Protein AF-A0A8T5Y584-F1 (afdb_monomer_lite)

pLDDT: mean 87.02, std 10.12, range [37.25, 98.0]

Secondary structure (DSSP, 8-state):
---------HHHHHHHHHHHHHHHHHHHHHHH-HHHHHHHHHHHHHTT-HHHHHHHHHHHHHH-TT-HHHHHHHHHHHHHTT-HHHHHHHHHHHHT-TTS-HHHHHHHHHHHHHHHHHTT-HHHHHHHHHHHHHH---HHHHHHHHHHHHHHHHHS-HHHHHHHHHHHHHHS-S-HHHHHHHHHHHHHHHHHS-HHHHHHHHHHHHHH-TT-HHHHHHHHHHHHHHT-HHHHHHHHHHHHHHHHHT---HHHHHHHHHHHHHHHHH-TT---GGG-TT--HHHHHHHHHHHHHHHHHTT---HHHHTT-TT-HHHHHHHHHHHHHTT-HHHHHHHHHHHHHH-TTSS-HHHHHHHHHHHHTPEEEEE--SS--EEEEEE-TTSSEEEEEEESS-TTSTT---EEEEEEETTT--EEEEE--SEEEE-TTSSEEEEEEEPTTS-EEEEEEETTT--EEEE-TTEEEEEEEEETTEEEEEEEETTT--EEEEEEETT--SPEEEE----S-B-TTSEEEEE-SSEEEEEETTEEEEEEE-SS-EEEEPPPPTTS-EEEEEETTS-EEEEETTTTEEEEE-SSSEEEEEETTTEEEEEEEETTTEEEEEEE-TTS-EEEEEEEEESS--TT-EE-TTSSEEEEEETTEEEEEE-

Radius of gyration: 52.36 Å; chains: 1; bounding box: 124×61×146 Å

Structure (mmCIF, N/CA/C/O backbone):
data_AF-A0A8T5Y584-F1
#
_entry.id   AF-A0A8T5Y584-F1
#
loop_
_atom_site.group_PDB
_atom_site.id
_atom_site.type_symbol
_atom_site.label_atom_id
_atom_site.label_alt_id
_atom_site.label_comp_id
_atom_site.label_asym_id
_atom_site.label_entity_id
_atom_site.label_seq_id
_atom_site.pdbx_PDB_ins_code
_atom_site.Cartn_x
_atom_site.Cartn_y
_atom_site.Cartn_z
_atom_site.occupancy
_atom_site.B_iso_or_equiv
_atom_site.auth_seq_id
_atom_site.auth_comp_id
_atom_site.auth_asym_id
_atom_site.auth_atom_id
_atom_site.pdbx_PDB_model_num
ATOM 1 N N . MET A 1 1 ? 86.665 -46.251 -66.434 1.00 43.47 1 MET A N 1
ATOM 2 C CA . MET A 1 1 ? 85.538 -45.358 -66.094 1.00 43.47 1 MET A CA 1
ATOM 3 C C . MET A 1 1 ? 85.226 -44.517 -67.316 1.00 43.47 1 MET A C 1
ATOM 5 O O . MET A 1 1 ? 86.040 -43.691 -67.699 1.00 43.47 1 MET A O 1
ATOM 9 N N . GLN A 1 2 ? 84.124 -44.831 -67.996 1.00 37.25 2 GLN A N 1
ATOM 10 C CA . GLN A 1 2 ? 83.657 -44.107 -69.177 1.00 37.25 2 GLN A CA 1
ATOM 11 C C . GLN A 1 2 ? 82.920 -42.841 -68.729 1.00 37.25 2 GLN A C 1
ATOM 13 O O . GLN A 1 2 ? 81.946 -42.930 -67.987 1.00 37.25 2 GLN A O 1
ATOM 18 N N . VAL A 1 3 ? 83.383 -41.682 -69.191 1.00 39.56 3 VAL A N 1
ATOM 19 C CA . VAL A 1 3 ? 82.613 -40.434 -69.193 1.00 39.56 3 VAL A CA 1
ATOM 20 C C . VAL A 1 3 ? 82.052 -40.287 -70.611 1.00 39.56 3 VAL A C 1
ATOM 22 O O . VAL A 1 3 ? 82.840 -40.312 -71.559 1.00 39.56 3 VAL A O 1
ATOM 25 N N . PRO A 1 4 ? 80.728 -40.185 -70.813 1.00 45.53 4 PRO A N 1
ATOM 26 C CA . PRO A 1 4 ? 80.181 -40.001 -72.147 1.00 45.53 4 PRO A CA 1
ATOM 27 C C . PRO A 1 4 ? 80.465 -38.571 -72.622 1.00 45.53 4 PRO A C 1
ATOM 29 O O . PRO A 1 4 ? 79.929 -37.600 -72.092 1.00 45.53 4 PRO A O 1
ATOM 32 N N . HIS A 1 5 ? 81.312 -38.442 -73.645 1.00 45.47 5 HIS A N 1
ATOM 33 C CA . HIS A 1 5 ? 81.456 -37.209 -74.413 1.00 45.47 5 HIS A CA 1
ATOM 34 C C . HIS A 1 5 ? 80.188 -36.990 -75.243 1.00 45.47 5 HIS A C 1
ATOM 36 O O . HIS A 1 5 ? 79.950 -37.674 -76.239 1.00 45.47 5 HIS A O 1
ATOM 42 N N . ILE A 1 6 ? 79.372 -36.017 -74.843 1.00 47.31 6 ILE A N 1
ATOM 43 C CA . ILE A 1 6 ? 78.267 -35.527 -75.666 1.00 47.31 6 ILE A CA 1
ATOM 44 C C . ILE A 1 6 ? 78.882 -34.760 -76.849 1.00 47.31 6 ILE A C 1
ATOM 46 O O . ILE A 1 6 ? 79.280 -33.604 -76.721 1.00 47.31 6 ILE A O 1
ATOM 50 N N . ASN A 1 7 ? 78.987 -35.415 -78.008 1.00 48.69 7 ASN A N 1
ATOM 51 C CA . ASN A 1 7 ? 79.376 -34.785 -79.272 1.00 48.69 7 ASN A CA 1
ATOM 52 C C . ASN A 1 7 ? 78.207 -33.940 -79.808 1.00 48.69 7 ASN A C 1
ATOM 54 O O . ASN A 1 7 ? 77.394 -34.394 -80.615 1.00 48.69 7 ASN A O 1
ATOM 58 N N . LEU A 1 8 ? 78.113 -32.688 -79.354 1.00 49.56 8 LEU A N 1
ATOM 59 C CA . LEU A 1 8 ? 77.232 -31.683 -79.949 1.00 49.56 8 LEU A CA 1
ATOM 60 C C . LEU A 1 8 ? 77.754 -31.328 -81.351 1.00 49.56 8 LEU A C 1
ATOM 62 O O . LEU A 1 8 ? 78.757 -30.636 -81.511 1.00 49.56 8 LEU A O 1
ATOM 66 N N . THR A 1 9 ? 77.080 -31.819 -82.393 1.00 57.50 9 THR A N 1
ATOM 67 C CA . THR A 1 9 ? 77.404 -31.482 -83.788 1.00 57.50 9 THR A CA 1
ATOM 68 C C . THR A 1 9 ? 77.252 -29.977 -84.034 1.00 57.50 9 THR A C 1
ATOM 70 O O . THR A 1 9 ? 76.371 -29.330 -83.471 1.00 57.50 9 THR A O 1
ATOM 73 N N . LYS A 1 10 ? 78.083 -29.406 -84.918 1.00 58.19 10 LYS A N 1
ATOM 74 C CA . LYS A 1 10 ? 78.123 -27.964 -85.256 1.00 58.19 10 LYS A CA 1
ATOM 75 C C . LYS A 1 10 ? 76.735 -27.354 -85.537 1.00 58.19 10 LYS A C 1
ATOM 77 O O . LYS A 1 10 ? 76.490 -26.212 -85.169 1.00 58.19 10 LYS A O 1
ATOM 82 N N . LYS A 1 11 ? 75.814 -28.143 -86.115 1.00 57.34 11 LYS A N 1
ATOM 83 C CA . LYS A 1 11 ? 74.398 -27.790 -86.334 1.00 57.34 11 LYS A CA 1
ATOM 84 C C . LYS A 1 11 ? 73.585 -27.661 -85.042 1.00 57.34 11 LYS A C 1
ATOM 86 O O . LYS A 1 11 ? 72.778 -26.750 -84.959 1.00 57.34 11 LYS A O 1
ATOM 91 N N . HIS A 1 12 ? 73.793 -28.514 -84.039 1.00 56.16 12 HIS A N 1
ATOM 92 C CA . HIS A 1 12 ? 73.125 -28.387 -82.737 1.00 56.16 12 HIS A CA 1
ATOM 93 C C . HIS A 1 12 ? 73.643 -27.175 -81.969 1.00 56.16 12 HIS A C 1
ATOM 95 O O . HIS A 1 12 ? 72.845 -26.442 -81.405 1.00 56.16 12 HIS A O 1
ATOM 101 N N . VAL A 1 13 ? 74.951 -26.898 -82.020 1.00 59.41 13 VAL A N 1
ATOM 102 C CA . VAL A 1 13 ? 75.506 -25.665 -81.438 1.00 59.41 13 VAL A CA 1
ATOM 103 C C . VAL A 1 13 ? 74.952 -24.437 -82.155 1.00 59.41 13 VAL A C 1
ATOM 105 O O . VAL A 1 13 ? 74.560 -23.502 -81.472 1.00 59.41 13 VAL A O 1
ATOM 108 N N . GLN A 1 14 ? 74.842 -24.445 -83.491 1.00 59.75 14 GLN A N 1
ATOM 109 C CA . GLN A 1 14 ? 74.221 -23.362 -84.267 1.00 59.75 14 GLN A CA 1
ATOM 110 C C . GLN A 1 14 ? 72.732 -23.201 -83.977 1.00 59.75 14 GLN A C 1
ATOM 112 O O . GLN A 1 14 ? 72.290 -22.085 -83.787 1.00 59.75 14 GLN A O 1
ATOM 117 N N . ILE A 1 15 ? 71.955 -24.281 -83.893 1.00 63.78 15 ILE A N 1
ATOM 118 C CA . ILE A 1 15 ? 70.528 -24.196 -83.566 1.00 63.78 15 ILE A CA 1
ATOM 119 C C . ILE A 1 15 ? 70.350 -23.700 -82.132 1.00 63.78 15 ILE A C 1
ATOM 121 O O . ILE A 1 15 ? 69.548 -22.806 -81.915 1.00 63.78 15 ILE A O 1
ATOM 125 N N . ILE A 1 16 ? 71.131 -24.193 -81.168 1.00 64.69 16 ILE A N 1
ATOM 126 C CA . ILE A 1 16 ? 71.086 -23.711 -79.783 1.00 64.69 16 ILE A CA 1
ATOM 127 C C . ILE A 1 16 ? 71.528 -22.248 -79.718 1.00 64.69 16 ILE A C 1
ATOM 129 O O . ILE A 1 16 ? 70.835 -21.455 -79.103 1.00 64.69 16 ILE A O 1
ATOM 133 N N . THR A 1 17 ? 72.611 -21.840 -80.385 1.00 62.50 17 THR A N 1
ATOM 134 C CA . THR A 1 17 ? 73.034 -20.426 -80.395 1.00 62.50 17 THR A CA 1
ATOM 135 C C . THR A 1 17 ? 72.076 -19.531 -81.166 1.00 62.50 17 THR A C 1
ATOM 137 O O . THR A 1 17 ? 71.855 -18.419 -80.721 1.00 62.50 17 THR A O 1
ATOM 140 N N . SER A 1 18 ? 71.451 -19.980 -82.255 1.00 60.38 18 SER A N 1
ATOM 141 C CA . SER A 1 18 ? 70.422 -19.221 -82.976 1.00 60.38 18 SER A CA 1
ATOM 142 C C . SER A 1 18 ? 69.128 -19.127 -82.175 1.00 60.38 18 SER A C 1
ATOM 144 O O . SER A 1 18 ? 68.542 -18.057 -82.124 1.00 60.38 18 SER A O 1
ATOM 146 N N . VAL A 1 19 ? 68.708 -20.196 -81.498 1.00 68.50 19 VAL A N 1
ATOM 147 C CA . VAL A 1 19 ? 67.560 -20.183 -80.582 1.00 68.50 19 VAL A CA 1
ATOM 148 C C . VAL A 1 19 ? 67.858 -19.298 -79.378 1.00 68.50 19 VAL A C 1
ATOM 150 O O . VAL A 1 19 ? 67.005 -18.503 -79.019 1.00 68.50 19 VAL A O 1
ATOM 153 N N . VAL A 1 20 ? 69.065 -19.354 -78.809 1.00 69.38 20 VAL A N 1
ATOM 154 C CA . VAL A 1 20 ? 69.516 -18.485 -77.708 1.00 69.38 20 VAL A CA 1
ATOM 155 C C . VAL A 1 20 ? 69.662 -17.034 -78.164 1.00 69.38 20 VAL A C 1
ATOM 157 O O . VAL A 1 20 ? 69.313 -16.148 -77.400 1.00 69.38 20 VAL A O 1
ATOM 160 N N . LEU A 1 21 ? 70.117 -16.765 -79.391 1.00 69.00 21 LEU A N 1
ATOM 161 C CA . LEU A 1 21 ? 70.233 -15.415 -79.952 1.00 69.00 21 LEU A CA 1
ATOM 162 C C . LEU A 1 21 ? 68.855 -14.838 -80.284 1.00 69.00 21 LEU A C 1
ATOM 164 O O . LEU A 1 21 ? 68.599 -13.684 -79.977 1.00 69.00 21 LEU A O 1
ATOM 168 N N . VAL A 1 22 ? 67.952 -15.631 -80.867 1.00 68.31 22 VAL A N 1
ATOM 169 C CA . VAL A 1 22 ? 66.559 -15.231 -81.114 1.00 68.31 22 VAL A CA 1
ATOM 170 C C . VAL A 1 22 ? 65.837 -15.025 -79.789 1.00 68.31 22 VAL A C 1
ATOM 172 O O . VAL A 1 22 ? 65.185 -14.000 -79.632 1.00 68.31 22 VAL A O 1
ATOM 175 N N . LEU A 1 23 ? 66.014 -15.924 -78.814 1.00 69.31 23 LEU A N 1
ATOM 176 C CA . LEU A 1 23 ? 65.542 -15.728 -77.445 1.00 69.31 23 LEU A CA 1
ATOM 177 C C . LEU A 1 23 ? 66.102 -14.429 -76.893 1.00 69.31 23 LEU A C 1
ATOM 179 O O . LEU A 1 23 ? 65.294 -13.601 -76.526 1.00 69.31 23 LEU A O 1
ATOM 183 N N . ALA A 1 24 ? 67.418 -14.206 -76.925 1.00 65.88 24 ALA A N 1
ATOM 184 C CA . ALA A 1 24 ? 68.067 -13.001 -76.416 1.00 65.88 24 ALA A CA 1
ATOM 185 C C . ALA A 1 24 ? 67.563 -11.728 -77.105 1.00 65.88 24 ALA A C 1
ATOM 187 O O . ALA A 1 24 ? 67.281 -10.752 -76.422 1.00 65.88 24 ALA A O 1
ATOM 188 N N . VAL A 1 25 ? 67.400 -11.719 -78.429 1.00 68.19 25 VAL A N 1
ATOM 189 C CA . VAL A 1 25 ? 66.860 -10.580 -79.190 1.00 68.19 25 VAL A CA 1
ATOM 190 C C . VAL A 1 25 ? 65.398 -10.335 -78.824 1.00 68.19 25 VAL A C 1
ATOM 192 O O . VAL A 1 25 ? 65.023 -9.187 -78.604 1.00 68.19 25 VAL A O 1
ATOM 195 N N . VAL A 1 26 ? 64.589 -11.388 -78.686 1.00 65.88 26 VAL A N 1
ATOM 196 C CA . VAL A 1 26 ? 63.190 -11.298 -78.252 1.00 65.88 26 VAL A CA 1
ATOM 197 C C . VAL A 1 26 ? 63.094 -10.837 -76.796 1.00 65.88 26 VAL A C 1
ATOM 199 O O . VAL A 1 26 ? 62.314 -9.929 -76.527 1.00 65.88 26 VAL A O 1
ATOM 202 N N . THR A 1 27 ? 63.912 -11.344 -75.865 1.00 64.50 27 THR A N 1
ATOM 203 C CA . THR A 1 27 ? 63.981 -10.818 -74.492 1.00 64.50 27 THR A CA 1
ATOM 204 C C . THR A 1 27 ? 64.437 -9.370 -74.497 1.00 64.50 27 THR A C 1
ATOM 206 O O . THR A 1 27 ? 63.849 -8.569 -73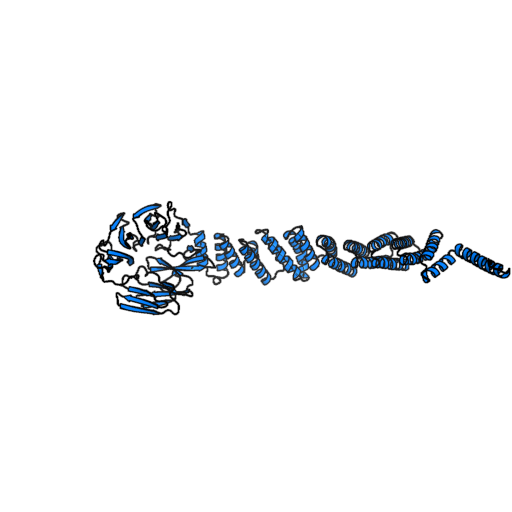.785 1.00 64.50 27 THR A O 1
ATOM 209 N N . THR A 1 28 ? 65.418 -8.993 -75.318 1.00 65.12 28 THR A N 1
ATOM 210 C CA . THR A 1 28 ? 65.893 -7.603 -75.406 1.00 65.12 28 THR A CA 1
ATOM 211 C C . THR A 1 28 ? 64.780 -6.686 -75.922 1.00 65.12 28 THR A C 1
ATOM 213 O O . THR A 1 28 ? 64.483 -5.684 -75.285 1.00 65.12 28 THR A O 1
ATOM 216 N N . LEU A 1 29 ? 64.068 -7.064 -76.989 1.00 64.31 29 LEU A N 1
ATOM 217 C CA . LEU A 1 29 ? 62.899 -6.335 -77.505 1.00 64.31 29 LEU A CA 1
ATOM 218 C C . LEU A 1 29 ? 61.771 -6.237 -76.471 1.00 64.31 29 LEU A C 1
ATOM 220 O O . LEU A 1 29 ? 61.220 -5.156 -76.265 1.00 64.31 29 LEU A O 1
ATOM 224 N N . ILE A 1 30 ? 61.464 -7.334 -75.779 1.00 60.03 30 ILE A N 1
ATOM 225 C CA . ILE A 1 30 ? 60.500 -7.349 -74.677 1.00 60.03 30 ILE A CA 1
ATOM 226 C C . ILE A 1 30 ? 60.966 -6.410 -73.560 1.00 60.03 30 ILE A C 1
ATOM 228 O O . ILE A 1 30 ? 60.151 -5.663 -73.046 1.00 60.03 30 ILE A O 1
ATOM 232 N N . PHE A 1 31 ? 62.250 -6.372 -73.194 1.00 60.34 31 PHE A N 1
ATOM 233 C CA . PHE A 1 31 ? 62.757 -5.517 -72.113 1.00 60.34 31 PHE A CA 1
ATOM 234 C C . PHE A 1 31 ? 62.951 -4.038 -72.502 1.00 60.34 31 PHE A C 1
ATOM 236 O O . PHE A 1 31 ? 62.995 -3.176 -71.614 1.00 60.34 31 PHE A O 1
ATOM 243 N N . SER A 1 32 ? 63.031 -3.737 -73.799 1.00 64.00 32 SER A N 1
ATOM 244 C CA . SER A 1 32 ? 63.223 -2.387 -74.341 1.00 64.00 32 SER A CA 1
ATOM 245 C C . SER A 1 32 ? 61.919 -1.676 -74.722 1.00 64.00 32 SER A C 1
ATOM 247 O O . SER A 1 32 ? 61.893 -0.447 -74.693 1.00 64.00 32 SER A O 1
ATOM 249 N N . TYR A 1 33 ? 60.837 -2.399 -75.042 1.00 76.44 33 TYR A N 1
ATOM 250 C CA . TYR A 1 33 ? 59.567 -1.802 -75.481 1.00 76.44 33 TYR A CA 1
ATOM 251 C C . TYR A 1 33 ? 58.452 -1.932 -74.426 1.00 76.44 33 TYR A C 1
ATOM 253 O O . TYR A 1 33 ? 57.931 -3.031 -74.218 1.00 76.44 33 TYR A O 1
ATOM 261 N N . PRO A 1 34 ? 57.990 -0.816 -73.821 1.00 77.50 34 PRO A N 1
ATOM 262 C CA . PRO A 1 34 ? 56.960 -0.828 -72.775 1.00 77.50 34 PRO A CA 1
ATOM 263 C C . PRO A 1 34 ? 55.650 -1.533 -73.169 1.00 77.50 34 PRO A C 1
ATOM 265 O O . PRO A 1 34 ? 55.023 -2.199 -72.348 1.00 77.50 34 PRO A O 1
ATOM 268 N N . TRP A 1 35 ? 55.243 -1.442 -74.439 1.00 81.12 35 TRP A N 1
ATOM 269 C CA . TRP A 1 35 ? 54.046 -2.125 -74.942 1.00 81.12 35 TRP A CA 1
ATOM 270 C C . TRP A 1 35 ? 54.163 -3.658 -74.900 1.00 81.12 35 TRP A C 1
ATOM 272 O O . TRP A 1 35 ? 53.215 -4.328 -74.491 1.00 81.12 35 TRP A O 1
ATOM 282 N N . LEU A 1 36 ? 55.331 -4.217 -75.242 1.00 79.31 36 LEU A N 1
ATOM 283 C CA . LEU A 1 36 ? 55.581 -5.663 -75.183 1.00 79.31 36 LEU A CA 1
ATOM 284 C C . LEU A 1 36 ? 55.665 -6.164 -73.738 1.00 79.31 36 LEU A C 1
ATOM 286 O O . LEU A 1 36 ? 55.108 -7.216 -73.430 1.00 79.31 36 LEU A O 1
ATOM 290 N N . GLN A 1 37 ? 56.280 -5.390 -72.837 1.00 82.50 37 GLN A N 1
ATOM 291 C CA . GLN A 1 37 ? 56.284 -5.687 -71.397 1.00 82.50 37 GLN A CA 1
ATOM 292 C C . GLN A 1 37 ? 54.863 -5.779 -70.838 1.00 82.50 37 GLN A C 1
ATOM 294 O O . GLN A 1 37 ? 54.565 -6.665 -70.043 1.00 82.50 37 GLN A O 1
ATOM 299 N N . MET A 1 38 ? 53.965 -4.902 -71.288 1.00 85.69 38 MET A N 1
ATOM 300 C CA . MET A 1 38 ? 52.574 -4.890 -70.844 1.00 85.69 38 MET A CA 1
ATOM 301 C C . MET A 1 38 ? 51.764 -6.084 -71.369 1.00 85.69 38 MET A C 1
ATOM 303 O O . MET A 1 38 ? 50.920 -6.625 -70.649 1.00 85.69 38 MET A O 1
ATOM 307 N N . GLN A 1 39 ? 52.013 -6.521 -72.607 1.00 85.06 39 GLN A N 1
ATOM 308 C CA . GLN A 1 39 ? 51.403 -7.741 -73.150 1.00 85.06 39 GLN A CA 1
ATOM 309 C C . GLN A 1 39 ? 51.927 -8.990 -72.433 1.00 85.06 39 GLN A C 1
ATOM 311 O O . GLN A 1 39 ? 51.135 -9.850 -72.056 1.00 85.06 39 GLN A O 1
ATOM 316 N N . LEU A 1 40 ? 53.234 -9.050 -72.158 1.00 83.88 40 LEU A N 1
ATOM 317 C CA . LEU A 1 40 ? 53.832 -10.133 -71.378 1.00 83.88 40 LEU A CA 1
ATOM 318 C C . LEU A 1 40 ? 53.258 -10.189 -69.957 1.00 83.88 40 LEU A C 1
ATOM 320 O O . LEU A 1 40 ? 52.828 -11.252 -69.523 1.00 83.88 40 LEU A O 1
ATOM 324 N N . ALA A 1 41 ? 53.179 -9.052 -69.261 1.00 86.81 41 ALA A N 1
ATOM 325 C CA . ALA A 1 41 ? 52.560 -8.982 -67.940 1.00 86.81 41 ALA A CA 1
ATOM 326 C C . ALA A 1 41 ? 51.081 -9.403 -67.979 1.00 86.81 41 ALA A C 1
ATOM 328 O O . ALA A 1 41 ? 50.617 -10.113 -67.095 1.00 86.81 41 ALA A O 1
ATOM 329 N N . SER A 1 42 ? 50.341 -9.034 -69.032 1.00 86.25 42 SER A N 1
ATOM 330 C CA . SER A 1 42 ? 48.949 -9.470 -69.217 1.00 86.25 42 SER A CA 1
ATOM 331 C C . SER A 1 42 ? 48.826 -10.983 -69.382 1.00 86.25 42 SER A C 1
ATOM 333 O O . SER A 1 42 ? 47.947 -11.578 -68.768 1.00 86.25 42 SER A O 1
ATOM 335 N N . LEU A 1 43 ? 49.711 -11.589 -70.175 1.00 86.25 43 LEU A N 1
ATOM 336 C CA . LEU A 1 43 ? 49.768 -13.035 -70.377 1.00 86.25 43 LEU A CA 1
ATOM 337 C C . LEU A 1 43 ? 50.148 -13.766 -69.076 1.00 86.25 43 LEU A C 1
ATOM 339 O O . LEU A 1 43 ? 49.578 -14.803 -68.743 1.00 86.25 43 LEU A O 1
ATOM 343 N N . MET A 1 44 ? 51.080 -13.201 -68.305 1.00 87.19 44 MET A N 1
ATOM 344 C CA . MET A 1 44 ? 51.469 -13.733 -66.998 1.00 87.19 44 MET A CA 1
ATOM 345 C C . MET A 1 44 ? 50.308 -13.708 -66.000 1.00 87.19 44 MET A C 1
ATOM 347 O O . MET A 1 44 ? 50.087 -14.713 -65.331 1.00 87.19 44 MET A O 1
ATOM 351 N N . LEU A 1 45 ? 49.520 -12.626 -65.957 1.00 87.88 45 LEU A N 1
ATOM 352 C CA . LEU A 1 45 ? 48.303 -12.563 -65.139 1.00 87.88 45 LEU A CA 1
ATOM 353 C C . LEU A 1 45 ? 47.284 -13.636 -65.546 1.00 87.88 45 LEU A C 1
ATOM 355 O O . LEU A 1 45 ? 46.756 -14.324 -64.681 1.00 87.88 45 LEU A O 1
ATOM 359 N N . THR A 1 46 ? 47.047 -13.840 -66.848 1.00 86.75 46 THR A N 1
ATOM 360 C CA . THR A 1 46 ? 46.099 -14.870 -67.320 1.00 86.75 46 THR A CA 1
ATOM 361 C C . THR A 1 46 ? 46.539 -16.302 -67.012 1.00 86.75 46 THR A C 1
ATOM 363 O O . THR A 1 46 ? 45.701 -17.197 -66.968 1.00 86.75 46 THR A O 1
ATOM 366 N N . HIS A 1 47 ? 47.835 -16.530 -66.787 1.00 86.50 47 HIS A N 1
ATOM 367 C CA . HIS A 1 47 ? 48.391 -17.834 -66.417 1.00 86.50 47 HIS A CA 1
ATOM 368 C C . HIS A 1 47 ? 48.693 -17.971 -64.915 1.00 86.50 47 HIS A C 1
ATOM 370 O O . HIS A 1 47 ? 49.330 -18.942 -64.517 1.00 86.50 47 HIS A O 1
ATOM 376 N N . GLY A 1 48 ? 48.256 -17.021 -64.081 1.00 84.12 48 GLY A N 1
ATOM 377 C CA . GLY A 1 48 ? 48.431 -17.078 -62.625 1.00 84.12 48 GLY A CA 1
ATOM 378 C C . GLY A 1 48 ? 49.843 -16.757 -62.119 1.00 84.12 48 GLY A C 1
ATOM 379 O O . GLY A 1 48 ? 50.129 -16.930 -60.938 1.00 84.12 48 GLY A O 1
ATOM 380 N N . ASN A 1 49 ? 50.737 -16.257 -62.978 1.00 90.44 49 ASN A N 1
ATOM 381 C CA . ASN A 1 49 ? 52.107 -15.880 -62.614 1.00 90.44 49 ASN A CA 1
ATOM 382 C C . ASN A 1 49 ? 52.159 -14.443 -62.061 1.00 90.44 49 ASN A C 1
ATOM 384 O O . ASN A 1 49 ? 52.794 -13.557 -62.639 1.00 90.44 49 ASN A O 1
ATOM 388 N N . TYR A 1 50 ? 51.467 -14.207 -60.943 1.00 89.94 50 TYR A N 1
ATOM 389 C CA . TYR A 1 50 ? 51.242 -12.868 -60.385 1.00 89.94 50 TYR A CA 1
ATOM 390 C C . TYR A 1 50 ? 52.524 -12.179 -59.882 1.00 89.94 50 TYR A C 1
ATOM 392 O O . TYR A 1 50 ? 52.704 -10.986 -60.098 1.00 89.94 50 TYR A O 1
ATOM 400 N N . GLU A 1 51 ? 53.467 -12.895 -59.269 1.00 88.69 51 GLU A N 1
ATOM 401 C CA . GLU A 1 51 ? 54.702 -12.281 -58.744 1.00 88.69 51 GLU A CA 1
ATOM 402 C C . GLU A 1 51 ? 55.603 -11.730 -59.866 1.00 88.69 51 GLU A C 1
ATOM 404 O O . GLU A 1 51 ? 56.130 -10.619 -59.791 1.00 88.69 51 GLU A O 1
ATOM 409 N N . GLN A 1 52 ? 55.736 -12.483 -60.961 1.00 86.62 52 GLN A N 1
ATOM 410 C CA . GLN A 1 52 ? 56.522 -12.056 -62.122 1.00 86.62 52 GLN A CA 1
ATOM 411 C C . GLN A 1 52 ? 55.831 -10.918 -62.880 1.00 86.62 52 GLN A C 1
ATOM 413 O O . GLN A 1 52 ? 56.499 -9.980 -63.325 1.00 86.62 52 GLN A O 1
ATOM 418 N N . ALA A 1 53 ? 54.499 -10.969 -62.993 1.00 87.94 53 ALA A N 1
ATOM 419 C CA . ALA A 1 53 ? 53.717 -9.887 -63.578 1.00 87.94 53 ALA A CA 1
ATOM 420 C C . ALA A 1 53 ? 53.887 -8.583 -62.783 1.00 87.94 53 ALA A C 1
ATOM 422 O O . ALA A 1 53 ? 54.159 -7.540 -63.377 1.00 87.94 53 ALA A O 1
ATOM 423 N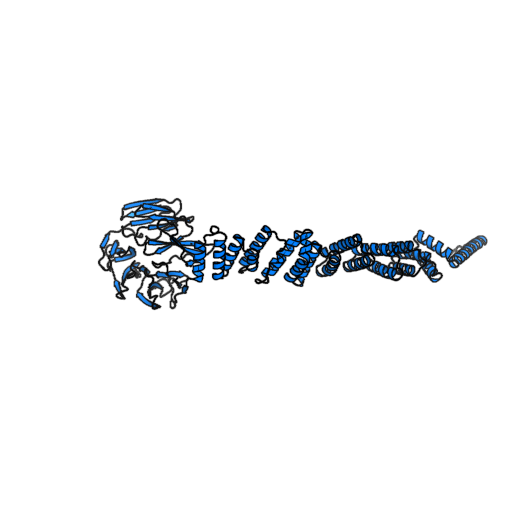 N . GLU A 1 54 ? 53.806 -8.639 -61.452 1.00 90.31 54 GLU A N 1
ATOM 424 C CA . GLU A 1 54 ? 53.974 -7.488 -60.560 1.00 90.31 54 GLU A CA 1
ATOM 425 C C . GLU A 1 54 ? 55.329 -6.793 -60.768 1.00 90.31 54 GLU A C 1
ATOM 427 O O . GLU A 1 54 ? 55.372 -5.579 -60.968 1.00 90.31 54 GLU A O 1
ATOM 432 N N . GLN A 1 55 ? 56.436 -7.546 -60.818 1.00 88.81 55 GLN A N 1
ATOM 433 C CA . GLN A 1 55 ? 57.773 -6.975 -61.033 1.00 88.81 55 GLN A CA 1
ATOM 434 C C . GLN A 1 55 ? 57.890 -6.220 -62.365 1.00 88.81 55 GLN A C 1
ATOM 436 O O . GLN A 1 55 ? 58.543 -5.176 -62.438 1.00 88.81 55 GLN A O 1
ATOM 441 N N . ILE A 1 56 ? 57.271 -6.739 -63.429 1.00 85.69 56 ILE A N 1
ATOM 442 C CA . ILE A 1 56 ? 57.249 -6.074 -64.738 1.00 85.69 56 ILE A CA 1
ATOM 443 C C . ILE A 1 56 ? 56.393 -4.804 -64.668 1.00 85.69 56 ILE A C 1
ATOM 445 O O . ILE A 1 56 ? 56.798 -3.759 -65.180 1.00 85.69 56 ILE A O 1
ATOM 449 N N . LEU A 1 57 ? 55.232 -4.877 -64.015 1.00 89.19 57 LEU A N 1
ATOM 450 C CA . LEU A 1 57 ? 54.271 -3.779 -63.914 1.00 89.19 57 LEU A CA 1
ATOM 451 C C . LEU A 1 57 ? 54.776 -2.625 -63.030 1.00 89.19 57 LEU A C 1
ATOM 453 O O . LEU A 1 57 ? 54.558 -1.469 -63.389 1.00 89.19 57 LEU A O 1
ATOM 457 N N . ILE A 1 58 ? 55.518 -2.906 -61.951 1.00 88.25 58 ILE A N 1
ATOM 458 C CA . ILE A 1 58 ? 56.200 -1.886 -61.132 1.00 88.25 58 ILE A CA 1
ATOM 459 C C . ILE A 1 58 ? 57.229 -1.127 -61.978 1.00 88.25 58 ILE A C 1
ATOM 461 O O . ILE A 1 58 ? 57.176 0.099 -62.057 1.00 88.25 58 ILE A O 1
ATOM 465 N N . ARG A 1 59 ? 58.110 -1.838 -62.697 1.00 86.00 59 ARG A N 1
ATOM 466 C CA . ARG A 1 59 ? 59.119 -1.198 -63.566 1.00 86.00 59 ARG A CA 1
ATOM 467 C C . ARG A 1 59 ? 58.482 -0.381 -64.687 1.00 86.00 59 ARG A C 1
ATOM 469 O O . ARG A 1 59 ? 58.999 0.667 -65.069 1.00 86.00 59 ARG A O 1
ATOM 476 N N . LEU A 1 60 ? 57.373 -0.871 -65.242 1.00 85.38 60 LEU A N 1
ATOM 477 C CA . LEU A 1 60 ? 56.595 -0.137 -66.236 1.00 85.38 60 LEU A CA 1
ATOM 478 C C . LEU A 1 60 ? 56.028 1.158 -65.658 1.00 85.38 60 LEU A C 1
ATOM 480 O O . LEU A 1 60 ? 56.118 2.194 -66.313 1.00 85.38 60 LEU A O 1
ATOM 484 N N . ASN A 1 61 ? 55.499 1.105 -64.436 1.00 84.12 61 ASN A N 1
ATOM 485 C CA . ASN A 1 61 ? 54.984 2.269 -63.728 1.00 84.12 61 ASN A CA 1
ATOM 486 C C . ASN A 1 61 ? 56.082 3.307 -63.427 1.00 84.12 61 ASN A C 1
ATOM 488 O O . ASN A 1 61 ? 55.857 4.497 -63.611 1.00 84.12 61 ASN A O 1
ATOM 492 N N . GLU A 1 62 ? 57.278 2.880 -63.021 1.00 83.81 62 GLU A N 1
ATOM 493 C CA . GLU A 1 62 ? 58.411 3.784 -62.763 1.00 83.81 62 GLU A CA 1
ATOM 494 C C . GLU A 1 62 ? 58.912 4.480 -64.038 1.00 83.81 62 GLU A C 1
ATOM 496 O O . GLU A 1 62 ? 59.239 5.664 -64.025 1.00 83.81 62 GLU A O 1
ATOM 501 N N . ARG A 1 63 ? 58.972 3.748 -65.159 1.00 82.50 63 ARG A N 1
ATOM 502 C CA . ARG A 1 63 ? 59.504 4.258 -66.438 1.00 82.50 63 ARG A CA 1
ATOM 503 C C . ARG A 1 63 ? 58.513 5.108 -67.220 1.00 82.50 63 ARG A C 1
ATOM 505 O O . ARG A 1 63 ? 58.921 5.968 -67.997 1.00 82.50 63 ARG A O 1
ATOM 512 N N . ARG A 1 64 ? 57.229 4.783 -67.106 1.00 79.44 64 ARG A N 1
ATOM 513 C CA . ARG A 1 64 ? 56.127 5.420 -67.829 1.00 79.44 64 ARG A CA 1
ATOM 514 C C . ARG A 1 64 ? 55.038 5.746 -66.830 1.00 79.44 64 ARG A C 1
ATOM 516 O O . ARG A 1 64 ? 53.975 5.119 -66.890 1.00 79.44 64 ARG A O 1
ATOM 523 N N . PRO A 1 65 ? 55.306 6.690 -65.908 1.00 74.88 65 PRO A N 1
ATOM 524 C CA . PRO A 1 65 ? 54.358 7.032 -64.882 1.00 74.88 65 PRO A CA 1
ATOM 525 C C . PRO A 1 65 ? 53.021 7.302 -65.535 1.00 74.88 65 PRO A C 1
ATOM 527 O O . PRO A 1 65 ? 52.099 6.629 -65.116 1.00 74.88 65 PRO A O 1
ATOM 530 N N . GLU A 1 66 ? 52.905 8.156 -66.556 1.00 74.50 66 GLU A N 1
ATOM 531 C CA . GLU A 1 66 ? 51.680 8.612 -67.241 1.00 74.50 66 GLU A CA 1
ATOM 532 C C . GLU A 1 66 ? 50.738 7.504 -67.751 1.00 74.50 66 GLU A C 1
ATOM 534 O O . GLU A 1 66 ? 49.543 7.737 -67.940 1.00 74.50 66 GLU A O 1
ATOM 539 N N . TRP A 1 67 ? 51.236 6.279 -67.927 1.00 82.06 67 TRP A N 1
ATOM 540 C CA . TRP A 1 67 ? 50.454 5.168 -68.447 1.00 82.06 67 TRP A CA 1
ATOM 541 C C . TRP A 1 67 ? 49.670 4.466 -67.327 1.00 82.06 67 TRP A C 1
ATOM 543 O O . TRP A 1 67 ? 50.235 3.790 -66.473 1.00 82.06 67 TRP A O 1
ATOM 553 N N . THR A 1 68 ? 48.342 4.602 -67.329 1.00 80.31 68 THR A N 1
ATOM 554 C CA . THR A 1 68 ? 47.460 4.090 -66.258 1.00 80.31 68 THR A CA 1
ATOM 555 C C . THR A 1 68 ? 47.198 2.581 -66.331 1.00 80.31 68 THR A C 1
ATOM 557 O O . THR A 1 68 ? 47.010 1.932 -65.302 1.00 80.31 68 THR A O 1
ATOM 560 N N . ARG A 1 69 ? 47.235 1.986 -67.532 1.00 83.31 69 ARG A N 1
ATOM 561 C CA . ARG A 1 69 ? 46.912 0.564 -67.760 1.00 83.31 69 ARG A CA 1
ATOM 562 C C . ARG A 1 69 ? 47.818 -0.408 -66.972 1.00 83.31 69 ARG A C 1
ATOM 564 O O . ARG A 1 69 ? 47.279 -1.368 -66.420 1.00 83.31 69 ARG A O 1
ATOM 571 N N . PRO A 1 70 ? 49.151 -0.204 -66.873 1.00 86.19 70 PRO A N 1
ATOM 572 C CA . PRO A 1 70 ? 50.014 -1.011 -66.008 1.00 86.19 70 PRO A CA 1
ATOM 573 C C . PRO A 1 70 ? 49.576 -1.032 -64.540 1.00 86.19 70 PRO A C 1
ATOM 575 O O . PRO A 1 70 ? 49.580 -2.095 -63.933 1.00 86.19 70 PRO A O 1
ATOM 578 N N . ARG A 1 71 ? 49.126 0.098 -63.977 1.00 85.56 71 ARG A N 1
ATOM 579 C CA . ARG A 1 71 ? 48.670 0.173 -62.576 1.00 85.56 71 ARG A CA 1
ATOM 580 C C . ARG A 1 71 ? 47.377 -0.605 -62.333 1.00 85.56 71 ARG A C 1
ATOM 582 O O . ARG A 1 71 ? 47.272 -1.295 -61.330 1.00 85.56 71 ARG A O 1
ATOM 589 N N . GLN A 1 72 ? 46.430 -0.571 -63.271 1.00 84.75 72 GLN A N 1
ATOM 590 C CA . GLN A 1 72 ? 45.204 -1.381 -63.183 1.00 84.75 72 GLN A CA 1
ATOM 591 C C . GLN A 1 72 ? 45.518 -2.881 -63.124 1.00 84.75 72 GLN A C 1
ATOM 593 O O . GLN A 1 72 ? 44.953 -3.621 -62.327 1.00 84.75 72 GLN A O 1
ATOM 598 N N . LYS A 1 73 ? 46.469 -3.337 -63.947 1.00 86.69 73 LYS A N 1
ATOM 599 C CA . LYS A 1 73 ? 46.932 -4.731 -63.926 1.00 86.69 73 LYS A CA 1
ATOM 600 C C . LYS A 1 73 ? 47.781 -5.054 -62.699 1.00 86.69 73 LYS A C 1
ATOM 602 O O . LYS A 1 73 ? 47.751 -6.186 -62.228 1.00 86.69 73 LYS A O 1
ATOM 607 N N . LEU A 1 74 ? 48.514 -4.068 -62.184 1.00 89.38 74 LEU A N 1
ATOM 608 C CA . LEU A 1 74 ? 49.309 -4.201 -60.968 1.00 89.38 74 LEU A CA 1
ATOM 609 C C . LEU A 1 74 ? 48.408 -4.463 -59.760 1.00 89.38 74 LEU A C 1
ATOM 611 O O . LEU A 1 74 ? 48.707 -5.366 -58.991 1.00 89.38 74 LEU A O 1
ATOM 615 N N . ILE A 1 75 ? 47.277 -3.758 -59.665 1.00 89.12 75 ILE A N 1
ATOM 616 C CA . ILE A 1 75 ? 46.256 -3.968 -58.631 1.00 89.12 75 ILE A CA 1
ATOM 617 C C . ILE A 1 75 ? 45.765 -5.418 -58.626 1.00 89.12 75 ILE A C 1
ATOM 619 O O . ILE A 1 75 ? 45.795 -6.060 -57.582 1.00 89.12 75 ILE A O 1
ATOM 623 N N . ILE A 1 76 ? 45.387 -5.961 -59.790 1.00 85.69 76 ILE A N 1
ATOM 624 C CA . ILE A 1 76 ? 44.943 -7.362 -59.918 1.00 85.69 76 ILE A CA 1
ATOM 625 C C . ILE A 1 76 ? 46.032 -8.317 -59.408 1.00 85.69 76 ILE A C 1
ATOM 627 O O . ILE A 1 76 ? 45.761 -9.225 -58.627 1.00 85.69 76 ILE A O 1
ATOM 631 N N . SER A 1 77 ? 47.282 -8.079 -59.814 1.00 88.06 77 SER A N 1
ATOM 632 C CA . SER A 1 77 ? 48.439 -8.859 -59.365 1.00 88.06 77 SER A CA 1
ATOM 633 C C . SER A 1 77 ? 48.628 -8.806 -57.848 1.00 88.06 77 SER A C 1
ATOM 635 O O . SER A 1 77 ? 48.866 -9.829 -57.219 1.00 88.06 77 SER A O 1
ATOM 637 N N . GLN A 1 78 ? 48.522 -7.614 -57.260 1.00 89.75 78 GLN A N 1
ATOM 638 C CA . GLN A 1 78 ? 48.718 -7.381 -55.831 1.00 89.75 78 GLN A CA 1
ATOM 639 C C . GLN A 1 78 ? 47.599 -8.000 -54.993 1.00 89.75 78 GLN A C 1
ATOM 641 O O . GLN A 1 78 ? 47.896 -8.611 -53.971 1.00 89.75 78 GLN A O 1
ATOM 646 N N . LEU A 1 79 ? 46.343 -7.910 -55.437 1.00 85.25 79 LEU A N 1
ATOM 647 C CA . LEU A 1 79 ? 45.213 -8.557 -54.767 1.00 85.25 79 LEU A CA 1
ATOM 648 C C . LEU A 1 79 ? 45.371 -10.083 -54.740 1.00 85.25 79 LEU A C 1
ATOM 650 O O . LEU A 1 79 ? 45.300 -10.675 -53.669 1.00 85.25 79 LEU A O 1
ATOM 654 N N . HIS A 1 80 ? 45.706 -10.716 -55.872 1.00 85.88 80 HIS A N 1
ATOM 655 C CA . HIS A 1 80 ? 45.944 -12.167 -55.919 1.00 85.88 80 HIS A CA 1
ATOM 656 C C . HIS A 1 80 ? 47.140 -12.633 -55.074 1.00 85.88 80 HIS A C 1
ATOM 658 O O . HIS A 1 80 ? 47.187 -13.790 -54.663 1.00 85.88 80 HIS A O 1
ATOM 664 N N . LEU A 1 81 ? 48.106 -11.749 -54.812 1.00 88.31 81 LEU A N 1
ATOM 665 C CA . LEU A 1 81 ? 49.253 -12.018 -53.941 1.00 88.31 81 LEU A CA 1
ATOM 666 C C . LEU A 1 81 ? 48.972 -11.710 -52.456 1.00 88.31 81 LEU A C 1
ATOM 668 O O . LEU A 1 81 ? 49.896 -11.795 -51.648 1.00 88.31 81 LEU A O 1
ATOM 672 N N . GLY A 1 82 ? 47.749 -11.306 -52.088 1.00 83.62 82 GLY A N 1
ATOM 673 C CA . GLY A 1 82 ? 47.399 -10.885 -50.723 1.00 83.62 82 GLY A CA 1
ATOM 674 C C . GLY A 1 82 ? 48.053 -9.563 -50.294 1.00 83.62 82 GLY A C 1
ATOM 675 O O . GLY A 1 82 ? 48.116 -9.231 -49.111 1.00 83.62 82 GLY A O 1
ATOM 676 N N . LYS A 1 83 ? 48.576 -8.776 -51.243 1.00 89.19 83 LYS A N 1
ATOM 677 C CA . LYS A 1 83 ? 49.277 -7.502 -51.003 1.00 89.19 83 LYS A CA 1
ATOM 678 C C . LYS A 1 83 ? 48.289 -6.335 -50.922 1.00 89.19 83 LYS A C 1
ATOM 680 O O . LYS A 1 83 ? 48.410 -5.331 -51.625 1.00 89.19 83 LYS A O 1
ATOM 685 N N . HIS A 1 84 ? 47.318 -6.469 -50.027 1.00 85.75 84 HIS A N 1
ATOM 686 C CA . HIS A 1 84 ? 46.160 -5.589 -49.852 1.00 85.75 84 HIS A CA 1
ATOM 687 C C . HIS A 1 84 ? 46.510 -4.095 -49.687 1.00 85.75 84 HIS A C 1
ATOM 689 O O . HIS A 1 84 ? 45.966 -3.247 -50.395 1.00 85.75 84 HIS A O 1
ATOM 695 N N . GLN A 1 85 ? 47.482 -3.755 -48.833 1.00 85.44 85 GLN A N 1
ATOM 696 C CA . GLN A 1 85 ? 47.927 -2.362 -48.644 1.00 85.44 85 GLN A CA 1
ATOM 697 C C . GLN A 1 85 ? 48.577 -1.765 -49.903 1.00 85.44 85 GLN A C 1
ATOM 699 O O . GLN A 1 85 ? 48.408 -0.584 -50.204 1.00 85.44 85 GLN A O 1
ATOM 704 N N . GLN A 1 86 ? 49.311 -2.580 -50.665 1.00 88.94 86 GLN A N 1
ATOM 705 C CA . GLN A 1 86 ? 49.979 -2.130 -51.888 1.00 88.94 86 GLN A CA 1
ATOM 706 C C . GLN A 1 86 ? 48.972 -1.924 -53.024 1.00 88.94 86 GLN A C 1
ATOM 708 O O . GLN A 1 86 ? 49.100 -0.962 -53.785 1.00 88.94 86 GLN A O 1
ATOM 713 N N . ALA A 1 87 ? 47.937 -2.767 -53.090 1.00 87.62 87 ALA A N 1
ATOM 714 C CA . ALA A 1 87 ? 46.808 -2.575 -53.993 1.00 87.62 87 ALA A CA 1
ATOM 715 C C . ALA A 1 87 ? 46.082 -1.252 -53.697 1.00 87.62 87 ALA A C 1
ATOM 717 O O . ALA A 1 87 ? 45.897 -0.446 -54.609 1.00 87.62 87 ALA A O 1
ATOM 718 N N . ALA A 1 88 ? 45.771 -0.970 -52.424 1.00 88.25 88 ALA A N 1
ATOM 719 C CA . ALA A 1 88 ? 45.157 0.293 -52.004 1.00 88.25 88 ALA A CA 1
ATOM 720 C C . ALA A 1 88 ? 46.016 1.516 -52.385 1.00 88.25 88 ALA A C 1
ATOM 722 O O . ALA A 1 88 ? 45.520 2.462 -52.996 1.00 88.25 88 ALA A O 1
ATOM 723 N N . GLN A 1 89 ? 47.328 1.475 -52.123 1.00 88.62 89 GLN A N 1
ATOM 724 C CA . GLN A 1 89 ? 48.240 2.559 -52.511 1.00 88.62 89 GLN A CA 1
ATOM 725 C C . GLN A 1 89 ? 48.294 2.760 -54.034 1.00 88.62 89 GLN A C 1
ATOM 727 O O . GLN A 1 89 ? 48.380 3.891 -54.522 1.00 88.62 89 GLN A O 1
ATOM 732 N N . THR A 1 90 ? 48.208 1.672 -54.801 1.00 88.56 90 THR A N 1
ATOM 733 C CA . THR A 1 90 ? 48.185 1.740 -56.264 1.00 88.56 90 THR A CA 1
ATOM 734 C C . THR A 1 90 ? 46.894 2.392 -56.772 1.00 88.56 90 THR A C 1
ATOM 736 O O . THR A 1 90 ? 46.971 3.205 -57.697 1.00 88.56 90 THR A O 1
ATOM 739 N N . VAL A 1 91 ? 45.740 2.134 -56.142 1.00 89.56 91 VAL A N 1
ATOM 740 C CA . VAL A 1 91 ? 44.469 2.827 -56.439 1.00 89.56 91 VAL A CA 1
ATOM 741 C C . VAL A 1 91 ? 44.557 4.324 -56.132 1.00 89.56 91 VAL A C 1
ATOM 743 O O . VAL A 1 91 ? 44.182 5.131 -56.978 1.00 89.56 91 VAL A O 1
ATOM 746 N N . ILE A 1 92 ? 45.121 4.724 -54.988 1.00 87.25 92 ILE A N 1
ATOM 747 C CA . ILE A 1 92 ? 45.308 6.149 -54.647 1.00 87.25 92 ILE A CA 1
ATOM 748 C C . ILE A 1 92 ? 46.171 6.843 -55.709 1.00 87.25 92 ILE A C 1
ATOM 750 O O . ILE A 1 92 ? 45.816 7.902 -56.216 1.00 87.25 92 ILE A O 1
ATOM 754 N N . SER A 1 93 ? 47.258 6.196 -56.146 1.00 84.81 93 SER A N 1
ATOM 755 C CA . SER A 1 93 ? 48.113 6.738 -57.211 1.00 84.81 93 SER A CA 1
ATOM 756 C C . SER A 1 93 ? 47.408 6.856 -58.572 1.00 84.81 93 SER A C 1
ATOM 758 O O . SER A 1 93 ? 47.859 7.603 -59.440 1.00 84.81 93 SER A O 1
ATOM 760 N N . LEU A 1 94 ? 46.345 6.079 -58.811 1.00 84.38 94 LEU A N 1
ATOM 761 C CA . LEU A 1 94 ? 45.503 6.214 -60.002 1.00 84.38 94 LEU A CA 1
ATOM 762 C C . LEU A 1 94 ? 44.548 7.409 -59.892 1.00 84.38 94 LEU A C 1
ATOM 764 O O . LEU A 1 94 ? 44.232 7.997 -60.926 1.00 84.38 94 LEU A O 1
ATOM 768 N N . ALA A 1 95 ? 44.118 7.759 -58.677 1.00 79.06 95 ALA A N 1
ATOM 769 C CA . ALA A 1 95 ? 43.195 8.858 -58.409 1.00 79.06 95 ALA A CA 1
ATOM 770 C C . ALA A 1 95 ? 43.831 10.248 -58.609 1.00 79.06 95 ALA A C 1
ATOM 772 O O . ALA A 1 95 ? 43.167 11.108 -59.180 1.00 79.06 95 ALA A O 1
ATOM 773 N N . ASP A 1 96 ? 45.126 10.418 -58.302 1.00 74.00 96 ASP A N 1
ATOM 774 C CA . ASP A 1 96 ? 45.969 11.625 -58.534 1.00 74.00 96 ASP A CA 1
ATOM 775 C C . ASP A 1 96 ? 46.057 12.063 -60.026 1.00 74.00 96 ASP A C 1
ATOM 777 O O . ASP A 1 96 ? 46.830 12.925 -60.437 1.00 74.00 96 ASP A O 1
ATOM 781 N N . ARG A 1 97 ? 45.289 11.444 -60.931 1.00 69.62 97 ARG A N 1
ATOM 782 C CA . ARG A 1 97 ? 45.398 11.667 -62.376 1.00 69.62 97 ARG A CA 1
ATOM 783 C C . ARG A 1 97 ? 44.098 12.069 -63.022 1.00 69.62 97 ARG A C 1
ATOM 785 O O . ARG A 1 97 ? 43.205 11.254 -63.255 1.00 69.62 97 ARG A O 1
ATOM 792 N N . SER A 1 98 ? 44.087 13.324 -63.450 1.00 59.94 98 SER A N 1
ATOM 793 C CA . SER A 1 98 ? 42.971 14.002 -64.107 1.00 59.94 98 SER A CA 1
ATOM 794 C C . SER A 1 98 ? 42.538 13.407 -65.456 1.00 59.94 98 SER A C 1
ATOM 796 O O . SER A 1 98 ? 41.453 13.729 -65.922 1.00 59.94 98 SER A O 1
ATOM 798 N N . SER A 1 99 ? 43.332 12.533 -66.094 1.00 67.38 99 SER A N 1
ATOM 799 C CA . SER A 1 99 ? 43.029 11.964 -67.423 1.00 67.38 99 SER A CA 1
ATOM 800 C C . SER A 1 99 ? 42.379 10.575 -67.417 1.00 67.38 99 SER A C 1
ATOM 802 O O . SER A 1 99 ? 42.023 10.067 -68.482 1.00 67.38 99 SER A O 1
ATOM 804 N N . LEU A 1 100 ? 42.245 9.927 -66.255 1.00 76.62 100 LEU A N 1
ATOM 805 C CA . LEU A 1 100 ? 41.589 8.620 -66.163 1.00 76.62 100 LEU A CA 1
ATOM 806 C C . LEU A 1 100 ? 40.063 8.787 -66.236 1.00 76.62 100 LEU A C 1
ATOM 808 O O . LEU A 1 100 ? 39.518 9.697 -65.621 1.00 76.62 100 LEU A O 1
ATOM 812 N N . ASP A 1 101 ? 39.374 7.896 -66.944 1.00 82.56 101 ASP A N 1
ATOM 813 C CA . ASP A 1 101 ? 37.909 7.867 -66.985 1.00 82.56 101 ASP A CA 1
ATOM 814 C C . ASP A 1 101 ? 37.310 7.686 -65.566 1.00 82.56 101 ASP A C 1
ATOM 816 O O . ASP A 1 101 ? 37.678 6.718 -64.887 1.00 82.56 101 ASP A O 1
ATOM 820 N N . PRO A 1 102 ? 36.416 8.588 -65.103 1.00 81.81 102 PRO A N 1
ATOM 821 C CA . PRO A 1 102 ? 35.758 8.481 -63.799 1.00 81.81 102 PRO A CA 1
ATOM 822 C C . PRO A 1 102 ? 35.103 7.120 -63.533 1.00 81.81 102 PRO A C 1
ATOM 824 O O . PRO A 1 102 ? 35.220 6.589 -62.428 1.00 81.81 102 PRO A O 1
ATOM 827 N N . ALA A 1 103 ? 34.451 6.523 -64.540 1.00 85.75 103 ALA A N 1
ATOM 828 C CA . ALA A 1 103 ? 33.767 5.238 -64.382 1.00 85.75 103 ALA A CA 1
ATOM 829 C C . ALA A 1 103 ? 34.764 4.097 -64.131 1.00 85.75 103 ALA A C 1
ATOM 831 O O . ALA A 1 103 ? 34.575 3.262 -63.246 1.00 85.75 103 ALA A O 1
ATOM 832 N N . MET A 1 104 ? 35.875 4.096 -64.869 1.00 84.25 104 MET A N 1
ATOM 833 C CA . MET A 1 104 ? 36.947 3.120 -64.697 1.00 84.25 104 MET A CA 1
ATOM 834 C C . MET A 1 104 ? 37.623 3.233 -63.322 1.00 84.25 104 MET A C 1
ATOM 836 O O . MET A 1 104 ? 37.975 2.209 -62.730 1.00 84.25 104 MET A O 1
ATOM 840 N N . LEU A 1 105 ? 37.807 4.451 -62.801 1.00 88.00 105 LEU A N 1
ATOM 841 C CA . LEU A 1 105 ? 38.342 4.654 -61.452 1.00 88.00 105 LEU A CA 1
ATOM 842 C C . LEU A 1 105 ? 37.372 4.138 -60.383 1.00 88.00 105 LEU A C 1
ATOM 844 O O . LEU A 1 105 ? 37.805 3.401 -59.501 1.00 88.00 105 LEU A O 1
ATOM 848 N N . ALA A 1 106 ? 36.081 4.463 -60.497 1.00 88.50 106 ALA A N 1
ATOM 849 C CA . ALA A 1 106 ? 35.046 4.018 -59.565 1.00 88.50 106 ALA A CA 1
ATOM 850 C C . ALA A 1 106 ? 34.940 2.485 -59.498 1.00 88.50 106 ALA A C 1
ATOM 852 O O . ALA A 1 106 ? 34.934 1.921 -58.406 1.00 88.50 106 ALA A O 1
ATOM 853 N N . LEU A 1 107 ? 34.945 1.803 -60.652 1.00 88.88 107 LEU A N 1
ATOM 854 C CA . LEU A 1 107 ? 34.952 0.336 -60.723 1.00 88.88 107 LEU A CA 1
ATOM 855 C C . LEU A 1 107 ? 36.215 -0.261 -60.092 1.00 88.88 107 LEU A C 1
ATOM 857 O O . LEU A 1 107 ? 36.121 -1.145 -59.247 1.00 88.88 107 LEU A O 1
ATOM 861 N N . THR A 1 108 ? 37.394 0.261 -60.455 1.00 87.75 108 THR A N 1
ATOM 862 C CA . THR A 1 108 ? 38.673 -0.239 -59.920 1.00 87.75 108 THR A CA 1
ATOM 863 C C . THR A 1 108 ? 38.744 -0.064 -58.402 1.00 87.75 108 THR A C 1
ATOM 865 O O . THR A 1 108 ? 39.208 -0.957 -57.698 1.00 87.75 108 THR A O 1
ATOM 868 N N . TYR A 1 109 ? 38.278 1.077 -57.891 1.00 93.00 109 TYR A N 1
ATOM 869 C CA . TYR A 1 109 ? 38.173 1.323 -56.457 1.00 93.00 109 TYR A CA 1
ATOM 870 C C . TYR A 1 109 ? 37.204 0.336 -55.791 1.00 93.00 109 TYR A C 1
ATOM 872 O O . TYR A 1 109 ? 37.584 -0.292 -54.805 1.00 93.00 109 TYR A O 1
ATOM 880 N N . ALA A 1 110 ? 35.994 0.166 -56.334 1.00 92.38 110 ALA A N 1
ATOM 881 C CA . ALA A 1 110 ? 34.973 -0.691 -55.738 1.00 92.38 110 ALA A CA 1
ATOM 882 C C . ALA A 1 110 ? 35.428 -2.155 -55.664 1.00 92.38 110 ALA A C 1
ATOM 884 O O . ALA A 1 110 ? 35.241 -2.798 -54.634 1.00 92.38 110 ALA A O 1
ATOM 885 N N . ASP A 1 111 ? 36.069 -2.670 -56.717 1.00 89.75 111 ASP A N 1
ATOM 886 C CA . ASP A 1 111 ? 36.588 -4.041 -56.744 1.00 89.75 111 ASP A CA 1
ATOM 887 C C . ASP A 1 111 ? 37.672 -4.256 -55.678 1.00 89.75 111 ASP A C 1
ATOM 889 O O . ASP A 1 111 ? 37.629 -5.233 -54.931 1.00 89.75 111 ASP A O 1
ATOM 893 N N . VAL A 1 112 ? 38.610 -3.310 -55.548 1.00 92.38 112 VAL A N 1
ATOM 894 C CA . VAL A 1 112 ? 39.664 -3.374 -54.523 1.00 92.38 112 VAL A CA 1
ATOM 895 C C . VAL A 1 112 ? 39.078 -3.262 -53.123 1.00 92.38 112 VAL A C 1
ATOM 897 O O . VAL A 1 112 ? 39.462 -4.021 -52.239 1.00 92.38 112 VAL A O 1
ATOM 900 N N . ALA A 1 113 ? 38.150 -2.335 -52.906 1.00 93.38 113 ALA A N 1
ATOM 901 C CA . ALA A 1 113 ? 37.550 -2.130 -51.599 1.00 93.38 113 ALA A CA 1
ATOM 902 C C . ALA A 1 113 ? 36.707 -3.333 -51.151 1.00 93.38 113 ALA A C 1
ATOM 904 O O . ALA A 1 113 ? 36.809 -3.730 -49.993 1.00 93.38 113 ALA A O 1
ATOM 905 N N . ARG A 1 114 ? 35.945 -3.970 -52.052 1.00 93.19 114 ARG A N 1
ATOM 906 C CA . ARG A 1 114 ? 35.214 -5.211 -51.739 1.00 93.19 114 ARG A CA 1
ATOM 907 C C . ARG A 1 114 ? 36.150 -6.346 -51.357 1.00 93.19 114 ARG A C 1
ATOM 909 O O . ARG A 1 114 ? 35.892 -7.006 -50.359 1.00 93.19 114 ARG A O 1
ATOM 916 N N . GLU A 1 115 ? 37.241 -6.527 -52.100 1.00 90.44 115 GLU A N 1
ATOM 917 C CA . GLU A 1 115 ? 38.241 -7.555 -51.792 1.00 90.44 115 GLU A CA 1
ATOM 918 C C . GLU A 1 115 ? 38.920 -7.300 -50.435 1.00 90.44 115 GLU A C 1
ATOM 920 O O . GLU A 1 115 ? 39.201 -8.229 -49.677 1.00 90.44 115 GLU A O 1
ATOM 925 N N . LEU A 1 116 ? 39.158 -6.029 -50.091 1.00 90.44 116 LEU A N 1
ATOM 926 C CA . LEU A 1 116 ? 39.658 -5.645 -48.770 1.00 90.44 116 LEU A CA 1
ATOM 927 C C . LEU A 1 116 ? 38.655 -5.993 -47.664 1.00 90.44 116 LEU A C 1
ATOM 929 O O . LEU A 1 116 ? 39.064 -6.534 -46.640 1.00 90.44 116 LEU A O 1
ATOM 933 N N . ILE A 1 117 ? 37.363 -5.721 -47.864 1.00 92.00 117 ILE A N 1
ATOM 934 C CA . ILE A 1 117 ? 36.305 -6.052 -46.896 1.00 92.00 117 ILE A CA 1
ATOM 935 C C . ILE A 1 117 ? 36.190 -7.571 -46.719 1.00 92.00 117 ILE A C 1
ATOM 937 O O . ILE A 1 117 ? 36.240 -8.055 -45.589 1.00 92.00 117 ILE A O 1
ATOM 941 N N . SER A 1 118 ? 36.100 -8.341 -47.812 1.00 89.94 118 SER A N 1
ATOM 942 C CA . SER A 1 118 ? 35.977 -9.807 -47.757 1.00 89.94 118 SER A CA 1
ATOM 943 C C . SER A 1 118 ? 37.199 -10.490 -47.142 1.00 89.94 118 SER A C 1
ATOM 945 O O . SER A 1 118 ? 37.070 -11.564 -46.560 1.00 89.94 118 SER A O 1
ATOM 947 N N . SER A 1 119 ? 38.370 -9.853 -47.222 1.00 88.31 119 SER A N 1
ATOM 948 C CA . SER A 1 119 ? 39.618 -10.324 -46.609 1.00 88.31 119 SER A CA 1
ATOM 949 C C . SER A 1 119 ? 39.810 -9.858 -45.154 1.00 88.31 119 SER A C 1
ATOM 951 O O . SER A 1 119 ? 40.860 -10.112 -44.568 1.00 88.31 119 SER A O 1
ATOM 953 N N . GLY A 1 120 ? 38.831 -9.170 -44.550 1.00 86.50 120 GLY A N 1
ATOM 954 C CA . GLY A 1 120 ? 38.888 -8.702 -43.156 1.00 86.50 120 GLY A CA 1
ATOM 955 C C . GLY A 1 120 ? 39.671 -7.399 -42.935 1.00 86.50 120 GLY A C 1
ATOM 956 O O . GLY A 1 120 ? 39.988 -7.048 -41.800 1.00 86.50 120 GLY A O 1
ATOM 957 N N . HIS A 1 121 ? 39.980 -6.655 -43.999 1.00 89.44 121 HIS A N 1
ATOM 958 C CA . HIS A 1 121 ? 40.738 -5.398 -43.977 1.00 89.44 121 HIS A CA 1
ATOM 959 C C . HIS A 1 121 ? 39.844 -4.153 -44.139 1.00 89.44 121 HIS A C 1
ATOM 961 O O . HIS A 1 121 ? 40.207 -3.189 -44.820 1.00 89.44 121 HIS A O 1
ATOM 967 N N . SER A 1 122 ? 38.676 -4.139 -43.492 1.00 90.06 122 SER A N 1
ATOM 968 C CA . SER A 1 122 ? 37.677 -3.063 -43.614 1.00 90.06 122 SER A CA 1
ATOM 969 C C . SER A 1 122 ? 38.186 -1.677 -43.183 1.00 90.06 122 SER A C 1
ATOM 971 O O . SER A 1 122 ? 37.795 -0.672 -43.773 1.00 90.06 122 SER A O 1
ATOM 973 N N . SER A 1 123 ? 39.114 -1.594 -42.221 1.00 90.50 123 SER A N 1
ATOM 974 C CA . SER A 1 123 ? 39.757 -0.325 -41.838 1.00 90.50 123 SER A CA 1
ATOM 975 C C . SER A 1 123 ? 40.613 0.263 -42.965 1.00 90.50 123 SER A C 1
ATOM 977 O O . SER A 1 123 ? 40.574 1.466 -43.216 1.00 90.50 123 SER A O 1
ATOM 979 N N . THR A 1 124 ? 41.335 -0.586 -43.701 1.00 90.19 124 THR A N 1
ATOM 980 C CA . THR A 1 124 ? 42.118 -0.187 -44.879 1.00 90.19 124 THR A CA 1
ATOM 981 C C . THR A 1 124 ? 41.212 0.198 -46.047 1.00 90.19 124 THR A C 1
ATOM 983 O O . THR A 1 124 ? 41.519 1.146 -46.766 1.00 90.19 124 THR A O 1
ATOM 986 N N . ALA A 1 125 ? 40.078 -0.488 -46.226 1.00 92.31 125 ALA A N 1
ATOM 987 C CA . ALA A 1 125 ? 39.075 -0.107 -47.223 1.00 92.31 125 ALA A CA 1
ATOM 988 C C . ALA A 1 125 ? 38.485 1.287 -46.933 1.00 92.31 125 ALA A C 1
ATOM 990 O O . ALA A 1 125 ? 38.331 2.105 -47.843 1.00 92.31 125 ALA A O 1
ATOM 991 N N . LEU A 1 126 ? 38.216 1.595 -45.662 1.00 93.25 126 LEU A N 1
ATOM 992 C CA . LEU A 1 126 ? 37.747 2.915 -45.245 1.00 93.25 126 LEU A CA 1
ATOM 993 C C . LEU A 1 126 ? 38.813 4.000 -45.474 1.00 93.25 126 LEU A C 1
ATOM 995 O O . LEU A 1 126 ? 38.517 5.045 -46.047 1.00 93.25 126 LEU A O 1
ATOM 999 N N . GLU A 1 127 ? 40.068 3.746 -45.098 1.00 92.19 127 GLU A N 1
ATOM 1000 C CA . GLU A 1 127 ? 41.174 4.677 -45.355 1.00 92.19 127 GLU A CA 1
ATOM 1001 C C . GLU A 1 127 ? 41.365 4.945 -46.857 1.00 92.19 127 GLU A C 1
ATOM 1003 O O . GLU A 1 127 ? 41.538 6.095 -47.272 1.00 92.19 127 GLU A O 1
ATOM 1008 N N . LEU A 1 128 ? 41.286 3.895 -47.682 1.00 93.25 128 LEU A N 1
ATOM 1009 C CA . LEU A 1 128 ? 41.327 4.009 -49.138 1.00 93.25 128 LEU A CA 1
ATOM 1010 C C . LEU A 1 128 ? 40.223 4.943 -49.650 1.00 93.25 128 LEU A C 1
ATOM 1012 O O . LEU A 1 128 ? 40.487 5.789 -50.502 1.00 93.25 128 LEU A O 1
ATOM 1016 N N . SER A 1 129 ? 39.016 4.814 -49.103 1.00 93.81 129 SER A N 1
ATOM 1017 C CA . SER A 1 129 ? 37.849 5.629 -49.458 1.00 93.81 129 SER A CA 1
ATOM 1018 C C . SER A 1 129 ? 38.092 7.120 -49.216 1.00 93.81 129 SER A C 1
ATOM 1020 O O . SER A 1 129 ? 37.893 7.928 -50.122 1.00 93.81 129 SER A O 1
ATOM 1022 N N . PHE A 1 130 ? 38.612 7.483 -48.037 1.00 91.38 130 PHE A N 1
ATOM 1023 C CA . PHE A 1 130 ? 38.973 8.869 -47.719 1.00 91.38 130 PHE A CA 1
ATOM 1024 C C . PHE A 1 130 ? 40.051 9.419 -48.655 1.00 91.38 130 PHE A C 1
ATOM 1026 O O . PHE A 1 130 ? 39.914 10.517 -49.195 1.00 91.38 130 PHE A O 1
ATOM 1033 N N . ARG A 1 131 ? 41.131 8.657 -48.865 1.00 91.38 131 ARG A N 1
ATOM 1034 C CA . ARG A 1 131 ? 42.269 9.124 -49.666 1.00 91.38 131 ARG A CA 1
ATOM 1035 C C . ARG A 1 131 ? 41.900 9.294 -51.136 1.00 91.38 131 ARG A C 1
ATOM 1037 O O . ARG A 1 131 ? 42.255 10.301 -51.731 1.00 91.38 131 ARG A O 1
ATOM 1044 N N . VAL A 1 132 ? 41.153 8.355 -51.716 1.00 90.25 132 VAL A N 1
ATOM 1045 C CA . VAL A 1 132 ? 40.735 8.427 -53.125 1.00 90.25 132 VAL A CA 1
ATOM 1046 C C . VAL A 1 132 ? 39.807 9.619 -53.380 1.00 90.25 132 VAL A C 1
ATOM 1048 O O . VAL A 1 132 ? 39.961 10.283 -54.403 1.00 90.25 132 VAL A O 1
ATOM 1051 N N . LEU A 1 133 ? 38.910 9.940 -52.441 1.00 89.12 133 LEU A N 1
ATOM 1052 C CA . LEU A 1 133 ? 38.056 11.131 -52.532 1.00 89.12 133 LEU A CA 1
ATOM 1053 C C . LEU A 1 133 ? 38.825 12.448 -52.382 1.00 89.12 133 LEU A C 1
ATOM 1055 O O . LEU A 1 133 ? 38.461 13.437 -53.015 1.00 89.12 133 LEU A O 1
ATOM 1059 N N . ASN A 1 134 ? 39.878 12.470 -51.561 1.00 87.75 134 ASN A N 1
ATOM 1060 C CA . ASN A 1 134 ? 40.728 13.651 -51.408 1.00 87.75 134 ASN A CA 1
ATOM 1061 C C . ASN A 1 134 ? 41.508 13.966 -52.692 1.00 87.75 134 ASN A C 1
ATOM 1063 O O . ASN A 1 134 ? 41.677 15.131 -53.043 1.00 87.75 134 ASN A O 1
ATOM 1067 N N . GLU A 1 135 ? 41.951 12.931 -53.407 1.00 86.56 135 GLU A N 1
ATOM 1068 C CA . GLU A 1 135 ? 42.644 13.099 -54.687 1.00 86.56 135 GLU A CA 1
ATOM 1069 C C . GLU A 1 135 ? 41.683 13.448 -55.831 1.00 86.56 135 GLU A C 1
ATOM 1071 O O . GLU A 1 135 ? 42.063 14.146 -56.775 1.00 86.56 135 GLU A O 1
ATOM 1076 N N . ARG A 1 136 ? 40.435 12.956 -55.787 1.00 82.88 136 ARG A N 1
ATOM 1077 C CA . ARG A 1 136 ? 39.510 13.090 -56.913 1.00 82.88 136 ARG A CA 1
ATOM 1078 C C . ARG A 1 136 ? 38.036 13.111 -56.513 1.00 82.88 136 ARG A C 1
ATOM 1080 O O . ARG A 1 136 ? 37.541 12.232 -55.818 1.00 82.88 136 ARG A O 1
ATOM 1087 N N . ASN A 1 137 ? 37.308 14.088 -57.053 1.00 82.19 137 ASN A N 1
ATOM 1088 C CA . ASN A 1 137 ? 35.915 14.366 -56.708 1.00 82.19 137 ASN A CA 1
ATOM 1089 C C . ASN A 1 137 ? 34.984 14.200 -57.926 1.00 82.19 137 ASN A C 1
ATOM 1091 O O . ASN A 1 137 ? 34.613 15.184 -58.564 1.00 82.19 137 ASN A O 1
ATOM 1095 N N . ASP A 1 138 ? 34.610 12.953 -58.239 1.00 85.38 138 ASP A N 1
ATOM 1096 C CA . ASP A 1 138 ? 33.685 12.611 -59.334 1.00 85.38 138 ASP A CA 1
ATOM 1097 C C . ASP A 1 138 ? 32.361 12.017 -58.810 1.00 85.38 138 ASP A C 1
ATOM 1099 O O . ASP A 1 138 ? 32.395 11.226 -57.865 1.00 85.38 138 ASP A O 1
ATOM 1103 N N . PRO A 1 139 ? 31.201 12.276 -59.453 1.00 87.81 139 PRO A N 1
ATOM 1104 C CA . PRO A 1 139 ? 29.908 11.730 -59.018 1.00 87.81 139 PRO A CA 1
ATOM 1105 C C . PRO A 1 139 ? 29.853 10.194 -58.937 1.00 87.81 139 PRO A C 1
ATOM 1107 O O . PRO A 1 139 ? 29.431 9.649 -57.923 1.00 87.81 139 PRO A O 1
ATOM 1110 N N . LEU A 1 140 ? 30.345 9.487 -59.964 1.00 88.75 140 LEU A N 1
ATOM 1111 C CA . LEU A 1 140 ? 30.360 8.013 -59.988 1.00 88.75 140 LEU A CA 1
ATOM 1112 C C . LEU A 1 140 ? 31.289 7.418 -58.922 1.00 88.75 140 LEU A C 1
ATOM 1114 O O . LEU A 1 140 ? 31.024 6.346 -58.382 1.00 88.75 140 LEU A O 1
ATOM 1118 N N . LEU A 1 141 ? 32.386 8.112 -58.615 1.00 90.00 141 LEU A N 1
ATOM 1119 C CA . LEU A 1 141 ? 33.317 7.695 -57.573 1.00 90.00 141 LEU A CA 1
ATOM 1120 C C . LEU A 1 141 ? 32.703 7.886 -56.184 1.00 90.00 141 LEU A C 1
ATOM 1122 O O . LEU A 1 141 ? 32.819 6.994 -55.353 1.00 90.00 141 LEU A O 1
ATOM 1126 N N . LYS A 1 142 ? 32.002 9.003 -55.952 1.00 91.19 142 LYS A N 1
ATOM 1127 C CA . LYS A 1 142 ? 31.242 9.243 -54.716 1.00 91.19 142 LYS A CA 1
ATOM 1128 C C . LYS A 1 142 ? 30.189 8.165 -54.476 1.00 91.19 142 LYS A C 1
ATOM 1130 O O . LYS A 1 142 ? 30.099 7.657 -53.365 1.00 91.19 142 LYS A O 1
ATOM 1135 N N . GLU A 1 143 ? 29.445 7.783 -55.514 1.00 90.56 143 GLU A N 1
ATOM 1136 C CA . GLU A 1 143 ? 28.441 6.716 -55.431 1.00 90.56 143 GLU A CA 1
ATOM 1137 C C . GLU A 1 143 ? 29.077 5.360 -55.092 1.00 90.56 143 GLU A C 1
ATOM 1139 O O . GLU A 1 143 ? 28.616 4.666 -54.184 1.00 90.56 143 GLU A O 1
ATOM 1144 N N . ALA A 1 144 ? 30.188 5.013 -55.751 1.00 91.88 144 ALA A N 1
ATOM 1145 C CA . ALA A 1 144 ? 30.936 3.799 -55.436 1.00 91.88 144 ALA A CA 1
ATOM 1146 C C . ALA A 1 144 ? 31.471 3.807 -53.995 1.00 91.88 144 ALA A C 1
ATOM 1148 O O . ALA A 1 144 ? 31.353 2.802 -53.295 1.00 91.88 144 ALA A O 1
ATOM 1149 N N . VAL A 1 145 ? 32.031 4.930 -53.533 1.00 93.69 145 VAL A N 1
ATOM 1150 C CA . VAL A 1 145 ? 32.535 5.074 -52.158 1.00 93.69 145 VAL A CA 1
ATOM 1151 C C . VAL A 1 145 ? 31.410 4.946 -51.137 1.00 93.69 145 VAL A C 1
ATOM 1153 O O . VAL A 1 145 ? 31.572 4.242 -50.144 1.00 93.69 145 VAL A O 1
ATOM 1156 N N . MET A 1 146 ? 30.259 5.563 -51.393 1.00 94.31 146 MET A N 1
ATOM 1157 C CA . MET A 1 146 ? 29.085 5.468 -50.529 1.00 94.31 146 MET A CA 1
ATOM 1158 C C . MET A 1 146 ? 28.613 4.014 -50.365 1.00 94.31 146 MET A C 1
ATOM 1160 O O . MET A 1 146 ? 28.399 3.572 -49.237 1.00 94.31 146 MET A O 1
ATOM 1164 N N . GLU A 1 147 ? 28.501 3.244 -51.454 1.00 93.88 147 GLU A N 1
ATOM 1165 C CA . GLU A 1 147 ? 28.083 1.835 -51.374 1.00 93.88 147 GLU A CA 1
ATOM 1166 C C . GLU A 1 147 ? 29.093 0.976 -50.599 1.00 93.88 147 GLU A C 1
ATOM 1168 O O . GLU A 1 147 ? 28.709 0.176 -49.748 1.00 93.88 147 GLU A O 1
ATOM 1173 N N . ILE A 1 148 ? 30.393 1.178 -50.830 1.00 95.56 148 ILE A N 1
ATOM 1174 C CA . ILE A 1 148 ? 31.449 0.503 -50.065 1.00 95.56 148 ILE A CA 1
ATOM 1175 C C . ILE A 1 148 ? 31.373 0.865 -48.581 1.00 95.56 148 ILE A C 1
ATOM 1177 O O . ILE A 1 148 ? 31.511 -0.008 -47.730 1.00 95.56 148 ILE A O 1
ATOM 1181 N N . CYS A 1 149 ? 31.120 2.129 -48.251 1.00 94.94 149 CYS A N 1
ATOM 1182 C CA . CYS A 1 149 ? 30.982 2.571 -46.870 1.00 94.94 149 CYS A CA 1
ATOM 1183 C C . CYS A 1 149 ? 29.794 1.908 -46.157 1.00 94.94 149 CYS A C 1
ATOM 1185 O O . CYS A 1 149 ? 29.923 1.540 -44.988 1.00 94.94 149 CYS A O 1
ATOM 1187 N N . PHE A 1 150 ? 28.675 1.679 -46.852 1.00 95.12 150 PHE A N 1
ATOM 1188 C CA . PHE A 1 150 ? 27.578 0.878 -46.306 1.00 95.12 150 PHE A CA 1
ATOM 1189 C C . PHE A 1 150 ? 27.965 -0.586 -46.097 1.00 95.12 150 PHE A C 1
ATOM 1191 O O . PHE A 1 150 ? 27.674 -1.133 -45.038 1.00 95.12 150 PHE A O 1
ATOM 1198 N N . GLN A 1 151 ? 28.687 -1.201 -47.035 1.00 94.69 151 GLN A N 1
ATOM 1199 C CA . GLN A 1 151 ? 29.184 -2.573 -46.866 1.00 94.69 151 GLN A CA 1
ATOM 1200 C C . GLN A 1 151 ? 30.165 -2.690 -45.687 1.00 94.69 151 GLN A C 1
ATOM 1202 O O . GLN A 1 151 ? 30.099 -3.646 -44.908 1.00 94.69 151 GLN A O 1
ATOM 1207 N N . ILE A 1 152 ? 31.041 -1.693 -45.502 1.00 93.88 152 ILE A N 1
ATOM 1208 C CA . ILE A 1 152 ? 31.916 -1.591 -44.324 1.00 93.88 152 ILE A CA 1
ATOM 1209 C C . ILE A 1 152 ? 31.072 -1.497 -43.057 1.00 93.88 152 ILE A C 1
ATOM 1211 O O . ILE A 1 152 ? 31.405 -2.146 -42.072 1.00 93.88 152 ILE A O 1
ATOM 1215 N N . ALA A 1 153 ? 29.982 -0.733 -43.067 1.00 93.44 153 ALA A N 1
ATOM 1216 C CA . ALA A 1 153 ? 29.153 -0.567 -41.885 1.00 93.44 153 ALA A CA 1
ATOM 1217 C C . ALA A 1 153 ? 28.302 -1.785 -41.534 1.00 93.44 153 ALA A C 1
ATOM 1219 O O . ALA A 1 153 ? 28.116 -2.082 -40.357 1.00 93.44 153 ALA A O 1
ATOM 1220 N N . GLU A 1 154 ? 27.840 -2.529 -42.531 1.00 92.62 154 GLU A N 1
ATOM 1221 C CA . GLU A 1 154 ? 27.137 -3.795 -42.332 1.00 92.62 154 GLU A CA 1
ATOM 1222 C C . GLU A 1 154 ? 28.079 -4.861 -41.737 1.00 92.62 154 GLU A C 1
ATOM 1224 O O . GLU A 1 154 ? 27.718 -5.556 -40.784 1.00 92.62 154 GLU A O 1
ATOM 1229 N N . THR A 1 155 ? 29.319 -4.955 -42.229 1.00 89.75 155 THR A N 1
ATOM 1230 C CA . THR A 1 155 ? 30.248 -6.051 -41.876 1.00 89.75 155 THR A CA 1
ATOM 1231 C C . THR A 1 155 ? 31.262 -5.722 -40.780 1.00 89.75 155 THR A C 1
ATOM 1233 O O . THR A 1 155 ? 31.769 -6.627 -40.120 1.00 89.75 155 THR A O 1
ATOM 1236 N N . GLY A 1 156 ? 31.571 -4.444 -40.579 1.00 86.25 156 GLY A N 1
ATOM 1237 C CA . GLY A 1 156 ? 32.577 -3.969 -39.638 1.00 86.25 156 GLY A CA 1
ATOM 1238 C C . GLY A 1 156 ? 32.113 -3.949 -38.183 1.00 86.25 156 GLY A C 1
ATOM 1239 O O . GLY A 1 156 ? 30.933 -4.146 -37.860 1.00 86.25 156 GLY A O 1
ATOM 1240 N N . ASP A 1 157 ? 33.079 -3.682 -37.303 1.00 88.75 157 ASP A N 1
ATOM 1241 C CA . ASP A 1 157 ? 32.823 -3.339 -35.906 1.00 88.75 157 ASP A CA 1
ATOM 1242 C C . ASP A 1 157 ? 32.103 -1.983 -35.770 1.00 88.75 157 ASP A C 1
ATOM 1244 O O . ASP A 1 157 ? 31.901 -1.249 -36.739 1.00 88.75 157 ASP A O 1
ATOM 1248 N N . LEU A 1 158 ? 31.703 -1.648 -34.545 1.00 89.31 158 LEU A N 1
ATOM 1249 C CA . LEU A 1 158 ? 30.918 -0.452 -34.232 1.00 89.31 158 LEU A CA 1
ATOM 1250 C C . LEU A 1 158 ? 31.602 0.857 -34.659 1.00 89.31 158 LEU A C 1
ATOM 1252 O O . LEU A 1 158 ? 30.944 1.767 -35.165 1.00 89.31 158 LEU A O 1
ATOM 1256 N N . THR A 1 159 ? 32.922 0.955 -34.489 1.00 90.56 159 THR A N 1
ATOM 1257 C CA . THR A 1 159 ? 33.688 2.151 -34.856 1.00 90.56 159 THR A CA 1
ATOM 1258 C C . THR A 1 159 ? 33.779 2.297 -36.370 1.00 90.56 159 THR A C 1
ATOM 1260 O O . THR A 1 159 ? 33.564 3.386 -36.905 1.00 90.56 159 THR A O 1
ATOM 1263 N N . LEU A 1 160 ? 34.061 1.202 -37.077 1.00 91.06 160 LEU A N 1
ATOM 1264 C CA . LEU A 1 160 ? 34.091 1.185 -38.536 1.00 91.06 160 LEU A CA 1
ATOM 1265 C C . LEU A 1 160 ? 32.714 1.462 -39.133 1.00 91.06 160 LEU A C 1
ATOM 1267 O O . LEU A 1 160 ? 32.630 2.191 -40.121 1.00 91.06 160 LEU A O 1
ATOM 1271 N N . ALA A 1 161 ? 31.648 0.956 -38.513 1.00 91.88 161 ALA A N 1
ATOM 1272 C CA . ALA A 1 161 ? 30.289 1.220 -38.954 1.00 91.88 161 ALA A CA 1
ATOM 1273 C C . ALA A 1 161 ? 29.909 2.692 -38.844 1.00 91.88 161 ALA A C 1
ATOM 1275 O O . ALA A 1 161 ? 29.438 3.271 -39.824 1.00 91.88 161 ALA A O 1
ATOM 1276 N N . LEU A 1 162 ? 30.192 3.324 -37.704 1.00 93.12 162 LEU A N 1
ATOM 1277 C CA . LEU A 1 162 ? 29.942 4.749 -37.519 1.00 93.12 162 LEU A CA 1
ATOM 1278 C C . LEU A 1 162 ? 30.731 5.602 -38.524 1.00 93.12 162 LEU A C 1
ATOM 1280 O O . LEU A 1 162 ? 30.163 6.483 -39.170 1.00 93.12 162 LEU A O 1
ATOM 1284 N N . ASN A 1 163 ? 32.025 5.322 -38.697 1.00 93.06 163 ASN A N 1
ATOM 1285 C CA . ASN A 1 163 ? 32.871 6.090 -39.610 1.00 93.06 163 ASN A CA 1
ATOM 1286 C C . ASN A 1 163 ? 32.475 5.895 -41.081 1.00 93.06 163 ASN A C 1
ATOM 1288 O O . ASN A 1 163 ? 32.441 6.868 -41.834 1.00 93.06 163 ASN A O 1
ATOM 1292 N N . GLY A 1 164 ? 32.152 4.661 -41.482 1.00 92.88 164 GLY A N 1
ATOM 1293 C CA . GLY A 1 164 ? 31.650 4.359 -42.820 1.00 92.88 164 GLY A CA 1
ATOM 1294 C C . GLY A 1 164 ? 30.346 5.100 -43.103 1.00 92.88 164 GLY A C 1
ATOM 1295 O O . GLY A 1 164 ? 30.237 5.798 -44.106 1.00 92.88 164 GLY A O 1
ATOM 1296 N N . ILE A 1 165 ? 29.380 5.041 -42.187 1.00 94.62 165 ILE A N 1
ATOM 1297 C CA . ILE A 1 165 ? 28.101 5.739 -42.354 1.00 94.62 165 ILE A CA 1
ATOM 1298 C C . ILE A 1 165 ? 28.265 7.258 -42.391 1.00 94.62 165 ILE A C 1
ATOM 1300 O O . ILE A 1 165 ? 27.618 7.905 -43.210 1.00 94.62 165 ILE A O 1
ATOM 1304 N N . ASN A 1 166 ? 29.134 7.841 -41.562 1.00 93.25 166 ASN A N 1
ATOM 1305 C CA . ASN A 1 166 ? 29.393 9.280 -41.611 1.00 93.25 166 ASN A CA 1
ATOM 1306 C C . ASN A 1 166 ? 29.943 9.703 -42.974 1.00 93.25 166 ASN A C 1
ATOM 1308 O O . ASN A 1 166 ? 29.398 10.620 -43.581 1.00 93.25 166 ASN A O 1
ATOM 1312 N N . LEU A 1 167 ? 30.927 8.968 -43.503 1.00 92.31 167 LEU A N 1
ATOM 1313 C CA . LEU A 1 167 ? 31.451 9.236 -44.839 1.00 92.31 167 LEU A CA 1
ATOM 1314 C C . LEU A 1 167 ? 30.375 9.049 -45.921 1.00 92.31 167 LEU A C 1
ATOM 1316 O O . LEU A 1 167 ? 30.262 9.877 -46.817 1.00 92.31 167 LEU A O 1
ATOM 1320 N N . ALA A 1 168 ? 29.548 8.004 -45.837 1.00 92.12 168 ALA A N 1
ATOM 1321 C CA . ALA A 1 168 ? 28.450 7.788 -46.780 1.00 92.12 168 ALA A CA 1
ATOM 1322 C C . ALA A 1 168 ? 27.430 8.943 -46.768 1.00 92.12 168 ALA A C 1
ATOM 1324 O O . ALA A 1 168 ? 26.981 9.381 -47.826 1.00 92.12 168 ALA A O 1
ATOM 1325 N N . LEU A 1 169 ? 27.081 9.452 -45.582 1.00 92.25 169 LEU A N 1
ATOM 1326 C CA . LEU A 1 169 ? 26.137 10.557 -45.411 1.00 92.25 169 LEU A CA 1
ATOM 1327 C C . LEU A 1 169 ? 26.707 11.897 -45.887 1.00 92.25 169 LEU A C 1
ATOM 1329 O O . LEU A 1 169 ? 25.967 12.664 -46.495 1.00 92.25 169 LEU A O 1
ATOM 1333 N N . ASP A 1 170 ? 27.999 12.158 -45.676 1.00 90.69 170 ASP A N 1
ATOM 1334 C CA . ASP A 1 170 ? 28.669 13.376 -46.161 1.00 90.69 170 ASP A CA 1
ATOM 1335 C C . ASP A 1 170 ? 28.679 13.461 -47.698 1.00 90.69 170 ASP A C 1
ATOM 1337 O O . ASP A 1 170 ? 28.719 14.548 -48.279 1.00 90.69 170 ASP A O 1
ATOM 1341 N N . LEU A 1 171 ? 28.637 12.307 -48.371 1.00 89.12 171 LEU A N 1
ATOM 1342 C CA . LEU A 1 171 ? 28.614 12.206 -49.832 1.00 89.12 171 LEU A CA 1
ATOM 1343 C C . LEU A 1 171 ? 27.198 12.240 -50.414 1.00 89.12 171 LEU A C 1
ATOM 1345 O O . LEU A 1 171 ? 27.045 12.475 -51.614 1.00 89.12 171 LEU A O 1
ATOM 1349 N N . ALA A 1 172 ? 26.178 12.004 -49.590 1.00 83.50 172 ALA A N 1
ATOM 1350 C CA . ALA A 1 172 ? 24.791 11.950 -50.013 1.00 83.50 172 ALA A CA 1
ATOM 1351 C C . ALA A 1 172 ? 24.117 13.322 -49.864 1.00 83.50 172 ALA A C 1
ATOM 1353 O O . ALA A 1 172 ? 23.757 13.743 -48.764 1.00 83.50 172 ALA A O 1
ATOM 1354 N N . GLU A 1 173 ? 23.874 14.006 -50.985 1.00 71.31 173 GLU A N 1
ATOM 1355 C CA . GLU A 1 173 ? 22.930 15.135 -51.034 1.00 71.31 173 GLU A CA 1
ATOM 1356 C C . GLU A 1 173 ? 21.571 14.670 -50.497 1.00 71.31 173 GLU A C 1
ATOM 1358 O O . GLU A 1 173 ? 21.168 13.569 -50.854 1.00 71.31 173 GLU A O 1
ATOM 1363 N N . GLU A 1 174 ? 20.907 15.458 -49.635 1.00 72.69 174 GLU A N 1
ATOM 1364 C CA . GLU A 1 174 ? 19.735 15.100 -48.803 1.00 72.69 174 GLU A CA 1
ATOM 1365 C C . GLU A 1 174 ? 18.808 14.002 -49.371 1.00 72.69 174 GLU A C 1
ATOM 1367 O O . GLU A 1 174 ? 17.711 14.253 -49.868 1.00 72.69 174 GLU A O 1
ATOM 1372 N N . ASN A 1 175 ? 19.242 12.745 -49.255 1.00 86.00 175 ASN A N 1
ATOM 1373 C CA . ASN A 1 175 ? 18.564 11.604 -49.850 1.00 86.00 175 ASN A CA 1
ATOM 1374 C C . ASN A 1 175 ? 17.962 10.757 -48.740 1.00 86.00 175 ASN A C 1
ATOM 1376 O O . ASN A 1 175 ? 18.667 10.132 -47.942 1.00 86.00 175 ASN A O 1
ATOM 1380 N N . TRP A 1 176 ? 16.634 10.735 -48.706 1.00 87.44 176 TRP A N 1
ATOM 1381 C CA . TRP A 1 176 ? 15.882 10.053 -47.663 1.00 87.44 176 TRP A CA 1
ATOM 1382 C C . TRP A 1 176 ? 16.175 8.542 -47.618 1.00 87.44 176 TRP A C 1
ATOM 1384 O O . TRP A 1 176 ? 16.297 7.997 -46.525 1.00 87.44 176 TRP A O 1
ATOM 1394 N N . ASN A 1 177 ? 16.366 7.877 -48.768 1.00 89.06 177 ASN A N 1
ATOM 1395 C CA . ASN A 1 177 ? 16.654 6.437 -48.834 1.00 89.06 177 ASN A CA 1
ATOM 1396 C C . ASN A 1 177 ? 18.000 6.109 -48.179 1.00 89.06 177 ASN A C 1
ATOM 1398 O O . ASN A 1 177 ? 18.131 5.134 -47.440 1.00 89.06 177 ASN A O 1
ATOM 1402 N N . ILE A 1 178 ? 19.004 6.948 -48.440 1.00 90.94 178 ILE A N 1
ATOM 1403 C CA . ILE A 1 178 ? 20.354 6.790 -47.892 1.00 90.94 178 ILE A CA 1
ATOM 1404 C C . ILE A 1 178 ? 20.339 7.007 -46.378 1.00 90.94 178 ILE A C 1
ATOM 1406 O O . ILE A 1 178 ? 20.907 6.208 -45.634 1.00 90.94 178 ILE A O 1
ATOM 1410 N N . ARG A 1 179 ? 19.620 8.035 -45.910 1.00 92.12 179 ARG A N 1
ATOM 1411 C CA . ARG A 1 179 ? 19.422 8.287 -44.476 1.00 92.12 179 ARG A CA 1
ATOM 1412 C C . ARG A 1 179 ? 18.685 7.138 -43.791 1.00 92.12 179 ARG A C 1
ATOM 1414 O O . ARG A 1 179 ? 19.088 6.739 -42.702 1.00 92.12 179 ARG A O 1
ATOM 1421 N N . GLN A 1 180 ? 17.668 6.563 -44.431 1.00 92.75 180 GLN A N 1
ATOM 1422 C CA . GLN A 1 180 ? 16.942 5.414 -43.891 1.00 92.75 180 GLN A CA 1
ATOM 1423 C C . GLN A 1 180 ? 17.834 4.170 -43.784 1.00 92.75 180 GLN A C 1
ATOM 1425 O O . GLN A 1 180 ? 17.836 3.504 -42.749 1.00 92.75 180 GLN A O 1
ATOM 1430 N N . ARG A 1 181 ? 18.629 3.864 -44.820 1.00 94.69 181 ARG A N 1
ATOM 1431 C CA . ARG A 1 181 ? 19.584 2.742 -44.786 1.00 94.69 181 ARG A CA 1
ATOM 1432 C C . ARG A 1 181 ? 20.620 2.933 -43.679 1.00 94.69 181 ARG A C 1
ATOM 1434 O O . ARG A 1 181 ? 20.842 2.010 -42.899 1.00 94.69 181 ARG A O 1
ATOM 1441 N N . ALA A 1 182 ? 21.200 4.131 -43.580 1.00 94.50 182 ALA A N 1
ATOM 1442 C CA . ALA A 1 182 ? 22.134 4.489 -42.515 1.00 94.50 182 ALA A CA 1
ATOM 1443 C C . ALA A 1 182 ? 21.514 4.281 -41.131 1.00 94.50 182 ALA A C 1
ATOM 1445 O O . ALA A 1 182 ? 22.102 3.603 -40.295 1.00 94.50 182 ALA A O 1
ATOM 1446 N N . PHE A 1 183 ? 20.300 4.787 -40.917 1.00 95.56 183 PHE A N 1
ATOM 1447 C CA . PHE A 1 183 ? 19.577 4.608 -39.665 1.00 95.56 183 PHE A CA 1
ATOM 1448 C C . PHE A 1 183 ? 19.370 3.134 -39.304 1.00 95.56 183 PHE A C 1
ATOM 1450 O O . PHE A 1 183 ? 19.695 2.735 -38.189 1.00 95.56 183 PHE A O 1
ATOM 1457 N N . ASN A 1 184 ? 18.881 2.316 -40.239 1.00 95.25 184 ASN A N 1
ATOM 1458 C CA . ASN A 1 184 ? 18.607 0.902 -39.979 1.00 95.25 184 ASN A CA 1
ATOM 1459 C C . ASN A 1 184 ? 19.878 0.129 -39.592 1.00 95.25 184 ASN A C 1
ATOM 1461 O O . ASN A 1 184 ? 19.840 -0.693 -38.673 1.00 95.25 184 ASN A O 1
ATOM 1465 N N . ILE A 1 185 ? 21.006 0.409 -40.254 1.00 95.00 185 ILE A N 1
ATOM 1466 C CA . ILE A 1 185 ? 22.297 -0.212 -39.926 1.00 95.00 185 ILE A CA 1
ATOM 1467 C C . ILE A 1 185 ? 22.769 0.238 -38.537 1.00 95.00 185 ILE A C 1
ATOM 1469 O O . ILE A 1 185 ? 23.116 -0.613 -37.719 1.00 95.00 185 ILE A O 1
ATOM 1473 N N . LEU A 1 186 ? 22.742 1.547 -38.243 1.00 95.25 186 LEU A N 1
ATOM 1474 C CA . LEU A 1 186 ? 23.141 2.078 -36.931 1.00 95.25 186 LEU A CA 1
ATOM 1475 C C . LEU A 1 186 ? 22.289 1.496 -35.808 1.00 95.25 186 LEU A C 1
ATOM 1477 O O . LEU A 1 186 ? 22.837 1.034 -34.812 1.00 95.25 186 LEU A O 1
ATOM 1481 N N . LEU A 1 187 ? 20.963 1.490 -35.972 1.00 95.25 187 LEU A N 1
ATOM 1482 C CA . LEU A 1 187 ? 20.051 0.964 -34.964 1.00 95.25 187 LEU A CA 1
ATOM 1483 C C . LEU A 1 187 ? 20.346 -0.513 -34.703 1.00 95.25 187 LEU A C 1
ATOM 1485 O O . LEU A 1 187 ? 20.564 -0.887 -33.559 1.00 95.25 187 LEU A O 1
ATOM 1489 N N . THR A 1 188 ? 20.441 -1.336 -35.748 1.00 94.94 188 THR A N 1
ATOM 1490 C CA . THR A 1 188 ? 20.734 -2.772 -35.597 1.00 94.94 188 THR A CA 1
ATOM 1491 C C . THR A 1 188 ? 22.048 -2.999 -34.846 1.00 94.94 188 THR A C 1
ATOM 1493 O O . THR A 1 188 ? 22.081 -3.727 -33.857 1.00 94.94 188 THR A O 1
ATOM 1496 N N . LYS A 1 189 ? 23.119 -2.300 -35.248 1.00 93.00 189 LYS A N 1
ATOM 1497 C CA . LYS A 1 189 ? 24.433 -2.392 -34.597 1.00 93.00 189 LYS A CA 1
ATOM 1498 C C . LYS A 1 189 ? 24.400 -1.939 -33.139 1.00 93.00 189 LYS A C 1
ATOM 1500 O O . LYS A 1 189 ? 25.050 -2.549 -32.297 1.00 93.00 189 LYS A O 1
ATOM 1505 N N . ALA A 1 190 ? 23.651 -0.884 -32.834 1.00 93.56 190 ALA A N 1
ATOM 1506 C CA . ALA A 1 190 ? 23.495 -0.400 -31.472 1.00 93.56 190 ALA A CA 1
ATOM 1507 C C . ALA A 1 190 ? 22.740 -1.389 -30.572 1.00 93.56 190 ALA A C 1
ATOM 1509 O O . ALA A 1 190 ? 23.116 -1.548 -29.414 1.00 93.56 190 ALA A O 1
ATOM 1510 N N . LEU A 1 191 ? 21.700 -2.051 -31.086 1.00 91.69 191 LEU A N 1
ATOM 1511 C CA . LEU A 1 191 ? 20.900 -3.014 -30.320 1.00 91.69 191 LEU A CA 1
ATOM 1512 C C . LEU A 1 191 ? 21.683 -4.290 -29.968 1.00 91.69 191 LEU A C 1
ATOM 1514 O O . LEU A 1 191 ? 21.433 -4.893 -28.928 1.00 91.69 191 LEU A O 1
ATOM 1518 N N . GLU A 1 192 ? 22.641 -4.685 -30.808 1.00 90.75 192 GLU A N 1
ATOM 1519 C CA . GLU A 1 192 ? 23.524 -5.838 -30.575 1.00 90.75 192 GLU A CA 1
ATOM 1520 C C . GLU A 1 192 ? 24.723 -5.510 -29.664 1.00 90.75 192 GLU A C 1
ATOM 1522 O O . GLU A 1 192 ? 25.406 -6.411 -29.170 1.00 90.75 192 GLU A O 1
ATOM 1527 N N . ALA A 1 193 ? 25.005 -4.223 -29.447 1.00 89.50 193 ALA A N 1
ATOM 1528 C CA . ALA A 1 193 ? 26.186 -3.759 -28.735 1.00 89.50 193 ALA A CA 1
ATOM 1529 C C . ALA A 1 193 ? 25.976 -3.658 -27.210 1.00 89.50 193 ALA A C 1
ATOM 1531 O O . ALA A 1 193 ? 24.882 -3.344 -26.736 1.00 89.50 193 ALA A O 1
ATOM 1532 N N . PRO A 1 194 ? 27.043 -3.821 -26.401 1.00 88.38 194 PRO A N 1
ATOM 1533 C CA . PRO A 1 194 ? 27.013 -3.454 -24.988 1.00 88.38 194 PRO A CA 1
ATOM 1534 C C . PRO A 1 194 ? 26.706 -1.961 -24.793 1.00 88.38 194 PRO A C 1
ATOM 1536 O O . PRO A 1 194 ? 27.149 -1.122 -25.578 1.00 88.38 194 PRO A O 1
ATOM 1539 N N . ALA A 1 195 ? 26.038 -1.615 -23.687 1.00 84.44 195 ALA A N 1
ATOM 1540 C CA . ALA A 1 195 ? 25.563 -0.254 -23.403 1.00 84.44 195 ALA A CA 1
ATOM 1541 C C . ALA A 1 195 ? 26.632 0.848 -23.566 1.00 84.44 195 ALA A C 1
ATOM 1543 O O . ALA A 1 195 ? 26.346 1.898 -24.134 1.00 84.44 195 ALA A O 1
ATOM 1544 N N . SER A 1 196 ? 27.873 0.602 -23.127 1.00 82.62 196 SER A N 1
ATOM 1545 C CA . SER A 1 196 ? 28.972 1.578 -23.215 1.00 82.62 196 SER A CA 1
ATOM 1546 C C . SER A 1 196 ? 29.430 1.885 -24.644 1.00 82.62 196 SER A C 1
ATOM 1548 O O . SER A 1 196 ? 30.028 2.931 -24.879 1.00 82.62 196 SER A O 1
ATOM 1550 N N . GLN A 1 197 ? 29.170 0.984 -25.594 1.00 87.75 197 GLN A N 1
ATOM 1551 C CA . GLN A 1 197 ? 29.551 1.130 -27.001 1.00 87.75 197 GLN A CA 1
ATOM 1552 C C . GLN A 1 197 ? 28.354 1.469 -27.899 1.00 87.75 197 GLN A C 1
ATOM 1554 O O . GLN A 1 197 ? 28.542 2.039 -28.971 1.00 87.75 197 GLN A O 1
ATOM 1559 N N . ALA A 1 198 ? 27.135 1.138 -27.467 1.00 89.44 198 ALA A N 1
ATOM 1560 C CA . ALA A 1 198 ? 25.904 1.412 -28.201 1.00 89.44 198 ALA A CA 1
ATOM 1561 C C . ALA A 1 198 ? 25.568 2.910 -28.262 1.00 89.44 198 ALA A C 1
ATOM 1563 O O . ALA A 1 198 ? 25.024 3.385 -29.256 1.00 89.44 198 ALA A O 1
ATOM 1564 N N . GLU A 1 199 ? 25.892 3.668 -27.212 1.00 90.56 199 GLU A N 1
ATOM 1565 C CA . GLU A 1 199 ? 25.417 5.043 -27.047 1.00 90.56 199 GLU A CA 1
ATOM 1566 C C . GLU A 1 199 ? 25.823 6.010 -28.180 1.00 90.56 199 GLU A C 1
ATOM 1568 O O . GLU A 1 199 ? 24.923 6.642 -28.734 1.00 90.56 199 GLU A O 1
ATOM 1573 N N . PRO A 1 200 ? 27.098 6.096 -28.619 1.00 90.50 200 PRO A N 1
ATOM 1574 C CA . PRO A 1 200 ? 27.476 6.994 -29.717 1.00 90.50 200 PRO A CA 1
ATOM 1575 C C . PRO A 1 200 ? 26.795 6.641 -31.048 1.00 90.50 200 PRO A C 1
ATOM 1577 O O . PRO A 1 200 ? 26.567 7.503 -31.894 1.00 90.50 200 PRO A O 1
ATOM 1580 N N . ILE A 1 201 ? 26.473 5.360 -31.242 1.00 92.69 201 ILE A N 1
ATOM 1581 C CA . ILE A 1 201 ? 25.801 4.863 -32.445 1.00 92.69 201 ILE A CA 1
ATOM 1582 C C . ILE A 1 201 ? 24.313 5.201 -32.391 1.00 92.69 201 ILE A C 1
ATOM 1584 O O . ILE A 1 201 ? 23.755 5.639 -33.397 1.00 92.69 201 ILE A O 1
ATOM 1588 N N . LEU A 1 202 ? 23.681 5.045 -31.223 1.00 94.12 202 LEU A N 1
ATOM 1589 C CA . LEU A 1 202 ? 22.300 5.471 -30.998 1.00 94.12 202 LEU A CA 1
ATOM 1590 C C . LEU A 1 202 ? 22.147 6.972 -31.196 1.00 94.12 202 LEU A C 1
ATOM 1592 O O . LEU A 1 202 ? 21.206 7.381 -31.867 1.00 94.12 202 LEU A O 1
ATOM 1596 N N . ASP A 1 203 ? 23.075 7.778 -30.682 1.00 93.62 203 ASP A N 1
ATOM 1597 C CA . ASP A 1 203 ? 23.052 9.229 -30.875 1.00 93.62 203 ASP A CA 1
ATOM 1598 C C . ASP A 1 203 ? 23.097 9.574 -32.361 1.00 93.62 203 ASP A C 1
ATOM 1600 O O . ASP A 1 203 ? 22.265 10.337 -32.851 1.00 93.62 203 ASP A O 1
ATOM 1604 N N . ARG A 1 204 ? 23.972 8.904 -33.120 1.00 93.75 204 ARG A N 1
ATOM 1605 C CA . ARG A 1 204 ? 24.021 9.102 -34.567 1.00 93.75 204 ARG A CA 1
ATOM 1606 C C . ARG A 1 204 ? 22.756 8.627 -35.286 1.00 93.75 204 ARG A C 1
ATOM 1608 O O . ARG A 1 204 ? 22.337 9.250 -36.259 1.00 93.75 204 ARG A O 1
ATOM 1615 N N . ALA A 1 205 ? 22.137 7.537 -34.840 1.00 94.81 205 ALA A N 1
ATOM 1616 C CA . ALA A 1 205 ? 20.864 7.076 -35.391 1.00 94.81 205 ALA A CA 1
ATOM 1617 C C . ALA A 1 205 ? 19.740 8.092 -35.105 1.00 94.81 205 ALA A C 1
ATOM 1619 O O . ALA A 1 205 ? 18.930 8.401 -35.980 1.00 94.81 205 ALA A O 1
ATOM 1620 N N . LEU A 1 206 ? 19.722 8.657 -33.901 1.00 95.31 206 LEU A N 1
ATOM 1621 C CA . LEU A 1 206 ? 18.753 9.657 -33.463 1.00 95.31 206 LEU A CA 1
ATOM 1622 C C . LEU A 1 206 ? 18.957 11.019 -34.143 1.00 95.31 206 LEU A C 1
ATOM 1624 O O . LEU A 1 206 ? 17.971 11.718 -34.353 1.00 95.31 206 LEU A O 1
ATOM 1628 N N . ASP A 1 207 ? 20.167 11.376 -34.584 1.00 94.06 207 ASP A N 1
ATOM 1629 C CA . ASP A 1 207 ? 20.371 12.536 -35.470 1.00 94.06 207 ASP A CA 1
ATOM 1630 C C . ASP A 1 207 ? 19.588 12.396 -36.788 1.00 94.06 207 ASP A C 1
ATOM 1632 O O . ASP A 1 207 ? 19.118 13.384 -37.355 1.00 94.06 207 ASP A O 1
ATOM 1636 N N . LEU A 1 208 ? 19.468 11.165 -37.300 1.00 92.69 208 LEU A N 1
ATOM 1637 C CA . LEU A 1 208 ? 18.769 10.875 -38.553 1.00 92.69 208 LEU A CA 1
ATOM 1638 C C . LEU A 1 208 ? 17.255 10.786 -38.349 1.00 92.69 208 LEU A C 1
ATOM 1640 O O . LEU A 1 208 ? 16.500 11.328 -39.155 1.00 92.69 208 LEU A O 1
ATOM 1644 N N . TYR A 1 209 ? 16.819 10.114 -37.279 1.00 92.44 209 TYR A N 1
ATOM 1645 C CA . TYR A 1 209 ? 15.407 9.939 -36.930 1.00 92.44 209 TYR A CA 1
ATOM 1646 C C . TYR A 1 209 ? 15.181 10.226 -35.435 1.00 92.44 209 TYR A C 1
ATOM 1648 O O . TYR A 1 209 ? 15.118 9.294 -34.628 1.00 92.44 209 TYR A O 1
ATOM 1656 N N . PRO A 1 210 ? 14.992 11.508 -35.056 1.00 93.06 210 PRO A N 1
ATOM 1657 C CA . PRO A 1 210 ? 14.985 11.951 -33.654 1.00 93.06 210 PRO A CA 1
ATOM 1658 C C . PRO A 1 210 ? 13.865 11.405 -32.768 1.00 93.06 210 PRO A C 1
ATOM 1660 O O . PRO A 1 210 ? 13.928 11.564 -31.550 1.00 93.06 210 PRO A O 1
ATOM 1663 N N . TYR A 1 211 ? 12.831 10.819 -33.372 1.00 93.12 211 TYR A N 1
ATOM 1664 C CA . TYR A 1 211 ? 11.623 10.343 -32.693 1.00 93.12 211 TYR A CA 1
ATOM 1665 C C . TYR A 1 211 ? 11.361 8.858 -32.949 1.00 93.12 211 TYR A C 1
ATOM 1667 O O . TYR A 1 211 ? 10.232 8.398 -32.811 1.00 93.12 211 TYR A O 1
ATOM 1675 N N . ASN A 1 212 ? 12.378 8.098 -33.365 1.00 93.25 212 ASN A N 1
ATOM 1676 C CA . ASN A 1 212 ? 12.220 6.658 -33.486 1.00 93.25 212 ASN A CA 1
ATOM 1677 C C . ASN A 1 212 ? 12.051 6.024 -32.094 1.00 93.25 212 ASN A C 1
ATOM 1679 O O . ASN A 1 212 ? 12.961 6.079 -31.267 1.00 93.25 212 ASN A O 1
ATOM 1683 N N . THR A 1 213 ? 10.898 5.398 -31.861 1.00 93.75 213 THR A N 1
ATOM 1684 C CA . THR A 1 213 ? 10.493 4.878 -30.550 1.00 93.75 213 THR A CA 1
ATOM 1685 C C . THR A 1 213 ? 11.484 3.869 -29.967 1.00 93.75 213 THR A C 1
ATOM 1687 O O . THR A 1 213 ? 11.837 3.973 -28.794 1.00 93.75 213 THR A O 1
ATOM 1690 N N . LEU A 1 214 ? 11.996 2.933 -30.776 1.00 92.75 214 LEU A N 1
ATOM 1691 C CA . LEU A 1 214 ? 12.959 1.923 -30.320 1.00 92.75 214 LEU A CA 1
ATOM 1692 C C . LEU A 1 214 ? 14.298 2.563 -29.935 1.00 92.75 214 LEU A C 1
ATOM 1694 O O . LEU A 1 214 ? 14.813 2.313 -28.846 1.00 92.75 214 LEU A O 1
ATOM 1698 N N . ALA A 1 215 ? 14.838 3.439 -30.788 1.00 94.31 215 ALA A N 1
ATOM 1699 C CA . ALA A 1 215 ? 16.105 4.118 -30.519 1.00 94.31 215 ALA A CA 1
ATOM 1700 C C . ALA A 1 215 ? 16.036 4.982 -29.245 1.00 94.31 215 ALA A C 1
ATOM 1702 O O . ALA A 1 215 ? 16.937 4.918 -28.407 1.00 94.31 215 ALA A O 1
ATOM 1703 N N . VAL A 1 216 ? 14.941 5.733 -29.063 1.00 95.81 216 VAL A N 1
ATOM 1704 C CA . VAL A 1 216 ? 14.703 6.541 -27.855 1.00 95.81 216 VAL A CA 1
ATOM 1705 C C . VAL A 1 216 ? 14.587 5.651 -26.615 1.00 95.81 216 VAL A C 1
ATOM 1707 O O . VAL A 1 216 ? 15.213 5.950 -25.601 1.00 95.81 216 VAL A O 1
ATOM 1710 N N . THR A 1 217 ? 13.861 4.531 -26.699 1.00 95.31 217 THR A N 1
ATOM 1711 C CA . THR A 1 217 ? 13.706 3.576 -25.585 1.00 95.31 217 THR A CA 1
ATOM 1712 C C . THR A 1 217 ? 15.056 3.009 -25.139 1.00 95.31 217 THR A C 1
ATOM 1714 O O . THR A 1 217 ? 15.381 3.020 -23.952 1.00 95.31 217 THR A O 1
ATOM 1717 N N . HIS A 1 218 ? 15.892 2.560 -26.079 1.00 94.44 218 HIS A N 1
ATOM 1718 C CA . HIS A 1 218 ? 17.214 2.019 -25.758 1.00 94.44 218 HIS A CA 1
ATOM 1719 C C . HIS A 1 218 ? 18.174 3.082 -25.215 1.00 94.44 218 HIS A C 1
ATOM 1721 O O . HIS A 1 218 ? 18.896 2.816 -24.251 1.00 94.44 218 HIS A O 1
ATOM 1727 N N . LYS A 1 219 ? 18.153 4.302 -25.768 1.00 95.75 219 LYS A N 1
ATOM 1728 C CA . LYS A 1 219 ? 18.933 5.424 -25.229 1.00 95.75 219 LYS A CA 1
ATOM 1729 C C . LYS A 1 219 ? 18.506 5.756 -23.796 1.00 95.75 219 LYS A C 1
ATOM 1731 O O . LYS A 1 219 ? 19.373 5.923 -22.942 1.00 95.75 219 LYS A O 1
ATOM 1736 N N . ALA A 1 220 ? 17.204 5.765 -23.506 1.00 96.38 220 ALA A N 1
ATOM 1737 C CA . ALA A 1 220 ? 16.685 5.987 -22.158 1.00 96.38 220 ALA A CA 1
ATOM 1738 C C . ALA A 1 220 ? 17.162 4.912 -21.166 1.00 96.38 220 ALA A C 1
ATOM 1740 O O . ALA A 1 220 ? 17.626 5.251 -20.083 1.00 96.38 220 ALA A O 1
ATOM 1741 N N . LYS A 1 221 ? 17.160 3.626 -21.550 1.00 95.50 221 LYS A N 1
ATOM 1742 C CA . LYS A 1 221 ? 17.706 2.535 -20.713 1.00 95.50 221 LYS A CA 1
ATOM 1743 C C . LYS A 1 221 ? 19.189 2.741 -20.376 1.00 95.50 221 LYS A C 1
ATOM 1745 O O . LYS A 1 221 ? 19.605 2.501 -19.243 1.00 95.50 221 LYS A O 1
ATOM 1750 N N . ILE A 1 222 ? 19.993 3.201 -21.339 1.00 95.06 222 ILE A N 1
ATOM 1751 C CA . ILE A 1 222 ? 21.415 3.509 -21.112 1.00 95.06 222 ILE A CA 1
ATOM 1752 C C . ILE A 1 222 ? 21.566 4.703 -20.161 1.00 95.06 222 ILE A C 1
ATOM 1754 O O . ILE A 1 222 ? 22.325 4.615 -19.193 1.00 95.06 222 ILE A O 1
ATOM 1758 N N . LEU A 1 223 ? 20.815 5.785 -20.392 1.00 95.75 223 LEU A N 1
ATOM 1759 C CA . LEU A 1 223 ? 20.809 6.965 -19.521 1.00 95.75 223 LEU A CA 1
ATOM 1760 C C . LEU A 1 223 ? 20.388 6.608 -18.092 1.00 95.75 223 LEU A C 1
ATOM 1762 O O . LEU A 1 223 ? 21.041 7.032 -17.143 1.00 95.75 223 LEU A O 1
ATOM 1766 N N . ALA A 1 224 ? 19.383 5.747 -17.930 1.00 95.31 224 ALA A N 1
ATOM 1767 C CA . ALA A 1 224 ? 18.895 5.315 -16.625 1.00 95.31 224 ALA A CA 1
ATOM 1768 C C . ALA A 1 224 ? 19.975 4.612 -15.795 1.00 95.31 224 ALA A C 1
ATOM 1770 O O . ALA A 1 224 ? 20.028 4.770 -14.576 1.00 95.31 224 ALA A O 1
ATOM 1771 N N . ASN A 1 225 ? 20.847 3.848 -16.456 1.00 92.31 225 ASN A N 1
ATOM 1772 C CA . ASN A 1 225 ? 21.956 3.152 -15.807 1.00 92.31 225 ASN A CA 1
ATOM 1773 C C . ASN A 1 225 ? 23.143 4.075 -15.501 1.00 92.31 225 ASN A C 1
ATOM 1775 O O . ASN A 1 225 ? 23.890 3.804 -14.563 1.00 92.31 225 ASN A O 1
ATOM 1779 N N . ARG A 1 226 ? 23.341 5.141 -16.289 1.00 93.12 226 ARG A N 1
ATOM 1780 C CA . ARG A 1 226 ? 24.469 6.072 -16.134 1.00 93.12 226 ARG A CA 1
ATOM 1781 C C . ARG A 1 226 ? 24.167 7.227 -15.178 1.00 93.12 226 ARG A C 1
ATOM 1783 O O . ARG A 1 226 ? 24.999 7.551 -14.338 1.00 93.12 226 ARG A O 1
ATOM 1790 N N . GLU A 1 227 ? 23.011 7.858 -15.343 1.00 93.56 227 GLU A N 1
ATOM 1791 C CA . GLU A 1 227 ? 22.635 9.128 -14.704 1.00 93.56 227 GLU A CA 1
ATOM 1792 C C . GLU A 1 227 ? 21.437 8.982 -13.756 1.00 93.56 227 GLU A C 1
ATOM 1794 O O . GLU A 1 227 ? 21.282 9.779 -12.834 1.00 93.56 227 GLU A O 1
ATOM 1799 N N . GLY A 1 228 ? 20.639 7.923 -13.917 1.00 94.25 228 GLY A N 1
ATOM 1800 C CA . GLY A 1 228 ? 19.480 7.625 -13.076 1.00 94.25 228 GLY A CA 1
ATOM 1801 C C . GLY A 1 228 ? 18.147 7.750 -13.815 1.00 94.25 228 GLY A C 1
ATOM 1802 O O . GLY A 1 228 ? 18.081 8.221 -14.949 1.00 94.25 228 GLY A O 1
ATOM 1803 N N . ALA A 1 229 ? 17.076 7.292 -13.160 1.00 96.19 229 ALA A N 1
ATOM 1804 C CA . ALA A 1 229 ? 15.744 7.215 -13.762 1.00 96.19 229 ALA A CA 1
ATOM 1805 C C . ALA A 1 229 ? 15.187 8.586 -14.178 1.00 96.19 229 ALA A C 1
ATOM 1807 O O . ALA A 1 229 ? 14.620 8.693 -15.258 1.00 96.19 229 ALA A O 1
ATOM 1808 N N . GLU A 1 230 ? 15.414 9.630 -13.376 1.00 95.50 230 GLU A N 1
ATOM 1809 C CA . GLU A 1 230 ? 14.958 10.999 -13.663 1.00 95.50 230 GLU A CA 1
ATOM 1810 C C . GLU A 1 230 ? 15.518 11.524 -14.994 1.00 95.50 230 GLU A C 1
ATOM 1812 O O . GLU A 1 230 ? 14.753 11.855 -15.893 1.00 95.50 230 GLU A O 1
ATOM 1817 N N . ALA A 1 231 ? 16.840 11.466 -15.192 1.00 96.06 231 ALA A N 1
ATOM 1818 C CA . ALA A 1 231 ? 17.478 11.910 -16.435 1.00 96.06 231 ALA A CA 1
ATOM 1819 C C . ALA A 1 231 ? 16.990 11.128 -17.672 1.00 96.06 231 ALA A C 1
ATOM 1821 O O . ALA A 1 231 ? 16.844 11.684 -18.763 1.00 96.06 231 ALA A O 1
ATOM 1822 N N . ALA A 1 232 ? 16.723 9.828 -17.514 1.00 97.12 232 ALA A N 1
ATOM 1823 C CA . ALA A 1 232 ? 16.161 9.008 -18.583 1.00 97.12 232 ALA A CA 1
ATOM 1824 C C . ALA A 1 232 ? 14.713 9.396 -18.914 1.00 97.12 232 ALA A C 1
ATOM 1826 O O . ALA A 1 232 ? 14.355 9.469 -20.091 1.00 97.12 232 ALA A O 1
ATOM 1827 N N . LEU A 1 233 ? 13.898 9.663 -17.893 1.00 96.81 233 LEU A N 1
ATOM 1828 C CA . LEU A 1 233 ? 12.516 10.099 -18.049 1.00 96.81 233 LEU A CA 1
ATOM 1829 C C . LEU A 1 233 ? 12.431 11.493 -18.675 1.00 96.81 233 LEU A C 1
ATOM 1831 O O . LEU A 1 233 ? 11.691 11.657 -19.639 1.00 96.81 233 LEU A O 1
ATOM 1835 N N . ASP A 1 234 ? 13.241 12.454 -18.227 1.00 96.56 234 ASP A N 1
ATOM 1836 C CA . ASP A 1 234 ? 13.342 13.791 -18.828 1.00 96.56 234 ASP A CA 1
ATOM 1837 C C . ASP A 1 234 ? 13.679 13.713 -20.319 1.00 96.56 234 ASP A C 1
ATOM 1839 O O . ASP A 1 234 ? 13.063 14.371 -21.168 1.00 96.56 234 ASP A O 1
ATOM 1843 N N . TYR A 1 235 ? 14.633 12.846 -20.665 1.00 96.19 235 TYR A N 1
ATOM 1844 C CA . TYR A 1 235 ? 14.977 12.578 -22.052 1.00 96.19 235 TYR A CA 1
ATOM 1845 C C . TYR A 1 235 ? 13.781 12.013 -22.838 1.00 96.19 235 TYR A C 1
ATOM 1847 O O . TYR A 1 235 ? 13.491 12.507 -23.932 1.00 96.19 235 TYR A O 1
ATOM 1855 N N . MET A 1 236 ? 13.055 11.031 -22.291 1.00 95.56 236 MET A N 1
ATOM 1856 C CA . MET A 1 236 ? 11.865 10.458 -22.934 1.00 95.56 236 MET A CA 1
ATOM 1857 C C . MET A 1 236 ? 10.751 11.496 -23.117 1.00 95.56 236 MET A C 1
ATOM 1859 O O . MET A 1 236 ? 10.217 11.605 -24.223 1.00 95.56 236 MET A O 1
ATOM 1863 N N . VAL A 1 237 ? 10.457 12.297 -22.087 1.00 94.94 237 VAL A N 1
ATOM 1864 C CA . VAL A 1 237 ? 9.448 13.371 -22.106 1.00 94.94 237 VAL A CA 1
ATOM 1865 C C . VAL A 1 237 ? 9.774 14.405 -23.183 1.00 94.94 237 VAL A C 1
ATOM 1867 O O . VAL A 1 237 ? 8.894 14.810 -23.944 1.00 94.94 237 VAL A O 1
ATOM 1870 N N . SER A 1 238 ? 11.052 14.764 -23.357 1.00 94.44 238 SER A N 1
ATOM 1871 C CA . SER A 1 238 ? 11.476 15.715 -24.401 1.00 94.44 238 SER A CA 1
ATOM 1872 C C . SER A 1 238 ? 11.145 15.267 -25.838 1.00 94.44 238 SER A C 1
ATOM 1874 O O . SER A 1 238 ? 11.110 16.086 -26.760 1.00 94.44 238 SER A O 1
ATOM 1876 N N . LYS A 1 239 ? 10.906 13.965 -26.051 1.00 93.19 239 LYS A N 1
ATOM 1877 C CA . LYS A 1 239 ? 10.577 13.355 -27.352 1.00 93.19 239 LYS A CA 1
ATOM 1878 C C . LYS A 1 239 ? 9.127 12.886 -27.449 1.00 93.19 239 LYS A C 1
ATOM 1880 O O . LYS A 1 239 ? 8.660 12.570 -28.546 1.00 93.19 239 LYS A O 1
ATOM 1885 N N . GLU A 1 240 ? 8.425 12.859 -26.326 1.00 90.31 240 GLU A N 1
ATOM 1886 C CA . GLU A 1 240 ? 7.182 12.125 -26.135 1.00 90.31 240 GLU A CA 1
ATOM 1887 C C . GLU A 1 240 ? 6.057 12.582 -27.061 1.00 90.31 240 GLU A C 1
ATOM 1889 O O . GLU A 1 240 ? 5.425 11.747 -27.704 1.00 90.31 240 GLU A O 1
ATOM 1894 N N . HIS A 1 241 ? 5.857 13.894 -27.216 1.00 89.31 241 HIS A N 1
ATOM 1895 C CA . HIS A 1 241 ? 4.783 14.429 -28.060 1.00 89.31 241 HIS A CA 1
ATOM 1896 C C . HIS A 1 241 ? 4.804 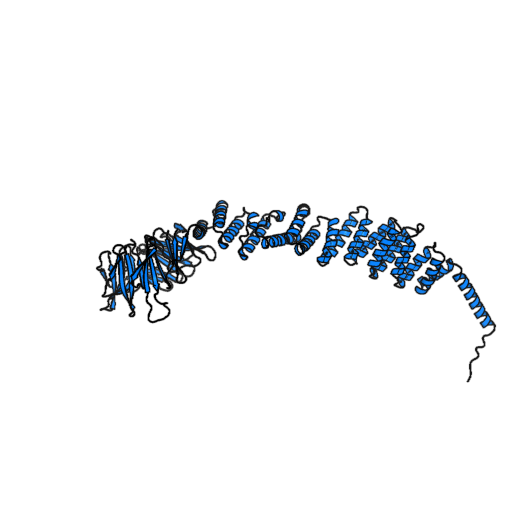13.844 -29.484 1.00 89.31 241 HIS A C 1
ATOM 1898 O O . HIS A 1 241 ? 3.769 13.470 -30.030 1.00 89.31 241 HIS A O 1
ATOM 1904 N N . ASN A 1 242 ? 5.992 13.713 -30.080 1.00 90.50 242 ASN A N 1
ATOM 1905 C CA . ASN A 1 242 ? 6.137 13.164 -31.428 1.00 90.50 242 ASN A CA 1
ATOM 1906 C C . ASN A 1 242 ? 6.076 11.632 -31.454 1.00 90.50 242 ASN A C 1
ATOM 1908 O O . ASN A 1 242 ? 5.648 11.063 -32.454 1.00 90.50 242 ASN A O 1
ATOM 1912 N N . ILE A 1 243 ? 6.496 10.959 -30.381 1.00 91.00 243 ILE A N 1
ATOM 1913 C CA . ILE A 1 243 ? 6.435 9.495 -30.278 1.00 91.00 243 ILE A CA 1
ATOM 1914 C C . ILE A 1 243 ? 4.982 9.030 -30.155 1.00 91.00 243 ILE A C 1
ATOM 1916 O O . ILE A 1 243 ? 4.562 8.148 -30.902 1.00 91.00 243 ILE A O 1
ATOM 1920 N N . LEU A 1 244 ? 4.194 9.660 -29.278 1.00 86.88 244 LEU A N 1
ATOM 1921 C CA . LEU A 1 244 ? 2.788 9.305 -29.067 1.00 86.88 244 LEU A CA 1
ATOM 1922 C C . LEU A 1 244 ? 1.958 9.490 -30.346 1.00 86.88 244 LEU A C 1
ATOM 1924 O O . LEU A 1 244 ? 1.172 8.613 -30.697 1.00 86.88 244 LEU A O 1
ATOM 1928 N N . ASN A 1 245 ? 2.196 10.569 -31.100 1.00 82.81 245 ASN A N 1
ATOM 1929 C CA . ASN A 1 245 ? 1.507 10.828 -32.371 1.00 82.81 245 ASN A CA 1
ATOM 1930 C C . ASN A 1 245 ? 1.826 9.797 -33.469 1.00 82.81 245 ASN A C 1
ATOM 1932 O O . ASN A 1 245 ? 1.010 9.579 -34.362 1.00 82.81 245 ASN A O 1
ATOM 1936 N N . ASN A 1 246 ? 3.005 9.170 -33.417 1.00 75.62 246 ASN A N 1
ATOM 1937 C CA . ASN A 1 246 ? 3.466 8.195 -34.409 1.00 75.62 246 ASN A CA 1
ATOM 1938 C C . ASN A 1 246 ? 3.226 6.733 -33.984 1.00 75.62 246 ASN A C 1
ATOM 1940 O O . ASN A 1 246 ? 3.586 5.821 -34.728 1.00 75.62 246 ASN A O 1
ATOM 1944 N N . GLY A 1 247 ? 2.607 6.512 -32.818 1.00 76.94 247 GLY A N 1
ATOM 1945 C CA . GLY A 1 247 ? 2.358 5.194 -32.237 1.00 76.94 247 GLY A CA 1
ATOM 1946 C C . GLY A 1 247 ? 3.505 4.733 -31.337 1.00 76.94 247 GLY A C 1
ATOM 1947 O O . GLY A 1 247 ? 4.503 4.178 -31.803 1.00 76.94 247 GLY A O 1
ATOM 1948 N N . ALA A 1 248 ? 3.350 4.931 -30.026 1.00 84.56 248 ALA A N 1
ATOM 1949 C CA . ALA A 1 248 ? 4.266 4.367 -29.042 1.00 84.56 248 ALA A CA 1
ATOM 1950 C C . ALA A 1 248 ? 4.177 2.832 -29.024 1.00 84.56 248 ALA A C 1
ATOM 1952 O O . ALA A 1 248 ? 3.103 2.244 -29.140 1.00 84.56 248 ALA A O 1
ATOM 1953 N N . THR A 1 249 ? 5.324 2.175 -28.877 1.00 88.38 249 THR A N 1
ATOM 1954 C CA . THR A 1 249 ? 5.414 0.718 -28.735 1.00 88.38 249 THR A CA 1
ATOM 1955 C C . THR A 1 249 ? 5.162 0.313 -27.287 1.00 88.38 249 THR A C 1
ATOM 1957 O O . THR A 1 249 ? 5.530 1.060 -26.382 1.00 88.38 249 THR A O 1
ATOM 1960 N N . GLN A 1 250 ? 4.671 -0.906 -27.053 1.00 89.25 250 GLN A N 1
ATOM 1961 C CA . GLN A 1 250 ? 4.500 -1.434 -25.692 1.00 89.25 250 GLN A CA 1
ATOM 1962 C C . GLN A 1 250 ? 5.799 -1.363 -24.872 1.00 89.25 250 GLN A C 1
ATOM 1964 O O . GLN A 1 250 ? 5.783 -0.896 -23.743 1.00 89.25 250 GLN A O 1
ATOM 1969 N N . GLU A 1 251 ? 6.945 -1.692 -25.478 1.00 92.19 251 GLU A N 1
ATOM 1970 C CA . GLU A 1 251 ? 8.251 -1.623 -24.806 1.00 92.19 251 GLU A CA 1
ATOM 1971 C C . GLU A 1 251 ? 8.609 -0.210 -24.311 1.00 92.19 251 GLU A C 1
ATOM 1973 O O . GLU A 1 251 ? 9.257 -0.059 -23.274 1.00 92.19 251 GLU A O 1
ATOM 1978 N N . TYR A 1 252 ? 8.180 0.830 -25.033 1.00 93.00 252 TYR A N 1
ATOM 1979 C CA . TYR A 1 252 ? 8.403 2.221 -24.633 1.00 93.00 252 TYR A CA 1
ATOM 1980 C C . TYR A 1 252 ? 7.593 2.536 -23.378 1.00 93.00 252 TYR A C 1
ATOM 1982 O O . TYR A 1 252 ? 8.147 3.072 -22.421 1.00 93.00 252 TYR A O 1
ATOM 1990 N N . MET A 1 253 ? 6.314 2.144 -23.360 1.00 91.50 253 MET A N 1
ATOM 1991 C CA . MET A 1 253 ? 5.436 2.333 -22.204 1.00 91.50 253 MET A CA 1
ATOM 1992 C C . MET A 1 253 ? 5.920 1.523 -20.999 1.00 91.50 253 MET A C 1
ATOM 1994 O O . MET A 1 253 ? 6.031 2.078 -19.912 1.00 91.50 253 MET A O 1
ATOM 1998 N N . ASP A 1 254 ? 6.303 0.259 -21.189 1.00 92.38 254 ASP A N 1
ATOM 1999 C CA . ASP A 1 254 ? 6.820 -0.596 -20.114 1.00 92.38 254 ASP A CA 1
ATOM 2000 C C . ASP A 1 254 ? 8.116 -0.028 -19.517 1.00 92.38 254 ASP A C 1
ATOM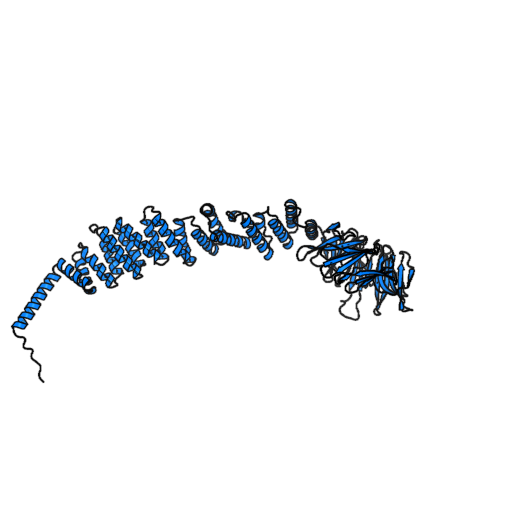 2002 O O . ASP A 1 254 ? 8.258 0.059 -18.299 1.00 92.38 254 ASP A O 1
ATOM 2006 N N . THR A 1 255 ? 9.045 0.422 -20.371 1.00 94.75 255 THR A N 1
ATOM 2007 C CA . THR A 1 255 ? 10.291 1.070 -19.928 1.00 94.75 255 THR A CA 1
ATOM 2008 C C . THR A 1 255 ? 9.990 2.360 -19.175 1.00 94.75 255 THR A C 1
ATOM 2010 O O . THR A 1 255 ? 10.605 2.627 -18.147 1.00 94.75 255 THR A O 1
ATOM 2013 N N . LYS A 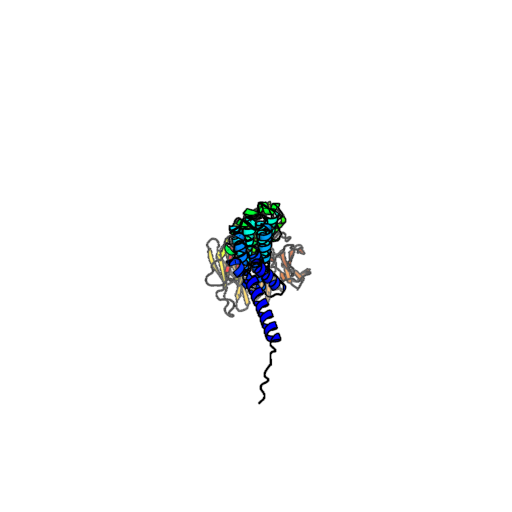1 256 ? 9.031 3.158 -19.657 1.00 93.94 256 LYS A N 1
ATOM 2014 C CA . LYS A 1 256 ? 8.605 4.377 -18.973 1.00 93.94 256 LYS A CA 1
ATOM 2015 C C . LYS A 1 256 ? 8.061 4.047 -17.582 1.00 93.94 256 LYS A C 1
ATOM 2017 O O . LYS A 1 256 ? 8.556 4.606 -16.612 1.00 93.94 256 LYS A O 1
ATOM 2022 N N . ARG A 1 257 ? 7.117 3.104 -17.465 1.00 93.19 257 ARG A N 1
ATOM 2023 C CA . ARG A 1 257 ? 6.524 2.682 -16.181 1.00 93.19 257 ARG A CA 1
ATOM 2024 C C . ARG A 1 257 ? 7.586 2.185 -15.195 1.00 93.19 257 ARG A C 1
ATOM 2026 O O . ARG A 1 257 ? 7.583 2.636 -14.054 1.00 93.19 257 ARG A O 1
ATOM 2033 N N . ASP A 1 258 ? 8.517 1.333 -15.637 1.00 94.50 258 ASP A N 1
ATOM 2034 C CA . ASP A 1 258 ? 9.646 0.865 -14.810 1.00 94.50 258 ASP A CA 1
ATOM 2035 C C . ASP A 1 258 ? 10.468 2.036 -14.260 1.00 94.50 258 ASP A C 1
ATOM 2037 O O . ASP A 1 258 ? 10.744 2.114 -13.063 1.00 94.50 258 ASP A O 1
ATOM 2041 N N . LEU A 1 259 ? 10.814 2.998 -15.118 1.00 95.94 259 LEU A N 1
ATOM 2042 C CA . LEU A 1 259 ? 11.590 4.162 -14.706 1.00 95.94 259 LEU A CA 1
ATOM 2043 C C . LEU A 1 259 ? 10.818 5.069 -13.741 1.00 95.94 259 LEU A C 1
ATOM 2045 O O . LEU A 1 259 ? 11.420 5.568 -12.791 1.00 95.94 259 LEU A O 1
ATOM 2049 N N . VAL A 1 260 ? 9.510 5.265 -13.942 1.00 95.31 260 VAL A N 1
ATOM 2050 C CA . VAL A 1 260 ? 8.670 6.058 -13.027 1.00 95.31 260 VAL A CA 1
ATOM 2051 C C . VAL A 1 260 ? 8.592 5.389 -11.651 1.00 95.31 260 VAL A C 1
ATOM 2053 O O . VAL A 1 260 ? 8.765 6.073 -10.644 1.00 95.31 260 VAL A O 1
ATOM 2056 N N . LEU A 1 261 ? 8.423 4.063 -11.584 1.00 92.94 261 LEU A N 1
ATOM 2057 C CA . LEU A 1 261 ? 8.449 3.327 -10.313 1.00 92.94 261 LEU A CA 1
ATOM 2058 C C . LEU A 1 261 ? 9.810 3.450 -9.618 1.00 92.94 261 LEU A C 1
ATOM 2060 O O . LEU A 1 261 ? 9.863 3.811 -8.446 1.00 92.94 261 LEU A O 1
ATOM 2064 N N . ARG A 1 262 ? 10.917 3.257 -10.347 1.00 93.19 262 ARG A N 1
ATOM 2065 C CA . ARG A 1 262 ? 12.280 3.417 -9.805 1.00 93.19 262 ARG A CA 1
ATOM 2066 C C . ARG A 1 262 ? 12.568 4.835 -9.309 1.00 93.19 262 ARG A C 1
ATOM 2068 O O . ARG A 1 262 ? 13.346 5.013 -8.371 1.00 93.19 262 ARG A O 1
ATOM 2075 N N . LEU A 1 263 ? 11.995 5.850 -9.956 1.00 94.12 263 LEU A N 1
ATOM 2076 C CA . LEU A 1 263 ? 12.088 7.236 -9.503 1.00 94.12 263 LEU A CA 1
ATOM 2077 C C . LEU A 1 263 ? 11.324 7.423 -8.185 1.00 94.12 263 LEU A C 1
ATOM 2079 O O . LEU A 1 263 ? 11.888 7.966 -7.235 1.00 94.12 263 LEU A O 1
ATOM 2083 N N . ALA A 1 264 ? 10.092 6.914 -8.114 1.00 92.25 264 ALA A N 1
ATOM 2084 C CA . ALA A 1 264 ? 9.237 6.992 -6.934 1.00 92.25 264 ALA A CA 1
ATOM 2085 C C . ALA A 1 264 ? 9.796 6.223 -5.722 1.00 92.25 264 ALA A C 1
ATOM 2087 O O . ALA A 1 264 ? 9.662 6.695 -4.599 1.00 92.25 264 ALA A O 1
ATOM 2088 N N . GLU A 1 265 ? 10.454 5.077 -5.932 1.00 88.75 265 GLU A N 1
ATOM 2089 C CA . GLU A 1 265 ? 11.133 4.321 -4.863 1.00 88.75 265 GLU A CA 1
ATOM 2090 C C . GLU A 1 265 ? 12.294 5.104 -4.238 1.00 88.75 265 GLU A C 1
ATOM 2092 O O . GLU A 1 265 ? 12.588 4.961 -3.052 1.00 88.75 265 GLU A O 1
ATOM 2097 N N . ARG A 1 266 ? 12.994 5.913 -5.041 1.00 88.81 266 ARG A N 1
ATOM 2098 C CA . ARG A 1 266 ? 14.172 6.662 -4.591 1.00 88.81 266 ARG A CA 1
ATOM 2099 C C . ARG A 1 266 ? 13.812 8.003 -3.956 1.00 88.81 266 ARG A C 1
ATOM 2101 O O . ARG A 1 266 ? 14.596 8.512 -3.156 1.00 88.81 266 ARG A O 1
ATOM 2108 N N . ASN A 1 267 ? 12.691 8.594 -4.356 1.00 88.56 267 ASN A N 1
ATOM 2109 C CA . ASN A 1 267 ? 12.243 9.896 -3.887 1.00 88.56 267 ASN A CA 1
ATOM 2110 C C . ASN A 1 267 ? 10.719 9.906 -3.721 1.00 88.56 267 ASN A C 1
ATOM 2112 O O . ASN A 1 267 ? 9.988 9.933 -4.707 1.00 88.56 267 ASN A O 1
ATOM 2116 N N . GLU A 1 268 ? 10.257 9.920 -2.473 1.00 84.19 268 GLU A N 1
ATOM 2117 C CA . GLU A 1 268 ? 8.830 9.903 -2.129 1.00 84.19 268 GLU A CA 1
ATOM 2118 C C . GLU A 1 268 ? 8.119 11.226 -2.462 1.00 84.19 268 GLU A C 1
ATOM 2120 O O . GLU A 1 268 ? 6.924 11.223 -2.744 1.00 84.19 268 GLU A O 1
ATOM 2125 N N . ASP A 1 269 ? 8.854 12.342 -2.515 1.00 88.88 269 ASP A N 1
ATOM 2126 C CA . ASP A 1 269 ? 8.304 13.689 -2.730 1.00 88.88 269 ASP A CA 1
ATOM 2127 C C . ASP A 1 269 ? 8.271 14.112 -4.209 1.00 88.88 269 ASP A C 1
ATOM 2129 O O . ASP A 1 269 ? 7.950 15.259 -4.540 1.00 88.88 269 ASP A O 1
ATOM 2133 N N . VAL A 1 270 ? 8.662 13.219 -5.120 1.00 93.06 270 VAL A N 1
ATOM 2134 C CA . VAL A 1 270 ? 8.777 13.542 -6.544 1.00 93.06 270 VAL A CA 1
ATOM 2135 C C . VAL A 1 270 ? 7.403 13.772 -7.185 1.00 93.06 270 VAL A C 1
ATOM 2137 O O . VAL A 1 270 ? 6.452 13.024 -6.960 1.00 93.06 270 VAL A O 1
ATOM 2140 N N . ASP A 1 271 ? 7.297 14.795 -8.037 1.00 93.06 271 ASP A N 1
ATOM 2141 C CA . ASP A 1 271 ? 6.115 14.979 -8.878 1.00 93.06 271 ASP A CA 1
ATOM 2142 C C . ASP A 1 271 ? 6.183 14.029 -10.080 1.00 93.06 271 ASP A C 1
ATOM 2144 O O . ASP A 1 271 ? 7.013 14.192 -10.975 1.00 93.06 271 ASP A O 1
ATOM 2148 N N . LEU A 1 272 ? 5.309 13.020 -10.089 1.00 94.69 272 LEU A N 1
ATOM 2149 C CA . LEU A 1 272 ? 5.230 12.030 -11.163 1.00 94.69 272 LEU A CA 1
ATOM 2150 C C . LEU A 1 272 ? 4.367 12.494 -12.349 1.00 94.69 272 LEU A C 1
ATOM 2152 O O . LEU A 1 272 ? 4.401 11.868 -13.411 1.00 94.69 272 LEU A O 1
ATOM 2156 N N . SER A 1 273 ? 3.623 13.595 -12.202 1.00 92.19 273 SER A N 1
ATOM 2157 C CA . SER A 1 273 ? 2.691 14.110 -13.216 1.00 92.19 273 SER A CA 1
ATOM 2158 C C . SER A 1 273 ? 3.328 14.331 -14.599 1.00 92.19 273 SER A C 1
ATOM 2160 O O . SER A 1 273 ? 2.689 13.997 -15.601 1.00 92.19 273 SER A O 1
ATOM 2162 N N . PRO A 1 274 ? 4.583 14.823 -14.715 1.00 92.25 274 PRO A N 1
ATOM 2163 C CA . PRO A 1 274 ? 5.241 14.981 -16.012 1.00 92.25 274 PRO A CA 1
ATOM 2164 C C . PRO A 1 274 ? 5.465 13.660 -16.763 1.00 92.25 274 PRO A C 1
ATOM 2166 O O . PRO A 1 274 ? 5.621 13.670 -17.982 1.00 92.25 274 PRO A O 1
ATOM 2169 N N . TYR A 1 275 ? 5.472 12.521 -16.063 1.00 93.31 275 TYR A N 1
ATOM 2170 C CA . TYR A 1 275 ? 5.906 11.232 -16.604 1.00 93.31 275 TYR A CA 1
ATOM 2171 C C . TYR A 1 275 ? 4.765 10.251 -16.896 1.00 93.31 275 TYR A C 1
ATOM 2173 O O . TYR A 1 275 ? 5.022 9.135 -17.342 1.00 93.31 275 TYR A O 1
ATOM 2181 N N . ILE A 1 276 ? 3.505 10.637 -16.705 1.00 90.38 276 ILE A N 1
ATOM 2182 C CA . ILE A 1 276 ? 2.348 9.754 -16.955 1.00 90.38 276 ILE A CA 1
ATOM 2183 C C . ILE A 1 276 ? 1.617 10.029 -18.271 1.00 90.38 276 ILE A C 1
ATOM 2185 O O . ILE A 1 276 ? 0.671 9.325 -18.617 1.00 90.38 276 ILE A O 1
ATOM 2189 N N . ALA A 1 277 ? 2.057 11.025 -19.044 1.00 87.06 277 ALA A N 1
ATOM 2190 C CA . ALA A 1 277 ? 1.459 11.307 -20.345 1.00 87.06 277 ALA A CA 1
ATOM 2191 C C . ALA A 1 277 ? 1.475 10.064 -21.259 1.00 87.06 277 ALA A C 1
ATOM 2193 O O . ALA A 1 277 ? 2.423 9.278 -21.252 1.00 87.06 277 ALA A O 1
ATOM 2194 N N . GLY A 1 278 ? 0.401 9.883 -22.031 1.00 81.88 278 GLY A N 1
ATOM 2195 C CA . GLY A 1 278 ? 0.224 8.736 -22.925 1.00 81.88 278 GLY A CA 1
ATOM 2196 C C . GLY A 1 278 ? -0.379 7.484 -22.278 1.00 81.88 278 GLY A C 1
ATOM 2197 O O . GLY A 1 278 ? -0.791 6.599 -23.022 1.00 81.88 278 GLY A O 1
ATOM 2198 N N . MET A 1 279 ? -0.487 7.417 -20.945 1.00 88.31 279 MET A N 1
ATOM 2199 C CA . MET A 1 279 ? -1.218 6.342 -20.263 1.00 88.31 279 MET A CA 1
ATOM 2200 C C . MET A 1 279 ? -2.728 6.583 -20.373 1.00 88.31 279 MET A C 1
ATOM 2202 O O . MET A 1 279 ? -3.207 7.692 -20.120 1.00 88.31 279 MET A O 1
ATOM 2206 N N . GLY A 1 280 ? -3.482 5.553 -20.764 1.00 87.81 280 GLY A N 1
ATOM 2207 C CA . GLY A 1 280 ? -4.947 5.590 -20.707 1.00 87.81 280 GLY A CA 1
ATOM 2208 C C . GLY A 1 280 ? -5.460 5.598 -19.263 1.00 87.81 280 GLY A C 1
ATOM 2209 O O . GLY A 1 280 ? -4.716 5.286 -18.341 1.00 87.81 280 GLY A O 1
ATOM 2210 N N . GLU A 1 281 ? -6.738 5.914 -19.053 1.00 90.56 281 GLU A N 1
ATOM 2211 C CA . GLU A 1 281 ? -7.330 5.980 -17.705 1.00 90.56 281 GLU A CA 1
ATOM 2212 C C . GLU A 1 281 ? -7.224 4.644 -16.944 1.00 90.56 281 GLU A C 1
ATOM 2214 O O . GLU A 1 281 ? -6.759 4.620 -15.808 1.00 90.56 281 GLU A O 1
ATOM 2219 N N . GLU A 1 282 ? -7.562 3.522 -17.591 1.00 91.19 282 GLU A N 1
ATOM 2220 C CA . GLU A 1 282 ? -7.432 2.178 -16.998 1.00 91.19 282 GLU A CA 1
ATOM 2221 C C . GLU A 1 282 ? -5.971 1.813 -16.682 1.00 91.19 282 GLU A C 1
ATOM 2223 O O . GLU A 1 282 ? -5.679 1.224 -15.644 1.00 91.19 282 GLU A O 1
ATOM 2228 N N . GLU A 1 283 ? -5.040 2.187 -17.562 1.00 90.75 283 GLU A N 1
ATOM 2229 C CA . GLU A 1 283 ? -3.606 1.941 -17.380 1.00 90.75 283 GLU A CA 1
ATOM 2230 C C . GLU A 1 283 ? -3.036 2.774 -16.228 1.00 90.75 283 GLU A C 1
ATOM 2232 O O . GLU A 1 283 ? -2.244 2.272 -15.432 1.00 90.75 283 GLU A O 1
ATOM 2237 N N . LEU A 1 284 ? -3.457 4.037 -16.122 1.00 92.81 284 LEU A N 1
ATOM 2238 C CA . LEU A 1 284 ? -3.069 4.922 -15.033 1.00 92.81 284 LEU A CA 1
ATOM 2239 C C . LEU A 1 284 ? -3.614 4.414 -13.695 1.00 92.81 284 LEU A C 1
ATOM 2241 O O . LEU A 1 284 ? -2.887 4.448 -12.705 1.00 92.81 284 LEU A O 1
ATOM 2245 N N . LEU A 1 285 ? -4.854 3.913 -13.661 1.00 95.12 285 LEU A N 1
ATOM 2246 C CA . LEU A 1 285 ? -5.432 3.299 -12.465 1.00 95.12 285 LEU A CA 1
ATOM 2247 C C . LEU A 1 285 ? -4.583 2.121 -11.976 1.00 95.12 285 LEU A C 1
ATOM 2249 O O . LEU A 1 285 ? -4.179 2.099 -10.813 1.00 95.12 285 LEU A O 1
ATOM 2253 N N . ASP A 1 286 ? -4.288 1.167 -12.862 1.00 93.94 286 ASP A N 1
ATOM 2254 C CA . ASP A 1 286 ? -3.489 -0.017 -12.524 1.00 93.94 286 ASP A CA 1
ATOM 2255 C C . ASP A 1 286 ? -2.079 0.375 -12.053 1.00 93.94 286 ASP A C 1
ATOM 2257 O O . ASP A 1 286 ? -1.609 -0.090 -11.013 1.00 93.94 286 ASP A O 1
ATOM 2261 N N . PHE A 1 287 ? -1.444 1.322 -12.750 1.00 94.44 287 PHE A N 1
ATOM 2262 C CA . PHE A 1 287 ? -0.140 1.867 -12.379 1.00 94.44 287 PHE A CA 1
ATOM 2263 C C . PHE A 1 287 ? -0.141 2.509 -10.981 1.00 94.44 287 PHE A C 1
ATOM 2265 O O . PHE A 1 287 ? 0.738 2.230 -10.163 1.00 94.44 287 PHE A O 1
ATOM 2272 N N . VAL A 1 288 ? -1.134 3.352 -10.681 1.00 96.75 288 VAL A N 1
ATOM 2273 C CA . VAL A 1 288 ? -1.252 4.032 -9.382 1.00 96.75 288 VAL A CA 1
ATOM 2274 C C . VAL A 1 288 ? -1.511 3.026 -8.262 1.00 96.75 288 VAL A C 1
ATOM 2276 O O . VAL A 1 288 ? -0.861 3.098 -7.219 1.00 96.75 288 VAL A O 1
ATOM 2279 N N . LEU A 1 289 ? -2.402 2.051 -8.468 1.00 97.12 289 LEU A N 1
ATOM 2280 C CA . LEU A 1 289 ? -2.677 1.003 -7.481 1.00 97.12 289 LEU A CA 1
ATOM 2281 C C . LEU A 1 289 ? -1.456 0.106 -7.238 1.00 97.12 289 LEU A C 1
ATOM 2283 O O . LEU A 1 289 ? -1.184 -0.268 -6.093 1.00 97.12 289 LEU A O 1
ATOM 2287 N N . GLN A 1 290 ? -0.689 -0.211 -8.286 1.00 95.69 290 GLN A N 1
ATOM 2288 C CA . GLN A 1 290 ? 0.588 -0.912 -8.160 1.00 95.69 290 GLN A CA 1
ATOM 2289 C C . GLN A 1 290 ? 1.581 -0.098 -7.318 1.00 95.69 290 GLN A C 1
ATOM 2291 O O . GLN A 1 290 ? 2.189 -0.646 -6.396 1.00 95.69 290 GLN A O 1
ATOM 2296 N N . GLY A 1 291 ? 1.707 1.202 -7.595 1.00 95.88 291 GLY A N 1
ATOM 2297 C CA . GLY A 1 291 ? 2.566 2.119 -6.848 1.00 95.88 291 GLY A CA 1
ATOM 2298 C C . GLY A 1 291 ? 2.181 2.239 -5.372 1.00 95.88 291 GLY A C 1
ATOM 2299 O O . GLY A 1 291 ? 3.039 2.119 -4.500 1.00 95.88 291 GLY A O 1
ATOM 2300 N N . LEU A 1 292 ? 0.887 2.375 -5.066 1.00 97.25 292 LEU A N 1
ATOM 2301 C CA . LEU A 1 292 ? 0.383 2.416 -3.688 1.00 97.25 292 LEU A CA 1
ATOM 2302 C C . LEU A 1 292 ? 0.631 1.103 -2.935 1.00 97.25 292 LEU A C 1
ATOM 2304 O O . LEU A 1 292 ? 1.002 1.134 -1.762 1.00 97.25 292 LEU A O 1
ATOM 2308 N N . ARG A 1 293 ? 0.483 -0.053 -3.596 1.00 96.31 293 ARG A N 1
ATOM 2309 C CA . ARG A 1 293 ? 0.804 -1.359 -2.995 1.00 96.31 293 ARG A CA 1
ATOM 2310 C C . ARG A 1 293 ? 2.301 -1.509 -2.725 1.00 96.31 293 ARG A C 1
ATOM 2312 O O . ARG A 1 293 ? 2.687 -2.066 -1.702 1.00 96.31 293 ARG A O 1
ATOM 2319 N N . MET A 1 294 ? 3.141 -1.034 -3.640 1.00 94.44 294 MET A N 1
ATOM 2320 C CA . MET A 1 294 ? 4.591 -1.013 -3.456 1.00 94.44 294 MET A CA 1
ATOM 2321 C C . MET A 1 294 ? 4.981 -0.126 -2.267 1.00 94.44 294 MET A C 1
ATOM 2323 O O . MET A 1 294 ? 5.750 -0.569 -1.418 1.00 94.44 294 MET A O 1
ATOM 2327 N N . ALA A 1 295 ? 4.399 1.073 -2.169 1.00 94.75 295 ALA A N 1
ATOM 2328 C CA . ALA A 1 295 ? 4.602 1.974 -1.039 1.00 94.75 295 ALA A CA 1
ATOM 2329 C C . ALA A 1 295 ? 4.193 1.314 0.288 1.00 94.75 295 ALA A C 1
ATOM 2331 O O . ALA A 1 295 ? 4.978 1.315 1.233 1.00 94.75 295 ALA A O 1
ATOM 2332 N N . TRP A 1 296 ? 3.032 0.651 0.330 1.00 93.38 296 TRP A N 1
ATOM 2333 C CA . TRP A 1 296 ? 2.576 -0.075 1.518 1.00 93.38 296 TRP A CA 1
ATOM 2334 C C . TRP A 1 296 ? 3.576 -1.146 1.969 1.00 93.38 296 TRP A C 1
ATOM 2336 O O . TRP A 1 296 ? 3.971 -1.172 3.132 1.00 93.38 296 TRP A O 1
ATOM 2346 N N . ASN A 1 297 ? 4.059 -1.978 1.040 1.00 93.25 297 ASN A N 1
ATOM 2347 C CA . ASN A 1 297 ? 5.053 -3.016 1.339 1.00 93.25 297 ASN A CA 1
ATOM 2348 C C . ASN A 1 297 ? 6.382 -2.450 1.876 1.00 93.25 297 ASN A C 1
ATOM 2350 O O . ASN A 1 297 ? 7.128 -3.171 2.540 1.00 93.25 297 ASN A O 1
ATOM 2354 N N . ASN A 1 298 ? 6.673 -1.179 1.591 1.00 91.50 298 ASN A N 1
ATOM 2355 C CA . ASN A 1 298 ? 7.869 -0.468 2.033 1.00 91.50 298 ASN A CA 1
ATOM 2356 C C . ASN A 1 298 ? 7.618 0.455 3.244 1.00 91.50 298 ASN A C 1
ATOM 2358 O O . ASN A 1 298 ? 8.519 1.206 3.611 1.00 91.50 298 ASN A O 1
ATOM 2362 N N . ASN A 1 299 ? 6.437 0.402 3.882 1.00 92.00 299 ASN A N 1
ATOM 2363 C CA . ASN A 1 299 ? 6.010 1.308 4.963 1.00 92.00 299 ASN A CA 1
ATOM 2364 C C . ASN A 1 299 ? 6.047 2.802 4.577 1.00 92.00 299 ASN A C 1
ATOM 2366 O O . ASN A 1 299 ? 6.398 3.658 5.389 1.00 92.00 299 ASN A O 1
ATOM 2370 N N . GLN A 1 300 ? 5.692 3.112 3.332 1.00 92.88 300 GLN A N 1
ATOM 2371 C CA . GLN A 1 300 ? 5.594 4.466 2.784 1.00 92.88 300 GLN A CA 1
ATOM 2372 C C . GLN A 1 300 ? 4.128 4.820 2.498 1.00 92.88 300 GLN A C 1
ATOM 2374 O O . GLN A 1 300 ? 3.299 3.943 2.244 1.00 92.88 300 GLN A O 1
ATOM 2379 N N . THR A 1 301 ? 3.799 6.115 2.481 1.00 94.19 301 THR A N 1
ATOM 2380 C CA . THR A 1 301 ? 2.418 6.573 2.231 1.00 94.19 301 THR A CA 1
ATOM 2381 C C . THR A 1 301 ? 2.003 6.370 0.769 1.00 94.19 301 THR A C 1
ATOM 2383 O O . THR A 1 301 ? 0.877 5.955 0.490 1.00 94.19 301 THR A O 1
ATOM 2386 N N . GLY A 1 302 ? 2.914 6.626 -0.176 1.00 95.19 302 GLY A N 1
ATOM 2387 C CA . GLY A 1 302 ? 2.633 6.593 -1.613 1.00 95.19 302 GLY A CA 1
ATOM 2388 C C . GLY A 1 302 ? 1.894 7.836 -2.130 1.00 95.19 302 GLY A C 1
ATOM 2389 O O . GLY A 1 302 ? 1.176 7.750 -3.129 1.00 95.19 302 GLY A O 1
ATOM 2390 N N . GLU A 1 303 ? 2.039 8.987 -1.463 1.00 95.19 303 GLU A N 1
ATOM 2391 C CA . GLU A 1 303 ? 1.368 10.244 -1.833 1.00 95.19 303 GLU A CA 1
ATOM 2392 C C . GLU A 1 303 ? 1.595 10.644 -3.302 1.00 95.19 303 GLU A C 1
ATOM 2394 O O . GLU A 1 303 ? 0.664 11.085 -3.982 1.00 95.19 303 GLU A O 1
ATOM 2399 N N . GLN A 1 304 ? 2.806 10.443 -3.819 1.00 94.44 304 GLN A N 1
ATOM 2400 C CA . GLN A 1 304 ? 3.164 10.725 -5.206 1.00 94.44 304 GLN A CA 1
ATOM 2401 C C . GLN A 1 304 ? 2.304 9.957 -6.218 1.00 94.44 304 GLN A C 1
ATOM 2403 O O . GLN A 1 304 ? 2.031 10.481 -7.294 1.00 94.44 304 GLN A O 1
ATOM 2408 N N . PHE A 1 305 ? 1.827 8.755 -5.872 1.00 96.38 305 PHE A N 1
ATOM 2409 C CA . PHE A 1 305 ? 0.902 7.982 -6.706 1.00 96.38 305 PHE A CA 1
ATOM 2410 C C . PHE A 1 305 ? -0.540 8.459 -6.535 1.00 96.38 305 PHE A C 1
ATOM 2412 O O . PHE A 1 305 ? -1.241 8.660 -7.525 1.00 96.38 305 PHE A O 1
ATOM 2419 N N . TYR A 1 306 ? -0.966 8.705 -5.292 1.00 95.56 306 TYR A N 1
ATOM 2420 C CA . TYR A 1 306 ? -2.301 9.228 -4.987 1.00 95.56 306 TYR A CA 1
ATOM 2421 C C . TYR A 1 306 ? -2.602 10.525 -5.750 1.00 95.56 306 TYR A C 1
ATOM 2423 O O . TYR A 1 306 ? -3.678 10.673 -6.333 1.00 95.56 306 TYR A O 1
ATOM 2431 N N . ARG A 1 307 ? -1.628 11.444 -5.821 1.00 93.62 307 ARG A N 1
ATOM 2432 C CA . ARG A 1 307 ? -1.782 12.737 -6.503 1.00 93.62 307 ARG A CA 1
ATOM 2433 C C . ARG A 1 307 ? -2.153 12.610 -7.984 1.00 93.62 307 ARG A C 1
ATOM 2435 O O . ARG A 1 307 ? -2.801 13.520 -8.497 1.00 93.62 307 ARG A O 1
ATOM 2442 N N . LEU A 1 308 ? -1.793 11.501 -8.635 1.00 94.06 308 LEU A N 1
ATOM 2443 C CA . LEU A 1 308 ? -2.024 11.264 -10.062 1.00 94.06 308 LEU A CA 1
ATOM 2444 C C . LEU A 1 308 ? -3.474 10.898 -10.380 1.00 94.06 308 LEU A C 1
ATOM 2446 O O . LEU A 1 308 ? -3.917 11.152 -11.498 1.00 94.06 308 LEU A O 1
ATOM 2450 N N . PHE A 1 309 ? -4.212 10.309 -9.429 1.00 93.50 309 PHE A N 1
ATOM 2451 C CA . PHE A 1 309 ? -5.563 9.816 -9.701 1.00 93.50 309 PHE A CA 1
ATOM 2452 C C . PHE A 1 309 ? -6.514 9.877 -8.493 1.00 93.50 309 PHE A C 1
ATOM 2454 O O . PHE A 1 309 ? -7.105 8.886 -8.073 1.00 93.50 309 PHE A O 1
ATOM 2461 N N . GLN A 1 310 ? -6.717 11.082 -7.959 1.00 91.50 310 GLN A N 1
ATOM 2462 C CA . GLN A 1 310 ? -7.510 11.326 -6.740 1.00 91.50 310 GLN A CA 1
ATOM 2463 C C . GLN A 1 310 ? -9.024 11.099 -6.897 1.00 91.50 310 GLN A C 1
ATOM 2465 O O . GLN A 1 310 ? -9.756 11.122 -5.916 1.00 91.50 310 GLN A O 1
ATOM 2470 N N . THR A 1 311 ? -9.524 10.920 -8.120 1.00 90.25 311 THR A N 1
ATOM 2471 C CA . THR A 1 311 ? -10.960 10.736 -8.381 1.00 90.25 311 THR A CA 1
ATOM 2472 C C . THR A 1 311 ? -11.404 9.275 -8.342 1.00 90.25 311 THR A C 1
ATOM 2474 O O . THR A 1 311 ? -12.606 9.025 -8.332 1.00 90.25 311 THR A O 1
ATOM 2477 N N . SER A 1 312 ? -10.471 8.313 -8.342 1.00 95.12 312 SER A N 1
ATOM 2478 C CA . SER A 1 312 ? -10.798 6.888 -8.205 1.00 95.12 312 SER A CA 1
ATOM 2479 C C . SER A 1 312 ? -11.008 6.530 -6.737 1.00 95.12 312 SER A C 1
ATOM 2481 O O . SER A 1 312 ? -10.158 6.784 -5.882 1.00 95.12 312 SER A O 1
ATOM 2483 N N . VAL A 1 313 ? -12.138 5.884 -6.467 1.00 96.44 313 VAL A N 1
ATOM 2484 C CA . VAL A 1 313 ? -12.525 5.410 -5.136 1.00 96.44 313 VAL A CA 1
ATOM 2485 C C . VAL A 1 313 ? -11.499 4.394 -4.609 1.00 96.44 313 VAL A C 1
ATOM 2487 O O . VAL A 1 313 ? -11.074 4.482 -3.459 1.00 96.44 313 VAL A O 1
ATOM 2490 N N . GLU A 1 314 ? -11.020 3.489 -5.466 1.00 96.69 314 GLU A N 1
ATOM 2491 C CA . GLU A 1 314 ? -10.025 2.464 -5.136 1.00 96.69 314 GLU A CA 1
ATOM 2492 C C . GLU A 1 314 ? -8.669 3.069 -4.754 1.00 96.69 314 GLU A C 1
ATOM 2494 O O . GLU A 1 314 ? -8.035 2.624 -3.795 1.00 96.69 314 GLU A O 1
ATOM 2499 N N . VAL A 1 315 ? -8.232 4.100 -5.485 1.00 97.75 315 VAL A N 1
ATOM 2500 C CA . VAL A 1 315 ? -6.971 4.812 -5.225 1.00 97.75 315 VAL A CA 1
ATOM 2501 C C . VAL A 1 315 ? -7.033 5.546 -3.891 1.00 97.75 315 VAL A C 1
ATOM 2503 O O . VAL A 1 315 ? -6.122 5.423 -3.071 1.00 97.75 315 VAL A O 1
ATOM 2506 N N . VAL A 1 316 ? -8.119 6.280 -3.648 1.00 97.81 316 VAL A N 1
ATOM 2507 C CA . VAL A 1 316 ? -8.315 7.041 -2.409 1.00 97.81 316 VAL A CA 1
ATOM 2508 C C . VAL A 1 316 ? -8.410 6.090 -1.208 1.00 97.81 316 VAL A C 1
ATOM 2510 O O . VAL A 1 316 ? -7.798 6.359 -0.174 1.00 97.81 316 VAL A O 1
ATOM 2513 N N . TYR A 1 317 ? -9.111 4.956 -1.338 1.00 97.69 317 TYR A N 1
ATOM 2514 C CA . TYR A 1 317 ? -9.177 3.932 -0.291 1.00 97.69 317 TYR A CA 1
ATOM 2515 C C . TYR A 1 317 ? -7.799 3.337 0.021 1.00 97.69 317 TYR A C 1
ATOM 2517 O O . TYR A 1 317 ? -7.401 3.282 1.187 1.00 97.69 317 TYR A O 1
ATOM 2525 N N . ALA A 1 318 ? -7.054 2.916 -1.007 1.00 97.31 318 ALA A N 1
ATOM 2526 C CA . ALA A 1 318 ? -5.723 2.337 -0.836 1.00 97.31 318 ALA A CA 1
ATOM 2527 C C . ALA A 1 318 ? -4.754 3.330 -0.176 1.00 97.31 318 ALA A C 1
ATOM 2529 O O . ALA A 1 318 ? -4.048 2.969 0.763 1.00 97.31 318 ALA A O 1
ATOM 2530 N N . TYR A 1 319 ? -4.772 4.595 -0.599 1.00 98.00 319 TYR A N 1
ATOM 2531 C CA . TYR A 1 319 ? -3.953 5.637 0.014 1.00 98.00 319 TYR A CA 1
ATOM 2532 C C . TYR A 1 319 ? -4.364 5.934 1.464 1.00 98.00 319 TYR A C 1
ATOM 2534 O O . TYR A 1 319 ? -3.506 6.007 2.342 1.00 98.00 319 TYR A O 1
ATOM 2542 N N . GLY A 1 320 ? -5.667 6.036 1.752 1.00 97.25 320 GLY A N 1
ATOM 2543 C CA . GLY A 1 320 ? -6.172 6.225 3.116 1.00 97.25 320 GLY A CA 1
ATOM 2544 C C . GLY A 1 320 ? -5.748 5.098 4.061 1.00 97.25 320 GLY A C 1
ATOM 2545 O O . GLY A 1 320 ? -5.388 5.354 5.211 1.00 97.25 320 GLY A O 1
ATOM 2546 N N . ARG A 1 321 ? -5.722 3.857 3.563 1.00 95.88 321 ARG A N 1
ATOM 2547 C CA . ARG A 1 321 ? -5.210 2.701 4.302 1.00 95.88 321 ARG A CA 1
ATOM 2548 C C . ARG A 1 321 ? -3.704 2.786 4.542 1.00 95.88 321 ARG A C 1
ATOM 2550 O O . ARG A 1 321 ? -3.282 2.582 5.674 1.00 95.88 321 ARG A O 1
ATOM 2557 N N . ASN A 1 322 ? -2.912 3.142 3.529 1.00 96.62 322 ASN A N 1
ATOM 2558 C CA . ASN A 1 322 ? -1.473 3.350 3.708 1.00 96.62 322 ASN A CA 1
ATOM 2559 C C . ASN A 1 322 ? -1.202 4.386 4.803 1.00 96.62 322 ASN A C 1
ATOM 2561 O O . ASN A 1 322 ? -0.405 4.122 5.693 1.00 96.62 322 ASN A O 1
ATOM 2565 N N . LEU A 1 323 ? -1.914 5.520 4.785 1.00 96.69 323 LEU A N 1
ATOM 2566 C CA . LEU A 1 323 ? -1.787 6.556 5.815 1.00 96.69 323 LEU A CA 1
ATOM 2567 C C . LEU A 1 323 ? -2.138 6.039 7.220 1.00 96.69 323 LEU A C 1
ATOM 2569 O O . LEU A 1 323 ? -1.486 6.396 8.200 1.00 96.69 323 LEU A O 1
ATOM 2573 N N . PHE A 1 324 ? -3.161 5.187 7.338 1.00 95.19 324 PHE A N 1
ATOM 2574 C CA . PHE A 1 324 ? -3.508 4.572 8.618 1.00 95.19 324 PHE A CA 1
ATOM 2575 C C . PHE A 1 324 ? -2.365 3.696 9.157 1.00 95.19 324 PHE A C 1
ATOM 2577 O O . PHE A 1 324 ? -1.983 3.844 10.321 1.00 95.19 324 PHE A O 1
ATOM 2584 N N . GLU A 1 325 ? -1.807 2.830 8.307 1.00 93.00 325 GLU A N 1
ATOM 2585 C CA . GLU A 1 325 ? -0.717 1.903 8.647 1.00 93.00 325 GLU A CA 1
ATOM 2586 C C . GLU A 1 325 ? 0.603 2.631 8.941 1.00 93.00 325 GLU A C 1
ATOM 2588 O O . GLU A 1 325 ? 1.344 2.238 9.838 1.00 93.00 325 GLU A O 1
ATOM 2593 N N . THR A 1 326 ? 0.888 3.737 8.245 1.00 94.50 326 THR A N 1
ATOM 2594 C CA . THR A 1 326 ? 2.069 4.584 8.501 1.00 94.50 326 THR A CA 1
ATOM 2595 C C . THR A 1 326 ? 1.880 5.573 9.655 1.00 94.50 326 THR A C 1
ATOM 2597 O O . THR A 1 326 ? 2.676 6.496 9.815 1.00 94.50 326 THR A O 1
ATOM 2600 N N . GLU A 1 327 ? 0.821 5.416 10.449 1.00 94.56 327 GLU A N 1
ATOM 2601 C CA . GLU A 1 327 ? 0.506 6.237 11.624 1.00 94.56 327 GLU A CA 1
ATOM 2602 C C . GLU A 1 327 ? 0.233 7.731 11.342 1.00 94.56 327 GLU A C 1
ATOM 2604 O O . GLU A 1 327 ? 0.191 8.560 12.254 1.00 94.56 327 GLU A O 1
ATOM 2609 N N . THR A 1 328 ? -0.049 8.104 10.091 1.00 95.56 328 THR A N 1
ATOM 2610 C CA . THR A 1 328 ? -0.428 9.469 9.682 1.00 95.56 328 THR A CA 1
ATOM 2611 C C . THR A 1 328 ? -1.945 9.667 9.781 1.00 95.56 328 THR A C 1
ATOM 2613 O O . THR A 1 328 ? -2.646 10.039 8.837 1.00 95.56 328 THR A O 1
ATOM 2616 N N . TRP A 1 329 ? -2.484 9.415 10.978 1.00 95.00 329 TRP A N 1
ATOM 2617 C CA . TRP A 1 329 ? -3.926 9.272 11.214 1.00 95.00 329 TRP A CA 1
ATOM 2618 C C . TRP A 1 329 ? -4.763 10.525 10.909 1.00 95.00 329 TRP A C 1
ATOM 2620 O O . TRP A 1 329 ? -5.915 10.405 10.494 1.00 95.00 329 TRP A O 1
ATOM 2630 N N . SER A 1 330 ? -4.219 11.732 11.098 1.00 94.19 330 SER A N 1
ATOM 2631 C CA . SER A 1 330 ? -4.930 12.981 10.768 1.00 94.19 330 SER A CA 1
ATOM 2632 C C . SER A 1 330 ? -5.187 13.125 9.269 1.00 94.19 330 SER A C 1
ATOM 2634 O O . SER A 1 330 ? -6.259 13.575 8.851 1.00 94.19 330 SER A O 1
ATOM 2636 N N . ASP A 1 331 ? -4.216 12.707 8.463 1.00 96.00 331 ASP A N 1
ATOM 2637 C CA . ASP A 1 331 ? -4.290 12.791 7.009 1.00 96.00 331 ASP A CA 1
ATOM 2638 C C . ASP A 1 331 ? -5.180 11.666 6.486 1.00 96.00 331 ASP A C 1
ATOM 2640 O O . ASP A 1 331 ? -6.070 11.919 5.673 1.00 96.00 331 ASP A O 1
ATOM 2644 N N . ALA A 1 332 ? -5.052 10.459 7.054 1.00 97.38 332 ALA A N 1
ATOM 2645 C CA . ALA A 1 332 ? -5.952 9.341 6.779 1.00 97.38 332 ALA A CA 1
ATOM 2646 C C . ALA A 1 332 ? -7.422 9.728 7.014 1.00 97.38 332 ALA A C 1
ATOM 2648 O O . ALA A 1 332 ? -8.276 9.468 6.168 1.00 97.38 332 ALA A O 1
ATOM 2649 N N . LEU A 1 333 ? -7.728 10.415 8.123 1.00 96.19 333 LEU A N 1
ATOM 2650 C CA . LEU A 1 333 ? -9.076 10.916 8.407 1.00 96.19 333 LEU A CA 1
ATOM 2651 C C . LEU A 1 333 ? -9.590 11.857 7.316 1.00 96.19 333 LEU A C 1
ATOM 2653 O O . LEU A 1 333 ? -10.731 11.712 6.879 1.00 96.19 333 LEU A O 1
ATOM 2657 N N . SER A 1 334 ? -8.755 12.787 6.860 1.00 95.81 334 SER A N 1
ATOM 2658 C CA . SER A 1 334 ? -9.117 13.728 5.796 1.00 95.81 334 SER A CA 1
ATOM 2659 C C . SER A 1 334 ? -9.366 13.004 4.465 1.00 95.81 334 SER A C 1
ATOM 2661 O O . SER A 1 334 ? -10.341 13.296 3.771 1.00 95.81 334 SER A O 1
ATOM 2663 N N . VAL A 1 335 ? -8.540 12.005 4.140 1.00 97.38 335 VAL A N 1
ATOM 2664 C CA . VAL A 1 335 ? -8.678 11.177 2.932 1.00 97.38 335 VAL A CA 1
ATOM 2665 C C . VAL A 1 335 ? -9.944 10.319 2.976 1.00 97.38 335 VAL A C 1
ATOM 2667 O O . VAL A 1 335 ? -10.696 10.296 2.006 1.00 97.38 335 VAL A O 1
ATOM 2670 N N . PHE A 1 336 ? -10.262 9.674 4.101 1.00 97.75 336 PHE A N 1
ATOM 2671 C CA . PHE A 1 336 ? -11.499 8.895 4.222 1.00 97.75 336 PHE A CA 1
ATOM 2672 C C . PHE A 1 336 ? -12.764 9.771 4.236 1.00 97.75 336 PHE A C 1
ATOM 2674 O O . PHE A 1 336 ? -13.803 9.340 3.741 1.00 97.75 336 PHE A O 1
ATOM 2681 N N . GLN A 1 337 ? -12.698 11.011 4.736 1.00 96.81 337 GLN A N 1
ATOM 2682 C CA . GLN A 1 337 ? -13.790 11.988 4.590 1.00 96.81 337 GLN A CA 1
ATOM 2683 C C . GLN A 1 337 ? -14.001 12.398 3.129 1.00 96.81 337 GLN A C 1
ATOM 2685 O O . GLN A 1 337 ? -15.142 12.527 2.672 1.00 96.81 337 GLN A O 1
ATOM 2690 N N . HIS A 1 338 ? -12.910 12.576 2.380 1.00 95.69 338 HIS A N 1
ATOM 2691 C CA . HIS A 1 338 ? -12.985 12.792 0.940 1.00 95.69 338 HIS A CA 1
ATOM 2692 C C . HIS A 1 338 ? -13.613 11.583 0.235 1.00 95.69 338 HIS A C 1
ATOM 2694 O O . HIS A 1 338 ? -14.564 11.757 -0.524 1.00 95.69 338 HIS A O 1
ATOM 2700 N N . LEU A 1 339 ? -13.163 10.369 0.562 1.00 97.50 339 LEU A N 1
ATOM 2701 C CA . LEU A 1 339 ? -13.696 9.127 0.009 1.00 97.50 339 LEU A CA 1
ATOM 2702 C C . LEU A 1 339 ? -15.198 8.968 0.263 1.00 97.50 339 LEU A C 1
ATOM 2704 O O . LEU A 1 339 ? -15.935 8.668 -0.666 1.00 97.50 339 LEU A O 1
ATOM 2708 N N . GLN A 1 340 ? -15.661 9.241 1.485 1.00 97.69 340 GLN A N 1
ATOM 2709 C CA . GLN A 1 340 ? -17.088 9.216 1.821 1.00 97.69 340 GLN A CA 1
ATOM 2710 C C . GLN A 1 340 ? -17.902 10.220 0.991 1.00 97.69 340 GLN A C 1
ATOM 2712 O O . GLN A 1 340 ? -19.072 9.987 0.702 1.00 97.69 340 GLN A O 1
ATOM 2717 N N . THR A 1 341 ? -17.299 11.351 0.620 1.00 96.50 341 THR A N 1
ATOM 2718 C CA . THR A 1 341 ? -17.948 12.347 -0.244 1.00 96.50 341 THR A CA 1
ATOM 2719 C C . THR A 1 341 ? -18.013 11.872 -1.698 1.00 96.50 341 THR A C 1
ATOM 2721 O O . THR A 1 341 ? -18.983 12.182 -2.387 1.00 96.50 341 THR A O 1
ATOM 2724 N N . LEU A 1 342 ? -16.993 11.141 -2.163 1.00 95.62 342 LEU A N 1
ATOM 2725 C CA . LEU A 1 342 ? -16.947 10.554 -3.505 1.00 95.62 342 LEU A CA 1
ATOM 2726 C C . LEU A 1 342 ? -17.941 9.396 -3.657 1.00 95.62 342 LEU A C 1
ATOM 2728 O O . LEU A 1 342 ? -18.685 9.363 -4.634 1.00 95.62 342 LEU A O 1
ATOM 2732 N N . ASP A 1 343 ? -17.967 8.479 -2.690 1.00 96.94 343 ASP A N 1
ATOM 2733 C CA . ASP A 1 343 ? -18.860 7.322 -2.665 1.00 96.94 343 ASP A CA 1
ATOM 2734 C C . ASP A 1 343 ? -19.258 6.971 -1.216 1.00 96.94 343 ASP A C 1
ATOM 2736 O O . ASP A 1 343 ? -18.494 6.323 -0.501 1.00 96.94 343 ASP A O 1
ATOM 2740 N N . PRO A 1 344 ? -20.458 7.372 -0.754 1.00 96.06 344 PRO A N 1
ATOM 2741 C CA . PRO A 1 344 ? -20.907 7.117 0.615 1.00 96.06 344 PRO A CA 1
ATOM 2742 C C . PRO A 1 344 ? -21.118 5.640 0.977 1.00 96.06 344 PRO A C 1
ATOM 2744 O O . PRO A 1 344 ? -21.208 5.334 2.168 1.00 96.06 344 PRO A O 1
ATOM 2747 N N . GLU A 1 345 ? -21.231 4.738 -0.005 1.00 95.75 345 GLU A N 1
ATOM 2748 C CA . GLU A 1 345 ? -21.549 3.318 0.214 1.00 95.75 345 GLU A CA 1
ATOM 2749 C C . GLU A 1 345 ? -20.331 2.395 0.043 1.00 95.75 345 GLU A C 1
ATOM 2751 O O . GLU A 1 345 ? -20.410 1.210 0.371 1.00 95.75 345 GLU A O 1
ATOM 2756 N N . HIS A 1 346 ? -19.186 2.921 -0.405 1.00 94.44 346 HIS A N 1
ATOM 2757 C CA . HIS A 1 346 ? -17.999 2.115 -0.705 1.00 94.44 346 HIS A CA 1
ATOM 2758 C C . HIS A 1 346 ? -17.412 1.374 0.507 1.00 94.44 346 HIS A C 1
ATOM 2760 O O . HIS A 1 346 ? -16.781 0.326 0.365 1.00 94.44 346 HIS A O 1
ATOM 2766 N N . SER A 1 347 ? -17.533 1.934 1.711 1.00 94.25 347 SER A N 1
ATOM 2767 C CA . SER A 1 347 ? -16.858 1.419 2.906 1.00 94.25 347 SER A CA 1
ATOM 2768 C C . SER A 1 347 ? -17.655 1.670 4.187 1.00 94.25 347 SER A C 1
ATOM 2770 O O . SER A 1 347 ? -18.454 2.604 4.249 1.00 94.25 347 SER A O 1
ATOM 2772 N N . PRO A 1 348 ? -17.419 0.888 5.258 1.00 93.38 348 PRO A N 1
ATOM 2773 C CA . PRO A 1 348 ? -18.034 1.121 6.562 1.00 93.38 348 PRO A CA 1
ATOM 2774 C C . PRO A 1 348 ? -17.372 2.320 7.265 1.00 93.38 348 PRO A C 1
ATOM 2776 O O . PRO A 1 348 ? -16.587 2.164 8.201 1.00 93.38 348 PRO A O 1
ATOM 2779 N N . TYR A 1 349 ? -17.668 3.541 6.810 1.00 96.06 349 TYR A N 1
ATOM 2780 C CA . TYR A 1 349 ? -16.994 4.759 7.278 1.00 96.06 349 TYR A CA 1
ATOM 2781 C C . TYR A 1 349 ? -17.102 4.989 8.782 1.00 96.06 349 TYR A C 1
ATOM 2783 O O . TYR A 1 349 ? -16.132 5.425 9.392 1.00 96.06 349 TYR A O 1
ATOM 2791 N N . ASP A 1 350 ? -18.235 4.663 9.404 1.00 95.44 350 ASP A N 1
ATOM 2792 C CA . ASP A 1 350 ? -18.387 4.827 10.852 1.00 95.44 350 ASP A CA 1
ATOM 2793 C C . ASP A 1 350 ? -17.383 3.971 11.644 1.00 95.44 350 ASP A C 1
ATOM 2795 O O . ASP A 1 350 ? -16.851 4.423 12.661 1.00 95.44 350 ASP A O 1
ATOM 2799 N N . LEU A 1 351 ? -17.073 2.769 11.144 1.00 95.12 351 LEU A N 1
ATOM 2800 C CA . LEU A 1 351 ? -16.069 1.871 11.714 1.00 95.12 351 LEU A CA 1
ATOM 2801 C C . LEU A 1 351 ? -14.655 2.436 11.515 1.00 95.12 351 LEU A C 1
ATOM 2803 O O . LEU A 1 351 ? -13.887 2.536 12.472 1.00 95.12 351 LEU A O 1
ATOM 2807 N N . ILE A 1 352 ? -14.338 2.877 10.293 1.00 97.00 352 ILE A N 1
ATOM 2808 C CA . ILE A 1 352 ? -13.038 3.472 9.942 1.00 97.00 352 ILE A CA 1
ATOM 2809 C C . ILE A 1 352 ? -12.781 4.742 10.768 1.00 97.00 352 ILE A C 1
ATOM 2811 O O . ILE A 1 352 ? -11.717 4.910 11.364 1.00 97.00 352 ILE A O 1
ATOM 2815 N N . PHE A 1 353 ? -13.768 5.633 10.866 1.00 96.88 353 PHE A N 1
ATOM 2816 C CA . PHE A 1 353 ? -13.650 6.864 11.643 1.00 96.88 353 PHE A CA 1
ATOM 2817 C C . PHE A 1 353 ? -13.536 6.600 13.139 1.00 96.88 353 PHE A C 1
ATOM 2819 O O . PHE A 1 353 ? -12.834 7.339 13.825 1.00 96.88 353 PHE A O 1
ATOM 2826 N N . ALA A 1 354 ? -14.189 5.568 13.666 1.00 95.69 354 ALA A N 1
ATOM 2827 C CA . ALA A 1 354 ? -14.008 5.173 15.055 1.00 95.69 354 ALA A CA 1
ATOM 2828 C C . ALA A 1 354 ? -12.580 4.669 15.329 1.00 95.69 354 ALA A C 1
ATOM 2830 O O . ALA A 1 354 ? -11.984 5.080 16.328 1.00 95.69 354 ALA A O 1
ATOM 2831 N N . ALA A 1 355 ? -11.994 3.879 14.422 1.00 96.06 355 ALA A N 1
ATOM 2832 C CA . ALA A 1 355 ? -10.595 3.462 14.523 1.00 96.06 355 ALA A CA 1
ATOM 2833 C C . ALA A 1 355 ? -9.632 4.658 14.479 1.00 96.06 355 ALA A C 1
ATOM 2835 O O . ALA A 1 355 ? -8.794 4.813 15.365 1.00 96.06 355 ALA A O 1
ATOM 2836 N N . LEU A 1 356 ? -9.803 5.569 13.519 1.00 95.75 356 LEU A N 1
ATOM 2837 C CA . LEU A 1 356 ? -8.981 6.779 13.403 1.00 95.75 356 LEU A CA 1
ATOM 2838 C C . LEU A 1 356 ? -9.096 7.683 14.635 1.00 95.75 356 LEU A C 1
ATOM 2840 O O . LEU A 1 356 ? -8.086 8.087 15.210 1.00 95.75 356 LEU A O 1
ATOM 2844 N N . ARG A 1 357 ? -10.321 7.935 15.110 1.00 94.38 357 ARG A N 1
ATOM 2845 C CA . ARG A 1 357 ? -10.561 8.727 16.328 1.00 94.38 357 ARG A CA 1
ATOM 2846 C C . ARG A 1 357 ? -10.015 8.059 17.584 1.00 94.38 357 ARG A C 1
ATOM 2848 O O . ARG A 1 357 ? -9.670 8.751 18.541 1.00 94.38 357 ARG A O 1
ATOM 2855 N N . SER A 1 358 ? -9.885 6.733 17.600 1.00 93.44 358 SER A N 1
ATOM 2856 C CA . SER A 1 358 ? -9.170 6.049 18.678 1.00 93.44 358 SER A CA 1
ATOM 2857 C C . SER A 1 358 ? -7.695 6.436 18.738 1.00 93.44 358 SER A C 1
ATOM 2859 O O . SER A 1 358 ? -7.099 6.310 19.805 1.00 93.44 358 SER A O 1
ATOM 2861 N N . LYS A 1 359 ? -7.089 6.878 17.634 1.00 92.56 359 LYS A N 1
ATOM 2862 C CA . LYS A 1 359 ? -5.683 7.293 17.591 1.00 92.56 359 LYS A CA 1
ATOM 2863 C C . LYS A 1 359 ? -5.516 8.810 17.732 1.00 92.56 359 LYS A C 1
ATOM 2865 O O . LYS A 1 359 ? -4.528 9.252 18.308 1.00 92.56 359 LYS A O 1
ATOM 2870 N N . THR A 1 360 ? -6.483 9.603 17.258 1.00 89.81 360 THR A N 1
ATOM 2871 C CA . THR A 1 360 ? -6.400 11.078 17.268 1.00 89.81 360 THR A CA 1
ATOM 2872 C C . THR A 1 360 ? -7.080 11.740 18.464 1.00 89.81 360 THR A C 1
ATOM 2874 O O . THR A 1 360 ? -6.542 12.693 19.024 1.00 89.81 360 THR A O 1
ATOM 2877 N N . ASP A 1 361 ? -8.258 11.253 18.863 1.00 89.25 361 ASP A N 1
ATOM 2878 C CA . ASP A 1 361 ? -9.131 11.945 19.823 1.00 89.25 361 ASP A CA 1
ATOM 2879 C C . ASP A 1 361 ? -9.045 11.321 21.220 1.00 89.25 361 ASP A C 1
ATOM 2881 O O . ASP A 1 361 ? -9.348 11.964 22.223 1.00 89.25 361 ASP A O 1
ATOM 2885 N N . THR A 1 362 ? -8.635 10.056 21.299 1.00 89.94 362 THR A N 1
ATOM 2886 C CA . THR A 1 362 ? -8.634 9.286 22.544 1.00 89.94 362 THR A CA 1
ATOM 2887 C C . THR A 1 362 ? -7.257 9.289 23.185 1.00 89.94 362 THR A C 1
ATOM 2889 O O . THR A 1 362 ? -6.253 8.936 22.571 1.00 89.94 362 THR A O 1
ATOM 2892 N N . THR A 1 363 ? -7.197 9.652 24.466 1.00 89.75 363 THR A N 1
ATOM 2893 C CA . THR A 1 363 ? -5.948 9.586 25.228 1.00 89.75 363 THR A CA 1
ATOM 2894 C C . THR A 1 363 ? -5.774 8.191 25.813 1.00 89.75 363 THR A C 1
ATOM 2896 O O . THR A 1 363 ? -6.559 7.793 26.674 1.00 89.75 363 THR A O 1
ATOM 2899 N N . HIS A 1 364 ? -4.709 7.496 25.415 1.00 88.19 364 HIS A N 1
ATOM 2900 C CA . HIS A 1 364 ? -4.277 6.229 26.014 1.00 88.19 364 HIS A CA 1
ATOM 2901 C C . HIS A 1 364 ? -3.195 6.491 27.059 1.00 88.19 364 HIS A C 1
ATOM 2903 O O . HIS A 1 364 ? -2.242 7.232 26.820 1.00 88.19 364 HIS A O 1
ATOM 2909 N N . GLN A 1 365 ? -3.336 5.895 28.237 1.00 89.00 365 GLN A N 1
ATOM 2910 C CA . GLN A 1 365 ? -2.382 6.019 29.331 1.00 89.00 365 GLN A CA 1
ATOM 2911 C C . GLN A 1 365 ? -2.053 4.640 29.885 1.00 89.00 365 GLN A C 1
ATOM 2913 O O . GLN A 1 365 ? -2.934 3.834 30.181 1.00 89.00 365 GLN A O 1
ATOM 2918 N N . THR A 1 366 ? -0.760 4.384 30.067 1.00 88.62 366 THR A N 1
ATOM 2919 C CA . THR A 1 366 ? -0.312 3.266 30.895 1.00 88.62 366 THR A CA 1
ATOM 2920 C C . THR A 1 366 ? -0.209 3.772 32.319 1.00 88.62 366 THR A C 1
ATOM 2922 O O . THR A 1 366 ? 0.555 4.693 32.610 1.00 88.62 366 THR A O 1
ATOM 2925 N N . LEU A 1 367 ? -1.012 3.202 33.204 1.00 86.12 367 LEU A N 1
ATOM 2926 C CA . LEU A 1 367 ? -1.025 3.587 34.600 1.00 86.12 367 LEU A CA 1
ATOM 2927 C C . LEU A 1 367 ? 0.169 2.935 35.298 1.00 86.12 367 LEU A C 1
ATOM 2929 O O . LEU A 1 367 ? 0.240 1.716 35.400 1.00 86.12 367 LEU A O 1
ATOM 2933 N N . SER A 1 368 ? 1.112 3.746 35.787 1.00 78.38 368 SER A N 1
ATOM 2934 C CA . SER A 1 368 ? 2.288 3.239 36.501 1.00 78.38 368 SER A CA 1
ATOM 2935 C C . SER A 1 368 ? 1.880 2.505 37.778 1.00 78.38 368 SER A C 1
ATOM 2937 O O . SER A 1 368 ? 1.102 3.018 38.595 1.00 78.38 368 SER A O 1
ATOM 2939 N N . ILE A 1 369 ? 2.427 1.302 37.953 1.00 79.56 369 ILE A N 1
ATOM 2940 C CA . ILE A 1 369 ? 2.215 0.445 39.120 1.00 79.56 369 ILE A CA 1
ATOM 2941 C C . ILE A 1 369 ? 3.589 0.002 39.615 1.00 79.56 369 ILE A C 1
ATOM 2943 O O . ILE A 1 369 ? 4.410 -0.508 38.860 1.00 79.56 369 ILE A O 1
ATOM 2947 N N . ASN A 1 370 ? 3.872 0.255 40.892 1.00 68.44 370 ASN A N 1
ATOM 2948 C CA . ASN A 1 370 ? 5.205 0.052 41.455 1.00 68.44 370 ASN A CA 1
ATOM 2949 C C . ASN A 1 370 ? 5.586 -1.437 41.513 1.00 68.44 370 ASN A C 1
ATOM 2951 O O . ASN A 1 370 ? 5.097 -2.155 42.387 1.00 68.44 370 ASN A O 1
ATOM 2955 N N . GLY A 1 371 ? 6.506 -1.857 40.633 1.00 59.69 371 GLY A N 1
ATOM 2956 C CA . GLY A 1 371 ? 7.316 -3.082 40.743 1.00 59.69 371 GLY A CA 1
ATOM 2957 C C . GLY A 1 371 ? 6.548 -4.406 40.813 1.00 59.69 371 GLY A C 1
ATOM 2958 O O . GLY A 1 371 ? 7.083 -5.374 41.349 1.00 59.69 371 GLY A O 1
ATOM 2959 N N . ARG A 1 372 ? 5.289 -4.436 40.362 1.00 71.31 372 ARG A N 1
ATOM 2960 C CA . ARG A 1 372 ? 4.334 -5.530 40.592 1.00 71.31 372 ARG A CA 1
ATOM 2961 C C . ARG A 1 372 ? 3.381 -5.680 39.407 1.00 71.31 372 ARG A C 1
ATOM 2963 O O . ARG A 1 372 ? 2.996 -4.665 38.833 1.00 71.31 372 ARG A O 1
ATOM 2970 N N . SER A 1 373 ? 3.000 -6.915 39.085 1.00 79.81 373 SER A N 1
ATOM 2971 C CA . SER A 1 373 ? 2.090 -7.236 37.981 1.00 79.81 373 SER A CA 1
ATOM 2972 C C . SER A 1 373 ? 0.622 -6.997 38.341 1.00 79.81 373 SER A C 1
ATOM 2974 O O . SER A 1 373 ? 0.217 -7.127 39.506 1.00 79.81 373 SER A O 1
ATOM 2976 N N . VAL A 1 374 ? -0.166 -6.640 37.326 1.00 87.25 374 VAL A N 1
ATOM 2977 C CA . VAL A 1 374 ? -1.630 -6.592 37.363 1.00 87.25 374 VAL A CA 1
ATOM 2978 C C . VAL A 1 374 ? -2.173 -7.531 36.315 1.00 87.25 374 VAL A C 1
ATOM 2980 O O . VAL A 1 374 ? -1.710 -7.499 35.187 1.00 87.25 374 VAL A O 1
ATOM 2983 N N . ASP A 1 375 ? -3.180 -8.309 36.677 1.00 86.31 375 ASP A N 1
ATOM 2984 C CA . ASP A 1 375 ? -3.837 -9.251 35.773 1.00 86.31 375 ASP A CA 1
ATOM 2985 C C . ASP A 1 375 ? -5.342 -9.009 35.634 1.00 86.31 375 ASP A C 1
ATOM 2987 O O . ASP A 1 375 ? -5.950 -9.534 34.718 1.00 86.31 375 ASP A O 1
ATOM 2991 N N . MET A 1 376 ? -5.947 -8.202 36.510 1.00 88.94 376 MET A N 1
ATOM 2992 C CA . MET A 1 376 ? -7.381 -7.921 36.473 1.00 88.94 376 MET A CA 1
ATOM 2993 C C . MET A 1 376 ? -7.670 -6.483 36.887 1.00 88.94 376 MET A C 1
ATOM 2995 O O . MET A 1 376 ? -7.133 -5.994 37.889 1.00 88.94 376 MET A O 1
ATOM 2999 N N . ALA A 1 377 ? -8.563 -5.819 36.152 1.00 92.56 377 ALA A N 1
ATOM 3000 C CA . ALA A 1 377 ? -9.006 -4.465 36.452 1.00 92.56 377 ALA A CA 1
ATOM 3001 C C . ALA A 1 377 ? -10.459 -4.210 36.033 1.00 92.56 377 ALA A C 1
ATOM 3003 O O . ALA A 1 377 ? -10.937 -4.753 35.045 1.00 92.56 377 ALA A O 1
ATOM 3004 N N . GLN A 1 378 ? -11.156 -3.349 36.774 1.00 92.88 378 GLN A N 1
ATOM 3005 C CA . GLN A 1 378 ? -12.492 -2.868 36.427 1.00 92.88 378 GLN A CA 1
ATOM 3006 C C . GLN A 1 378 ? -12.643 -1.389 36.759 1.00 92.88 378 GLN A C 1
ATOM 3008 O O . GLN A 1 378 ? -12.232 -0.932 37.831 1.00 92.88 378 GLN A O 1
ATOM 3013 N N . ILE A 1 379 ? -13.298 -0.649 35.869 1.00 94.06 379 ILE A N 1
ATOM 3014 C CA . ILE A 1 379 ? -13.674 0.739 36.123 1.00 94.06 379 ILE A CA 1
ATOM 3015 C C . ILE A 1 379 ? -15.039 0.801 36.812 1.00 94.06 379 ILE A C 1
ATOM 3017 O O . ILE A 1 379 ? -15.951 0.045 36.481 1.00 94.06 379 ILE A O 1
ATOM 3021 N N . SER A 1 380 ? -15.193 1.708 37.776 1.00 93.38 380 SER A N 1
ATOM 3022 C CA . SER A 1 380 ? -16.487 1.947 38.409 1.00 93.38 380 SER A CA 1
ATOM 3023 C C . SER A 1 380 ? -17.506 2.456 37.375 1.00 93.38 380 SER A C 1
ATOM 3025 O O . SER A 1 380 ? -17.128 3.189 36.454 1.00 93.38 380 SER A O 1
ATOM 3027 N N . PRO A 1 381 ? -18.809 2.149 37.513 1.00 91.25 381 PRO A N 1
ATOM 3028 C CA . PRO A 1 381 ? -19.822 2.579 36.545 1.00 91.25 381 PRO A CA 1
ATOM 3029 C C . PRO A 1 381 ? -19.872 4.094 36.281 1.00 91.25 381 PRO A C 1
ATOM 3031 O O . PRO A 1 381 ? -20.061 4.524 35.141 1.00 91.25 381 PRO A O 1
ATOM 3034 N N . ASN A 1 382 ? -19.640 4.919 37.307 1.00 92.12 382 ASN A N 1
ATOM 3035 C CA . ASN A 1 382 ? -19.530 6.379 37.197 1.00 92.12 382 ASN A CA 1
ATOM 3036 C C . ASN A 1 382 ? -18.200 6.861 36.575 1.00 92.12 382 ASN A C 1
ATOM 3038 O O . ASN A 1 382 ? -18.054 8.043 36.269 1.00 92.12 382 ASN A O 1
ATOM 3042 N N . GLY A 1 383 ? -17.233 5.962 36.379 1.00 92.75 383 GLY A N 1
ATOM 3043 C CA . GLY A 1 383 ? -15.939 6.233 35.769 1.00 92.75 383 GLY A CA 1
ATOM 3044 C C . GLY A 1 383 ? -14.934 6.950 36.670 1.00 92.75 383 GLY A C 1
ATOM 3045 O O . GLY A 1 383 ? -13.965 7.495 36.146 1.00 92.75 383 GLY A O 1
ATOM 3046 N N . ASN A 1 384 ? -15.152 7.027 37.983 1.00 94.00 384 ASN A N 1
ATOM 3047 C CA . ASN A 1 384 ? -14.287 7.790 38.892 1.00 94.00 384 ASN A CA 1
ATOM 3048 C C . ASN A 1 384 ? -13.159 6.960 39.515 1.00 94.00 384 ASN A C 1
ATOM 3050 O O . ASN A 1 384 ? -12.122 7.524 39.862 1.00 94.00 384 ASN A O 1
ATOM 3054 N N . PHE A 1 385 ? -13.329 5.643 39.619 1.00 94.88 385 PHE A N 1
ATOM 3055 C CA . PHE A 1 385 ? -12.372 4.753 40.266 1.00 94.88 385 PHE A CA 1
ATOM 3056 C C . PHE A 1 385 ? -12.012 3.578 39.364 1.00 94.88 385 PHE A C 1
ATOM 3058 O O . PHE A 1 385 ? -12.847 3.087 38.608 1.00 94.88 385 PHE A O 1
ATOM 3065 N N . ILE A 1 386 ? -10.775 3.101 39.478 1.00 95.06 386 ILE A N 1
ATOM 3066 C CA . ILE A 1 386 ? -10.339 1.833 38.889 1.00 95.06 386 ILE A CA 1
ATOM 3067 C C . ILE A 1 386 ? -9.963 0.890 40.025 1.00 95.06 386 ILE A C 1
ATOM 3069 O O . ILE A 1 386 ? -9.072 1.202 40.812 1.00 95.06 386 ILE A O 1
ATOM 3073 N N . ALA A 1 387 ? -10.630 -0.258 40.097 1.00 94.56 387 ALA A N 1
ATOM 3074 C CA . ALA A 1 387 ? -10.237 -1.373 40.947 1.00 94.56 387 ALA A CA 1
ATOM 3075 C C . ALA A 1 387 ? -9.308 -2.291 40.158 1.00 94.56 387 ALA A C 1
ATOM 3077 O O . ALA A 1 387 ? -9.632 -2.649 39.029 1.00 94.56 387 ALA A O 1
ATOM 3078 N N . PHE A 1 388 ? -8.170 -2.676 40.725 1.00 93.00 388 PHE A N 1
ATOM 3079 C CA . PHE A 1 388 ? -7.276 -3.643 40.095 1.00 93.00 388 PHE A CA 1
ATOM 3080 C C . PHE A 1 388 ? -6.585 -4.539 41.116 1.00 93.00 388 PHE A C 1
ATOM 3082 O O . PHE A 1 388 ? -6.286 -4.127 42.244 1.00 93.00 388 PHE A O 1
ATOM 3089 N N . ARG A 1 389 ? -6.312 -5.777 40.697 1.00 89.81 389 ARG A N 1
ATOM 3090 C CA . ARG A 1 389 ? -5.537 -6.736 41.480 1.00 89.81 389 ARG A CA 1
ATOM 3091 C C . ARG A 1 389 ? -4.058 -6.543 41.194 1.00 89.81 389 ARG A C 1
ATOM 3093 O O . ARG A 1 389 ? -3.615 -6.650 40.059 1.00 89.81 389 ARG A O 1
ATOM 3100 N N . ARG A 1 390 ? -3.288 -6.268 42.242 1.00 87.94 390 ARG A N 1
ATOM 3101 C CA . ARG A 1 390 ? -1.832 -6.133 42.199 1.00 87.94 390 ARG A CA 1
ATOM 3102 C C . ARG A 1 390 ? -1.179 -7.287 42.943 1.00 87.94 390 ARG A C 1
ATOM 3104 O O . ARG A 1 390 ? -1.335 -7.399 44.162 1.00 87.94 390 ARG A O 1
ATOM 3111 N N . TRP A 1 391 ? -0.385 -8.090 42.251 1.00 82.94 391 TRP A N 1
ATOM 3112 C CA . TRP A 1 391 ? 0.356 -9.186 42.869 1.00 82.94 391 TRP A CA 1
ATOM 3113 C C . TRP A 1 391 ? 1.531 -8.676 43.701 1.00 82.94 391 TRP A C 1
ATOM 3115 O O . TRP A 1 391 ? 2.292 -7.817 43.268 1.00 82.94 391 TRP A O 1
ATOM 3125 N N . GLN A 1 392 ? 1.696 -9.184 44.922 1.00 77.06 392 GLN A N 1
ATOM 3126 C CA . GLN A 1 392 ? 2.844 -8.845 45.765 1.00 77.06 392 GLN A CA 1
ATOM 3127 C C . GLN A 1 392 ? 4.102 -9.638 45.388 1.00 77.06 392 GLN A C 1
ATOM 3129 O O . GLN A 1 392 ? 5.195 -9.084 45.497 1.00 77.06 392 GLN A O 1
ATOM 3134 N N . ASN A 1 393 ? 3.916 -10.883 44.933 1.00 71.06 393 ASN A N 1
ATOM 3135 C CA . ASN A 1 393 ? 4.916 -11.811 44.399 1.00 71.06 393 ASN A CA 1
ATOM 3136 C C . ASN A 1 393 ? 4.358 -12.410 43.094 1.00 71.06 393 ASN A C 1
ATOM 3138 O O . ASN A 1 393 ? 3.144 -12.583 43.001 1.00 71.06 393 ASN A O 1
ATOM 3142 N N . TYR A 1 394 ? 5.208 -12.726 42.111 1.00 62.16 394 TYR A N 1
ATOM 3143 C CA . TYR A 1 394 ? 4.757 -13.298 40.832 1.00 62.16 394 TYR A CA 1
ATOM 3144 C C . TYR A 1 394 ? 4.000 -14.630 41.043 1.00 62.16 394 TYR A C 1
ATOM 3146 O O . TYR A 1 394 ? 4.502 -15.478 41.784 1.00 62.16 394 TYR A O 1
ATOM 3154 N N . PRO A 1 395 ? 2.840 -14.841 40.390 1.00 59.28 395 PRO A N 1
ATOM 3155 C CA . PRO A 1 395 ? 1.944 -15.968 40.677 1.00 59.28 395 PRO A CA 1
ATOM 3156 C C . PRO A 1 395 ? 2.478 -17.361 40.294 1.00 59.28 395 PRO A C 1
ATOM 3158 O O . PRO A 1 395 ? 1.911 -18.351 40.733 1.00 59.28 395 PRO A O 1
ATOM 3161 N N . TRP A 1 396 ? 3.576 -17.465 39.534 1.00 59.50 396 TRP A N 1
ATOM 3162 C CA . TRP A 1 396 ? 4.114 -18.745 39.032 1.00 59.50 396 TRP A CA 1
ATOM 3163 C C . TRP A 1 396 ? 4.953 -19.548 40.041 1.00 59.50 396 TRP A C 1
ATOM 3165 O O . TRP A 1 396 ? 5.413 -20.640 39.716 1.00 59.50 396 TRP A O 1
ATOM 3175 N N . LEU A 1 397 ? 5.222 -19.001 41.230 1.00 50.03 397 LEU A N 1
ATOM 3176 C CA . LEU A 1 397 ? 5.972 -19.688 42.283 1.00 50.03 397 LEU A CA 1
ATOM 3177 C C . LEU A 1 397 ? 4.993 -20.106 43.379 1.00 50.03 397 LEU A C 1
ATOM 3179 O O . LEU A 1 397 ? 4.620 -19.301 44.236 1.00 50.03 397 LEU A O 1
ATOM 3183 N N . ASP A 1 398 ? 4.558 -21.361 43.287 1.00 51.25 398 ASP A N 1
ATOM 3184 C CA . ASP A 1 398 ? 3.618 -21.991 44.204 1.00 51.25 398 ASP A CA 1
ATOM 3185 C C . ASP A 1 398 ? 4.025 -21.808 45.676 1.00 51.25 398 ASP A C 1
ATOM 3187 O O . ASP A 1 398 ? 5.203 -21.777 46.033 1.00 51.25 398 ASP A O 1
ATOM 3191 N N . GLU A 1 399 ? 2.992 -21.712 46.516 1.00 49.22 399 GLU A N 1
ATOM 3192 C CA . GLU A 1 399 ? 2.966 -21.695 47.989 1.00 49.22 399 GLU A CA 1
ATOM 3193 C C . GLU A 1 399 ? 2.838 -20.332 48.700 1.00 49.22 399 GLU A C 1
ATOM 3195 O O . GLU A 1 399 ? 2.380 -20.318 49.841 1.00 49.22 399 GLU A O 1
ATOM 3200 N N . ASN A 1 400 ? 3.125 -19.173 48.084 1.00 54.38 400 ASN A N 1
ATOM 3201 C CA . ASN A 1 400 ? 2.932 -17.862 48.754 1.00 54.38 400 ASN A CA 1
ATOM 3202 C C . ASN A 1 400 ? 2.440 -16.738 47.828 1.00 54.38 400 ASN A C 1
ATOM 3204 O O . ASN A 1 400 ? 2.988 -15.625 47.805 1.00 54.38 400 ASN A O 1
ATOM 3208 N N . VAL A 1 401 ? 1.377 -17.018 47.078 1.00 62.25 401 VAL A N 1
ATOM 3209 C CA . VAL A 1 401 ? 0.722 -16.023 46.233 1.00 62.25 401 VAL A CA 1
ATOM 3210 C C . VAL A 1 401 ? -0.067 -15.048 47.118 1.00 62.25 401 VAL A C 1
ATOM 3212 O O . VAL A 1 401 ? -0.950 -15.442 47.874 1.00 62.25 401 VAL A O 1
ATOM 3215 N N . ARG A 1 402 ? 0.283 -13.758 47.078 1.00 73.12 402 ARG A N 1
ATOM 3216 C CA . ARG A 1 402 ? -0.414 -12.700 47.829 1.00 73.12 402 ARG A CA 1
ATOM 3217 C C . ARG A 1 402 ? -0.822 -11.591 46.879 1.00 73.12 402 ARG A C 1
ATOM 3219 O O . ARG A 1 402 ? 0.038 -11.004 46.224 1.00 73.12 402 ARG A O 1
ATOM 3226 N N . SER A 1 403 ? -2.111 -11.282 46.830 1.00 81.31 403 SER A N 1
ATOM 3227 C CA . SER A 1 403 ? -2.674 -10.197 46.028 1.00 81.31 403 SER A CA 1
ATOM 3228 C C . SER A 1 403 ? -3.035 -8.993 46.902 1.00 81.31 403 SER A C 1
ATOM 3230 O O . SER A 1 403 ? -3.244 -9.102 48.111 1.00 81.31 403 SER A O 1
ATOM 3232 N N . GLN A 1 404 ? -3.084 -7.809 46.300 1.00 88.00 404 GLN A N 1
ATOM 3233 C CA . GLN A 1 404 ? -3.713 -6.629 46.879 1.00 88.00 404 GLN A CA 1
ATOM 3234 C C . GLN A 1 404 ? -4.753 -6.091 45.913 1.00 88.00 404 GLN A C 1
ATOM 3236 O O . GLN A 1 404 ? -4.437 -5.834 44.755 1.00 88.00 404 GLN A O 1
ATOM 3241 N N . LEU A 1 405 ? -5.955 -5.854 46.416 1.00 91.44 405 LEU A N 1
ATOM 3242 C CA . LEU A 1 405 ? -6.952 -5.058 45.731 1.00 91.44 405 LEU A CA 1
ATOM 3243 C C . LEU A 1 405 ? -6.666 -3.582 45.991 1.00 91.44 405 LEU A C 1
ATOM 3245 O O . LEU A 1 405 ? -6.625 -3.124 47.140 1.00 91.44 405 LEU A O 1
ATOM 3249 N N . VAL A 1 406 ? -6.437 -2.851 44.909 1.00 92.88 406 VAL A N 1
ATOM 3250 C CA . VAL A 1 406 ? -6.133 -1.426 44.935 1.00 92.88 406 VAL A CA 1
ATOM 3251 C C . VAL A 1 406 ? -7.226 -0.680 44.186 1.00 92.88 406 VAL A C 1
ATOM 3253 O O . VAL A 1 406 ? -7.612 -1.068 43.087 1.00 92.88 406 VAL A O 1
ATOM 3256 N N . LEU A 1 407 ? -7.705 0.401 44.791 1.00 94.62 407 LEU A N 1
ATOM 3257 C CA . LEU A 1 407 ? -8.581 1.381 44.169 1.00 94.62 407 LEU A CA 1
ATOM 3258 C C . LEU A 1 407 ? -7.778 2.623 43.813 1.00 94.62 407 LEU A C 1
ATOM 3260 O O . LEU A 1 407 ? -7.204 3.257 44.692 1.00 94.62 407 LEU A O 1
ATOM 3264 N N . ARG A 1 408 ? -7.763 2.999 42.539 1.00 93.50 408 ARG A N 1
ATOM 3265 C CA . ARG A 1 408 ? -7.186 4.262 42.078 1.00 93.50 408 ARG A CA 1
ATOM 3266 C C . ARG A 1 408 ? -8.289 5.262 41.792 1.00 93.50 408 ARG A C 1
ATOM 3268 O O . ARG A 1 408 ? -9.110 5.042 40.905 1.00 93.50 408 ARG A O 1
ATOM 3275 N N . ASP A 1 409 ? -8.276 6.366 42.527 1.00 93.38 409 ASP A N 1
ATOM 3276 C CA . ASP A 1 409 ? -9.108 7.533 42.245 1.00 93.38 409 ASP A CA 1
ATOM 3277 C C . ASP A 1 409 ? -8.540 8.271 41.028 1.00 93.38 409 ASP A C 1
ATOM 3279 O O . ASP A 1 409 ? -7.410 8.763 41.056 1.00 93.38 409 ASP A O 1
ATOM 3283 N N . LEU A 1 410 ? -9.318 8.362 39.950 1.00 91.31 410 LEU A N 1
ATOM 3284 C CA . LEU A 1 410 ? -8.883 9.000 38.708 1.00 91.31 410 LEU A CA 1
ATOM 3285 C C . LEU A 1 410 ? -8.831 10.531 38.799 1.00 91.31 410 LEU A C 1
ATOM 3287 O O . LEU A 1 410 ? -8.201 11.165 37.954 1.00 91.31 410 LEU A O 1
ATOM 3291 N N . SER A 1 411 ? -9.476 11.137 39.800 1.00 89.44 411 SER A N 1
ATOM 3292 C CA . SER A 1 411 ? -9.455 12.587 40.011 1.00 89.44 411 SER A CA 1
ATOM 3293 C C . SER A 1 411 ? -8.199 13.047 40.753 1.00 89.44 411 SER A C 1
ATOM 3295 O O . SER A 1 411 ? -7.611 14.070 40.405 1.00 89.44 411 SER A O 1
ATOM 3297 N N . THR A 1 412 ? -7.749 12.270 41.741 1.00 89.81 412 THR A N 1
ATOM 3298 C CA . THR A 1 412 ? -6.583 12.605 42.573 1.00 89.81 412 THR A CA 1
ATOM 3299 C C . THR A 1 412 ? -5.338 11.781 42.249 1.00 89.81 412 THR A C 1
ATOM 3301 O O . THR A 1 412 ? -4.258 12.096 42.747 1.00 89.81 412 THR A O 1
ATOM 3304 N N . SER A 1 413 ? -5.468 10.738 41.421 1.00 85.69 413 SER A N 1
ATOM 3305 C CA . SER A 1 413 ? -4.430 9.732 41.143 1.00 85.69 413 SER A CA 1
ATOM 3306 C C . SER A 1 413 ? -3.896 9.036 42.401 1.00 85.69 413 SER A C 1
ATOM 3308 O O . SER A 1 413 ? -2.759 8.565 42.424 1.00 85.69 413 SER A O 1
ATOM 3310 N N . ARG A 1 414 ? -4.698 8.992 43.473 1.00 90.12 414 ARG A N 1
ATOM 3311 C CA . ARG A 1 414 ? -4.332 8.332 44.728 1.00 90.12 414 ARG A CA 1
ATOM 3312 C C . ARG A 1 414 ? -4.762 6.874 44.712 1.00 90.12 414 ARG A C 1
ATOM 3314 O O . ARG A 1 414 ? -5.889 6.558 44.337 1.00 90.12 414 ARG A O 1
ATOM 3321 N N . ASP A 1 415 ? -3.863 6.022 45.191 1.00 91.31 415 ASP A N 1
ATOM 3322 C CA . ASP A 1 415 ? -4.126 4.606 45.419 1.00 91.31 415 ASP A CA 1
ATOM 3323 C C . ASP A 1 415 ? -4.615 4.386 46.853 1.00 91.31 415 ASP A C 1
ATOM 3325 O O . ASP A 1 415 ? -3.976 4.810 47.819 1.00 91.31 415 ASP A O 1
ATOM 3329 N N . ILE A 1 416 ? -5.727 3.673 46.981 1.00 91.94 416 ILE A N 1
ATOM 3330 C CA . ILE A 1 416 ? -6.322 3.215 48.231 1.00 91.94 416 ILE A CA 1
ATOM 3331 C C . ILE A 1 416 ? -6.188 1.695 48.253 1.00 91.94 416 ILE A C 1
ATOM 3333 O O . ILE A 1 416 ? -6.679 0.996 47.368 1.00 91.94 416 ILE A O 1
ATOM 3337 N N . ILE A 1 417 ? -5.492 1.165 49.257 1.00 90.00 417 ILE A N 1
ATOM 3338 C CA . ILE A 1 417 ? -5.379 -0.283 49.440 1.00 90.00 417 ILE A CA 1
ATOM 3339 C C . ILE A 1 417 ? -6.629 -0.746 50.180 1.00 90.00 417 ILE A C 1
ATOM 3341 O O . ILE A 1 417 ? -6.793 -0.445 51.359 1.00 90.00 417 ILE A O 1
ATOM 3345 N N . VAL A 1 418 ? -7.489 -1.480 49.479 1.00 88.94 418 VAL A N 1
ATOM 3346 C CA . VAL A 1 418 ? -8.753 -1.986 50.030 1.00 88.94 418 VAL A CA 1
ATOM 3347 C C . VAL A 1 418 ? -8.520 -3.263 50.826 1.00 88.94 418 VAL A C 1
ATOM 3349 O O . VAL A 1 418 ? -9.174 -3.501 51.831 1.00 88.94 418 VAL A O 1
ATOM 3352 N N . GLY A 1 419 ? -7.551 -4.078 50.421 1.00 83.94 419 GLY A N 1
ATOM 3353 C CA . GLY A 1 419 ? -7.239 -5.328 51.101 1.00 83.94 419 GLY A CA 1
ATOM 3354 C C . GLY A 1 419 ? -6.639 -6.342 50.144 1.00 83.94 419 GLY A C 1
ATOM 3355 O O . GLY A 1 419 ? -5.959 -5.981 49.189 1.00 83.94 419 GLY A O 1
ATOM 3356 N N . THR A 1 420 ? -6.881 -7.615 50.418 1.00 81.44 420 THR A N 1
ATOM 3357 C CA . THR A 1 420 ? -6.655 -8.753 49.518 1.00 81.44 420 THR A CA 1
ATOM 3358 C C . THR A 1 420 ? -7.913 -8.974 48.682 1.00 81.44 420 THR A C 1
ATOM 3360 O O . THR A 1 420 ? -9.010 -8.803 49.205 1.00 81.44 420 THR A O 1
ATOM 3363 N N . GLY A 1 421 ? -7.793 -9.347 47.410 1.00 78.00 421 GLY A N 1
ATOM 3364 C CA . GLY A 1 421 ? -8.970 -9.584 46.574 1.00 78.00 421 GLY A CA 1
ATOM 3365 C C . GLY A 1 421 ? -8.618 -10.368 45.323 1.00 78.00 421 GLY A C 1
ATOM 3366 O O . GLY A 1 421 ? -7.837 -9.891 44.502 1.00 78.00 421 GLY A O 1
ATOM 3367 N N . ASP A 1 422 ? -9.206 -11.553 45.192 1.00 79.56 422 ASP A N 1
ATOM 3368 C CA . ASP A 1 422 ? -8.991 -12.456 44.060 1.00 79.56 422 ASP A CA 1
ATOM 3369 C C . ASP A 1 422 ? -10.118 -12.382 43.036 1.00 79.56 422 ASP A C 1
ATOM 3371 O O . ASP A 1 422 ? -9.897 -12.635 41.857 1.00 79.56 422 ASP A O 1
ATOM 3375 N N . GLN A 1 423 ? -11.301 -11.973 43.483 1.00 84.75 423 GLN A N 1
ATOM 3376 C CA . GLN A 1 423 ? -12.428 -11.575 42.652 1.00 84.75 423 GLN A CA 1
ATOM 3377 C C . GLN A 1 423 ? -12.985 -10.268 43.205 1.00 84.75 423 GLN A C 1
ATOM 3379 O O . GLN A 1 423 ? -13.004 -10.067 44.423 1.00 84.75 423 GLN A O 1
ATOM 3384 N N . PHE A 1 424 ? -13.438 -9.378 42.328 1.00 90.06 424 PHE A N 1
ATOM 3385 C CA . PHE A 1 424 ? -14.122 -8.156 42.732 1.00 90.06 424 PHE A CA 1
ATOM 3386 C C . PHE A 1 424 ? -15.129 -7.705 41.677 1.00 90.06 424 PHE A C 1
ATOM 3388 O O . PHE A 1 424 ? -14.981 -8.008 40.493 1.00 90.06 424 PHE A O 1
ATOM 3395 N N . ALA A 1 425 ? -16.159 -6.989 42.123 1.00 89.19 425 ALA A N 1
ATOM 3396 C CA . ALA A 1 425 ? -17.196 -6.450 41.259 1.00 89.19 425 ALA A CA 1
ATOM 3397 C C . ALA A 1 425 ? -17.802 -5.167 41.843 1.00 89.19 425 ALA A C 1
ATOM 3399 O O . ALA A 1 425 ? -18.062 -5.068 43.049 1.00 89.19 425 ALA A O 1
ATOM 3400 N N . TRP A 1 426 ? -18.050 -4.193 40.971 1.00 90.69 426 TRP A N 1
ATOM 3401 C CA . TRP A 1 426 ? -18.667 -2.913 41.315 1.00 90.69 426 TRP A CA 1
ATOM 3402 C C . TRP A 1 426 ? -20.191 -2.999 41.413 1.00 90.69 426 TRP A C 1
ATOM 3404 O O . TRP A 1 426 ? -20.835 -3.586 40.544 1.00 90.69 426 TRP A O 1
ATOM 3414 N N . SER A 1 427 ? -20.770 -2.322 42.406 1.00 89.44 427 SER A N 1
ATOM 3415 C CA . SER A 1 427 ? -22.210 -2.054 42.439 1.00 89.44 427 SER A CA 1
ATOM 3416 C C . SER A 1 427 ? -22.619 -1.110 41.304 1.00 89.44 427 SER A C 1
ATOM 3418 O O . SER A 1 427 ? -21.854 -0.221 40.919 1.00 89.44 427 SER A O 1
ATOM 3420 N N . ALA A 1 428 ? -23.853 -1.228 40.801 1.00 85.25 428 ALA A N 1
ATOM 3421 C CA . ALA A 1 428 ? -24.340 -0.403 39.686 1.00 85.25 428 ALA A CA 1
ATOM 3422 C C . ALA A 1 428 ? -24.298 1.112 39.984 1.00 85.25 428 ALA A C 1
ATOM 3424 O O . ALA A 1 428 ? -24.007 1.928 39.109 1.00 85.25 428 ALA A O 1
ATOM 3425 N N . ASN A 1 429 ? -24.527 1.500 41.243 1.00 87.44 429 ASN A N 1
ATOM 3426 C CA . ASN A 1 429 ? -24.451 2.891 41.700 1.00 87.44 429 ASN A CA 1
ATOM 3427 C C . ASN A 1 429 ? -23.014 3.391 41.962 1.00 87.44 429 ASN A C 1
ATOM 3429 O O . ASN A 1 429 ? -22.842 4.549 42.327 1.00 87.44 429 ASN A O 1
ATOM 3433 N N . SER A 1 430 ? -21.988 2.553 41.755 1.00 90.38 430 SER A N 1
ATOM 3434 C CA . SER A 1 430 ? -20.565 2.839 42.022 1.00 90.38 430 SER A CA 1
ATOM 3435 C C . SER A 1 430 ? -20.205 3.135 43.474 1.00 90.38 430 SER A C 1
ATOM 3437 O O . SER A 1 430 ? -19.069 3.524 43.736 1.00 90.38 430 SER A O 1
ATOM 3439 N N . ASN A 1 431 ? -21.140 2.992 44.410 1.00 91.50 431 ASN A N 1
ATOM 3440 C CA . ASN A 1 431 ? -20.854 3.305 45.799 1.00 91.50 431 ASN A CA 1
ATOM 3441 C C . ASN A 1 431 ? -20.044 2.190 46.452 1.00 91.50 431 ASN A C 1
ATOM 3443 O O . ASN A 1 431 ? -19.252 2.497 47.336 1.00 91.50 431 ASN A O 1
ATOM 3447 N N . TRP A 1 432 ? -20.216 0.927 46.042 1.00 91.88 432 TRP A N 1
ATOM 3448 C CA . TRP A 1 432 ? -19.663 -0.221 46.763 1.00 91.88 432 TRP A CA 1
ATOM 3449 C C . TRP A 1 432 ? -18.876 -1.153 45.852 1.00 91.88 432 TRP A C 1
ATOM 3451 O O . TRP A 1 432 ? -19.201 -1.344 44.677 1.00 91.88 432 TRP A O 1
ATOM 3461 N N . LEU A 1 433 ? -17.840 -1.756 46.426 1.00 92.94 433 LEU A N 1
ATOM 3462 C CA . LEU A 1 433 ? -17.004 -2.756 45.776 1.00 92.94 433 LEU A CA 1
ATOM 3463 C C . LEU A 1 433 ? -17.035 -4.043 46.599 1.00 92.94 433 LEU A C 1
ATOM 3465 O O . LEU A 1 433 ? -16.443 -4.122 47.680 1.00 92.94 433 LEU A O 1
ATOM 3469 N N . ALA A 1 434 ? -17.715 -5.057 46.070 1.00 91.56 434 ALA A N 1
ATOM 3470 C CA . ALA A 1 434 ? -17.663 -6.401 46.624 1.00 91.56 434 ALA A CA 1
ATOM 3471 C C . ALA A 1 434 ? -16.351 -7.058 46.193 1.00 91.56 434 ALA A C 1
ATOM 3473 O O . ALA A 1 434 ? -15.985 -6.994 45.018 1.00 91.56 434 ALA A O 1
ATOM 3474 N N . HIS A 1 435 ? -15.642 -7.682 47.126 1.00 91.12 435 HIS A N 1
ATOM 3475 C CA . HIS A 1 435 ? -14.430 -8.428 46.828 1.00 91.12 435 HIS A CA 1
ATOM 3476 C C . HIS A 1 435 ? -14.290 -9.660 47.714 1.00 91.12 435 HIS A C 1
ATOM 3478 O O . HIS A 1 435 ? -14.666 -9.659 48.886 1.00 91.12 435 HIS A O 1
ATOM 3484 N N . VAL A 1 436 ? -13.731 -10.718 47.134 1.00 87.56 436 VAL A N 1
ATOM 3485 C CA . VAL A 1 436 ? -13.545 -12.014 47.787 1.00 87.56 436 VAL A CA 1
ATOM 3486 C C . VAL A 1 436 ? -12.057 -12.252 47.991 1.00 87.56 436 VAL A C 1
ATOM 3488 O O . VAL A 1 436 ? -11.267 -12.123 47.057 1.00 87.56 436 VAL A O 1
ATOM 3491 N N . THR A 1 437 ? -11.666 -12.582 49.221 1.00 79.44 437 THR A N 1
ATOM 3492 C CA . THR A 1 437 ? -10.308 -13.048 49.540 1.00 79.44 437 THR A CA 1
ATOM 3493 C C . THR A 1 437 ? -10.314 -14.563 49.641 1.00 79.44 437 THR A C 1
ATOM 3495 O O . THR A 1 437 ? -10.996 -15.085 50.520 1.00 79.44 437 THR A O 1
ATOM 3498 N N . THR A 1 438 ? -9.544 -15.263 48.810 1.00 70.00 438 THR A N 1
ATOM 3499 C CA . THR A 1 438 ? -9.315 -16.701 48.983 1.00 70.00 438 THR A CA 1
ATOM 3500 C C . THR A 1 438 ? -8.209 -16.942 50.009 1.00 70.00 438 THR A C 1
ATOM 3502 O O . THR A 1 438 ? -7.186 -16.259 50.047 1.00 70.00 438 THR A O 1
ATOM 3505 N N . SER A 1 439 ? -8.445 -17.889 50.911 1.00 61.62 439 SER A N 1
ATOM 3506 C CA . SER A 1 439 ? -7.437 -18.393 51.846 1.00 61.62 439 SER A CA 1
ATOM 3507 C C . SER A 1 439 ? -6.745 -19.638 51.280 1.00 61.62 439 SER A C 1
ATOM 3509 O O . SER A 1 439 ? -7.255 -20.279 50.363 1.00 61.62 439 SER A O 1
ATOM 3511 N N . ASN A 1 440 ? -5.611 -20.034 51.870 1.00 53.47 440 ASN A N 1
ATOM 3512 C CA . ASN A 1 440 ? -4.840 -21.219 51.456 1.00 53.47 440 ASN A CA 1
ATOM 3513 C C . ASN A 1 440 ? -5.632 -22.542 51.516 1.00 53.47 440 ASN A C 1
ATOM 3515 O O . ASN A 1 440 ? -5.182 -23.548 50.979 1.00 53.47 440 ASN A O 1
ATOM 3519 N N . THR A 1 441 ? -6.790 -22.564 52.180 1.00 52.69 441 THR A N 1
ATOM 3520 C CA . THR A 1 441 ? -7.697 -23.718 52.247 1.00 52.69 441 THR A CA 1
ATOM 3521 C C . THR A 1 441 ? -8.782 -23.692 51.163 1.00 52.69 441 THR A C 1
ATOM 3523 O O . THR A 1 441 ? -9.695 -24.506 51.218 1.00 52.69 441 THR A O 1
ATOM 3526 N N . GLY A 1 442 ? -8.740 -22.740 50.221 1.00 50.56 442 GLY A N 1
ATOM 3527 C CA . GLY A 1 442 ? -9.768 -22.548 49.189 1.00 50.56 442 GLY A CA 1
ATOM 3528 C C . GLY A 1 442 ? -11.038 -21.845 49.684 1.00 50.56 442 GLY A C 1
ATOM 3529 O O . GLY A 1 442 ? -11.972 -21.647 48.917 1.00 50.56 442 GLY A O 1
ATOM 3530 N N . MET A 1 443 ? -11.074 -21.434 50.956 1.00 61.16 443 MET A N 1
ATOM 3531 C CA . MET A 1 443 ? -12.229 -20.773 51.565 1.00 61.16 443 MET A CA 1
ATOM 3532 C C . MET A 1 443 ? -12.190 -19.265 51.285 1.00 61.16 443 MET A C 1
ATOM 3534 O O . MET A 1 443 ? -11.203 -18.606 51.636 1.00 61.16 443 MET A O 1
ATOM 3538 N N . GLY A 1 444 ? -13.239 -18.734 50.648 1.00 75.06 444 GLY A N 1
ATOM 3539 C CA . GLY A 1 444 ? -13.380 -17.321 50.289 1.00 75.06 444 GLY A CA 1
ATOM 3540 C C . GLY A 1 444 ? -14.122 -16.502 51.348 1.00 75.06 444 GLY A C 1
ATOM 3541 O O . GLY A 1 444 ? -15.194 -16.901 51.792 1.00 75.06 444 GLY A O 1
ATOM 3542 N N . THR A 1 445 ? -13.595 -15.344 51.746 1.00 84.50 445 THR A N 1
ATOM 3543 C CA . THR A 1 445 ? -14.307 -14.383 52.609 1.00 84.50 445 THR A CA 1
ATOM 3544 C C . THR A 1 445 ? -14.784 -13.193 51.788 1.00 84.50 445 THR A C 1
ATOM 3546 O O . THR A 1 445 ? -13.971 -12.549 51.119 1.00 84.50 445 THR A O 1
ATOM 3549 N N . LEU A 1 446 ? -16.080 -12.880 51.868 1.00 88.75 446 LEU A N 1
ATOM 3550 C CA . LEU A 1 446 ? -16.667 -11.704 51.232 1.00 88.75 446 LEU A CA 1
ATOM 3551 C C . LEU A 1 446 ? -16.437 -10.457 52.081 1.00 88.75 446 LEU A C 1
ATOM 3553 O O . LEU A 1 446 ? -16.715 -10.424 53.281 1.00 88.75 446 LEU A O 1
ATOM 3557 N N . ARG A 1 447 ? -15.991 -9.397 51.417 1.00 90.38 447 ARG A N 1
ATOM 3558 C CA . ARG A 1 447 ? -15.927 -8.049 51.963 1.00 90.38 447 ARG A CA 1
ATOM 3559 C C . ARG A 1 447 ? -16.603 -7.067 51.019 1.00 90.38 447 ARG A C 1
ATOM 3561 O O . ARG A 1 447 ? -16.472 -7.174 49.800 1.00 90.38 447 ARG A O 1
ATOM 3568 N N . ILE A 1 448 ? -17.287 -6.086 51.590 1.00 90.94 448 ILE A N 1
ATOM 3569 C CA . ILE A 1 448 ? -17.851 -4.955 50.857 1.00 90.94 448 ILE A CA 1
ATOM 3570 C C . ILE A 1 448 ? -17.140 -3.697 51.326 1.00 90.94 448 ILE A C 1
ATOM 3572 O O . ILE A 1 448 ? -17.186 -3.354 52.506 1.00 90.94 448 ILE A O 1
ATOM 3576 N N . TYR A 1 449 ? -16.473 -3.031 50.390 1.00 92.94 449 TYR A N 1
ATOM 3577 C CA . TYR A 1 449 ? -15.895 -1.716 50.613 1.00 92.94 449 TYR A CA 1
ATOM 3578 C C . TYR A 1 449 ? -16.927 -0.648 50.263 1.00 92.94 449 TYR A C 1
ATOM 3580 O O . TYR A 1 449 ? -17.399 -0.612 49.122 1.00 92.94 449 TYR A O 1
ATOM 3588 N N . ASP A 1 450 ? -17.265 0.217 51.216 1.00 92.62 450 ASP A N 1
ATOM 3589 C CA . ASP A 1 450 ? -18.107 1.387 50.975 1.00 92.62 450 ASP A CA 1
ATOM 3590 C C . ASP A 1 450 ? -17.237 2.611 50.680 1.00 92.62 450 ASP A C 1
ATOM 3592 O O . ASP A 1 450 ? -16.462 3.065 51.523 1.00 92.62 450 ASP A O 1
ATOM 3596 N N . LEU A 1 451 ? -17.378 3.176 49.477 1.00 91.06 451 LEU A N 1
ATOM 3597 C CA . LEU A 1 451 ? -16.591 4.333 49.058 1.00 91.06 451 LEU A CA 1
ATOM 3598 C C . LEU A 1 451 ? -16.931 5.600 49.851 1.00 91.06 451 LEU A C 1
ATOM 3600 O O . LEU A 1 451 ? -16.093 6.498 49.917 1.00 91.06 451 LEU A O 1
ATOM 3604 N N . ASN A 1 452 ? -18.131 5.704 50.431 1.00 88.00 452 ASN A N 1
ATOM 3605 C CA . ASN A 1 452 ? -18.541 6.910 51.155 1.00 88.00 452 ASN A CA 1
ATOM 3606 C C . ASN A 1 452 ? -17.908 6.989 52.546 1.00 88.00 452 ASN A C 1
ATOM 3608 O O . ASN A 1 452 ? -17.426 8.048 52.945 1.00 88.00 452 ASN A O 1
ATOM 3612 N N . SER A 1 453 ? -17.921 5.880 53.287 1.00 88.81 453 SER A N 1
ATOM 3613 C CA . SER A 1 453 ? -17.311 5.788 54.619 1.00 88.81 453 SER A CA 1
ATOM 3614 C C . SER A 1 453 ? -15.818 5.451 54.569 1.00 88.81 453 SER A C 1
ATOM 3616 O O . SER A 1 453 ? -15.074 5.809 55.481 1.00 88.81 453 SER A O 1
ATOM 3618 N N . GLY A 1 454 ? -15.361 4.791 53.501 1.00 88.31 454 GLY A N 1
ATOM 3619 C CA . GLY A 1 454 ? -14.018 4.225 53.405 1.00 88.31 454 GLY A CA 1
ATOM 3620 C C . GLY A 1 454 ? -13.832 2.968 54.259 1.00 88.31 454 GLY A C 1
ATOM 3621 O O . GLY A 1 454 ? -12.692 2.556 54.487 1.00 88.31 454 GLY A O 1
ATOM 3622 N N . GLU A 1 455 ? -14.923 2.373 54.745 1.00 88.69 455 GLU A N 1
ATOM 3623 C CA . GLU A 1 455 ? -14.904 1.193 55.602 1.00 88.69 455 GLU A CA 1
ATOM 3624 C C . GLU A 1 455 ? -15.075 -0.102 54.798 1.00 88.69 455 GLU A C 1
ATOM 3626 O O . GLU A 1 455 ? -15.725 -0.149 53.753 1.00 88.69 455 GLU A O 1
ATOM 3631 N N . ASN A 1 456 ? -14.473 -1.176 55.313 1.00 87.62 456 ASN A N 1
ATOM 3632 C CA . ASN A 1 456 ? -14.677 -2.535 54.827 1.00 87.62 456 ASN A CA 1
ATOM 3633 C C . ASN A 1 456 ? -15.548 -3.303 55.810 1.00 87.62 456 ASN A C 1
ATOM 3635 O O . ASN A 1 456 ? -15.158 -3.492 56.965 1.00 87.62 456 ASN A O 1
ATOM 3639 N N . THR A 1 457 ? -16.662 -3.836 55.327 1.00 88.31 457 THR A N 1
ATOM 3640 C CA . THR A 1 457 ? -17.504 -4.747 56.096 1.00 88.31 457 THR A CA 1
ATOM 3641 C C . THR A 1 457 ? -17.273 -6.178 55.635 1.00 88.31 457 THR A C 1
ATOM 3643 O O . THR A 1 457 ? -17.377 -6.477 54.447 1.00 88.31 457 THR A O 1
ATOM 3646 N N . THR A 1 458 ? -16.951 -7.068 56.573 1.00 86.62 458 THR A N 1
ATOM 3647 C CA . THR A 1 458 ? -16.863 -8.512 56.313 1.00 86.62 458 THR A CA 1
ATOM 3648 C C . THR A 1 458 ? -18.253 -9.120 56.462 1.00 86.62 458 THR A C 1
ATOM 3650 O O . THR A 1 458 ? -18.932 -8.840 57.448 1.00 86.62 458 THR A O 1
ATOM 3653 N N . LEU A 1 459 ? -18.679 -9.925 55.490 1.00 79.06 459 LEU A N 1
ATOM 3654 C CA . LEU A 1 459 ? -19.993 -10.567 55.486 1.00 79.06 459 LEU A CA 1
ATOM 3655 C C . LEU A 1 459 ? -19.866 -12.087 55.579 1.00 79.06 459 LEU A C 1
ATOM 3657 O O . LEU A 1 459 ? -18.941 -12.660 55.006 1.00 79.06 459 LEU A O 1
ATOM 3661 N N . ALA A 1 460 ? -20.848 -12.712 56.243 1.00 71.06 460 ALA A N 1
ATOM 3662 C CA . ALA A 1 460 ? -21.071 -14.160 56.237 1.00 71.06 460 ALA A CA 1
ATOM 3663 C C . ALA A 1 460 ? -19.834 -14.992 56.640 1.00 71.06 460 ALA A C 1
ATOM 3665 O O . ALA A 1 460 ? -19.341 -15.809 55.865 1.00 71.06 460 ALA A O 1
ATOM 3666 N N . GLU A 1 461 ? -19.348 -14.814 57.878 1.00 75.81 461 GLU A N 1
ATOM 3667 C CA . GLU A 1 461 ? -18.209 -15.588 58.408 1.00 75.81 461 GLU A CA 1
ATOM 3668 C C . GLU A 1 461 ? -18.467 -17.101 58.447 1.00 75.81 461 GLU A C 1
ATOM 3670 O O . GLU A 1 461 ? -17.510 -17.872 58.392 1.00 75.81 461 GLU A O 1
ATOM 3675 N N . ASP A 1 462 ? -19.727 -17.530 58.467 1.00 84.81 462 ASP A N 1
ATOM 3676 C CA . ASP A 1 462 ? -20.121 -18.943 58.474 1.00 84.81 462 ASP A CA 1
ATOM 3677 C C . ASP A 1 462 ? -20.043 -19.602 57.088 1.00 84.81 462 ASP A C 1
ATOM 3679 O O . ASP A 1 462 ? -20.274 -20.802 56.958 1.00 84.81 462 ASP A O 1
ATOM 3683 N N . TYR A 1 463 ? -19.691 -18.843 56.046 1.00 85.50 463 TYR A N 1
ATOM 3684 C CA . TYR A 1 463 ? -19.741 -19.300 54.663 1.00 85.50 463 TYR A CA 1
ATOM 3685 C C . TYR A 1 463 ? -18.393 -19.167 53.946 1.00 85.50 463 TYR A C 1
ATOM 3687 O O . TYR A 1 463 ? -17.576 -18.290 54.234 1.00 85.50 463 TYR A O 1
ATOM 3695 N N . ASN A 1 464 ? -18.178 -20.052 52.977 1.00 85.19 464 ASN A N 1
ATOM 3696 C CA . ASN A 1 464 ? -17.070 -20.045 52.034 1.00 85.19 464 ASN A CA 1
ATOM 3697 C C . ASN A 1 464 ? -17.574 -19.550 50.685 1.00 85.19 464 ASN A C 1
ATOM 3699 O O . ASN A 1 464 ? -18.297 -20.247 49.980 1.00 85.19 464 ASN A O 1
ATOM 3703 N N . VAL A 1 465 ? -17.196 -18.334 50.320 1.00 86.06 465 VAL A N 1
ATOM 3704 C CA . VAL A 1 465 ? -17.703 -17.671 49.119 1.00 86.06 465 VAL A CA 1
ATOM 3705 C C . VAL A 1 465 ? -17.038 -18.249 47.877 1.00 86.06 465 VAL A C 1
ATOM 3707 O O . VAL A 1 465 ? -15.812 -18.255 47.771 1.00 86.06 465 VAL A O 1
ATOM 3710 N N . MET A 1 466 ? -17.861 -18.703 46.936 1.00 81.75 466 MET A N 1
ATOM 3711 C CA . MET A 1 466 ? -17.446 -19.308 45.671 1.00 81.75 466 MET A CA 1
ATOM 3712 C C . MET A 1 466 ? -17.488 -18.297 44.520 1.00 81.75 466 MET A C 1
ATOM 3714 O O . MET A 1 466 ? -16.590 -18.276 43.681 1.00 81.75 466 MET A O 1
ATOM 3718 N N . ASN A 1 467 ? -18.532 -17.465 44.473 1.00 81.12 467 ASN A N 1
ATOM 3719 C CA . ASN A 1 467 ? -18.753 -16.493 43.405 1.00 81.12 467 ASN A CA 1
ATOM 3720 C C . ASN A 1 467 ? -19.620 -15.328 43.901 1.00 81.12 467 ASN A C 1
ATOM 3722 O O . ASN A 1 467 ? -20.433 -15.487 44.819 1.00 81.12 467 ASN A O 1
ATOM 3726 N N . VAL A 1 468 ? -19.453 -14.162 43.278 1.00 84.19 468 VAL A N 1
ATOM 3727 C CA . VAL A 1 468 ? -20.218 -12.948 43.571 1.00 84.19 468 VAL A CA 1
ATOM 3728 C C . VAL A 1 468 ? -20.634 -12.247 42.292 1.00 84.19 468 VAL A C 1
ATOM 3730 O O . VAL A 1 468 ? -19.836 -12.069 41.368 1.00 84.19 468 VAL A O 1
ATOM 3733 N N . ASN A 1 469 ? -21.870 -11.770 42.270 1.00 82.00 469 ASN A N 1
ATOM 3734 C CA . ASN A 1 469 ? -22.362 -10.953 41.179 1.00 82.00 469 ASN A CA 1
ATOM 3735 C C . ASN A 1 469 ? -23.360 -9.910 41.674 1.00 82.00 469 ASN A C 1
ATOM 3737 O O . ASN A 1 469 ? -24.138 -10.124 42.604 1.00 82.00 469 ASN A O 1
ATOM 3741 N N . TRP A 1 470 ? -23.320 -8.750 41.032 1.00 82.50 470 TRP A N 1
ATOM 3742 C CA . TRP A 1 470 ? -24.298 -7.702 41.261 1.00 82.50 470 TRP A CA 1
ATOM 3743 C C . TRP A 1 470 ? -25.469 -7.881 40.316 1.00 82.50 470 TRP A C 1
ATOM 3745 O O . TRP A 1 470 ? -25.281 -8.090 39.119 1.00 82.50 470 TRP A O 1
ATOM 3755 N N . ALA A 1 471 ? -26.668 -7.719 40.859 1.00 78.12 471 ALA A N 1
ATOM 3756 C CA . ALA A 1 471 ? -27.864 -7.498 40.079 1.00 78.12 471 ALA A CA 1
ATOM 3757 C C . ALA A 1 471 ? -28.525 -6.209 40.565 1.00 78.12 471 ALA A C 1
ATOM 3759 O O . ALA A 1 471 ? -29.078 -6.140 41.665 1.00 78.12 471 ALA A O 1
ATOM 3760 N N . ASN A 1 472 ? -28.415 -5.151 39.762 1.00 75.44 472 ASN A N 1
ATOM 3761 C CA . ASN A 1 472 ? -28.750 -3.790 40.182 1.00 75.44 472 ASN A CA 1
ATOM 3762 C C . ASN A 1 472 ? -28.027 -3.390 41.492 1.00 75.44 472 ASN A C 1
ATOM 3764 O O . ASN A 1 472 ? -26.807 -3.223 41.501 1.00 75.44 472 ASN A O 1
ATOM 3768 N N . ASN A 1 473 ? -28.771 -3.229 42.591 1.00 77.88 473 ASN A N 1
ATOM 3769 C CA . ASN A 1 473 ? -28.241 -2.886 43.918 1.00 77.88 473 ASN A CA 1
ATOM 3770 C C . ASN A 1 473 ? -28.210 -4.084 44.881 1.00 77.88 473 ASN A C 1
ATOM 3772 O O . ASN A 1 473 ? -27.877 -3.911 46.051 1.00 77.88 473 ASN A O 1
ATOM 3776 N N . THR A 1 474 ? -28.561 -5.279 44.412 1.00 85.31 474 THR A N 1
ATOM 3777 C CA . THR A 1 474 ? -28.537 -6.504 45.210 1.00 85.31 474 THR A CA 1
ATOM 3778 C C . THR A 1 474 ? -27.261 -7.272 44.902 1.00 85.31 474 THR A C 1
ATOM 3780 O O . THR A 1 474 ? -26.938 -7.509 43.736 1.00 85.31 474 THR A O 1
ATOM 3783 N N . LEU A 1 475 ? -26.534 -7.661 45.946 1.00 88.31 475 LEU A N 1
ATOM 3784 C CA . LEU A 1 475 ? -25.376 -8.537 45.813 1.00 88.31 475 LEU A CA 1
ATOM 3785 C C . LEU A 1 475 ? -25.827 -9.983 46.017 1.00 88.31 475 LEU A C 1
ATOM 3787 O O . LEU A 1 475 ? -26.345 -10.332 47.079 1.00 88.31 475 LEU A O 1
ATOM 3791 N N . LEU A 1 476 ? -25.619 -10.809 44.998 1.00 88.19 476 LEU A N 1
ATOM 3792 C CA . LEU A 1 476 ? -25.863 -12.244 45.030 1.00 88.19 476 LEU A CA 1
ATOM 3793 C C . LEU A 1 476 ? -24.533 -12.956 45.271 1.00 88.19 476 LEU A C 1
ATOM 3795 O O . LEU A 1 476 ? -23.516 -12.639 44.649 1.00 88.19 476 LEU A O 1
ATOM 3799 N N . VAL A 1 477 ? -24.535 -13.890 46.216 1.00 88.12 477 VAL A N 1
ATOM 3800 C CA . VAL A 1 477 ? -23.326 -14.562 46.693 1.00 88.12 477 VAL A CA 1
ATOM 3801 C C . VAL A 1 477 ? -23.596 -16.052 46.752 1.00 88.12 477 VAL A C 1
ATOM 3803 O O . VAL A 1 477 ? -24.448 -16.512 47.509 1.00 88.12 477 VAL A O 1
ATOM 3806 N N . GLN A 1 478 ? -22.858 -16.810 45.951 1.00 86.44 478 GLN A N 1
ATOM 3807 C CA . GLN A 1 478 ? -22.865 -18.265 46.019 1.00 86.44 478 GLN A CA 1
ATOM 3808 C C . GLN A 1 478 ? -21.805 -18.682 47.026 1.00 86.44 478 GLN A C 1
ATOM 3810 O O . GLN A 1 478 ? -20.637 -18.309 46.878 1.00 86.44 478 GLN A O 1
ATOM 3815 N N . ALA A 1 479 ? -22.202 -19.412 48.063 1.00 87.38 479 ALA A N 1
ATOM 3816 C CA . ALA A 1 479 ? -21.289 -19.787 49.127 1.00 87.38 479 ALA A CA 1
ATOM 3817 C C . ALA A 1 479 ? -21.619 -21.157 49.719 1.00 87.38 479 ALA A C 1
ATOM 3819 O O . ALA A 1 479 ? -22.778 -21.538 49.804 1.00 87.38 479 ALA A O 1
ATOM 3820 N N . GLU A 1 480 ? -20.602 -21.888 50.148 1.00 87.19 480 GLU A N 1
ATOM 3821 C CA . GLU A 1 480 ? -20.741 -23.145 50.881 1.00 87.19 480 GLU A CA 1
ATOM 3822 C C . GLU A 1 480 ? -20.799 -22.857 52.386 1.00 87.19 480 GLU A C 1
ATOM 3824 O O . GLU A 1 480 ? -19.947 -22.157 52.931 1.00 87.19 480 GLU A O 1
ATOM 3829 N N . GLU A 1 481 ? -21.813 -23.369 53.070 1.00 87.50 481 GLU A N 1
ATOM 3830 C CA . GLU A 1 481 ? -21.968 -23.251 54.518 1.00 87.50 481 GLU A CA 1
ATOM 3831 C C . GLU A 1 481 ? -20.908 -24.103 55.234 1.00 87.50 481 GLU A C 1
ATOM 3833 O O . GLU A 1 481 ? -20.853 -25.316 55.046 1.00 87.50 481 GLU A O 1
ATOM 3838 N N . LYS A 1 482 ? -20.057 -23.496 56.073 1.00 84.38 482 LYS A N 1
ATOM 3839 C CA . LYS A 1 482 ? -18.867 -24.158 56.646 1.00 84.38 482 LYS A CA 1
ATOM 3840 C C . LYS A 1 482 ? -19.184 -25.372 57.514 1.00 84.38 482 LYS A C 1
ATOM 3842 O O . LYS A 1 482 ? -18.386 -26.304 57.560 1.00 84.38 482 LYS A O 1
ATOM 3847 N N . GLU A 1 483 ? -20.299 -25.341 58.241 1.00 83.75 483 GLU A N 1
ATOM 3848 C CA . GLU A 1 483 ? -20.670 -26.422 59.161 1.00 83.75 483 GLU A CA 1
ATOM 3849 C C . GLU A 1 483 ? -21.325 -27.609 58.448 1.00 83.75 483 GLU A C 1
ATOM 3851 O O . GLU A 1 483 ? -21.104 -28.756 58.837 1.00 83.75 483 GLU A O 1
ATOM 3856 N N . LEU A 1 484 ? -22.129 -27.339 57.416 1.00 81.69 484 LEU A N 1
ATOM 3857 C CA . LEU A 1 484 ? -22.950 -28.349 56.743 1.00 81.69 484 LEU A CA 1
ATOM 3858 C C . LEU A 1 484 ? -22.361 -28.819 55.406 1.00 81.69 484 LEU A C 1
ATOM 3860 O O . LEU A 1 484 ? -22.678 -29.921 54.968 1.00 81.69 484 LEU A O 1
ATOM 3864 N N . GLY A 1 485 ? -21.499 -28.019 54.772 1.00 81.62 485 GLY A N 1
ATOM 3865 C CA . GLY A 1 485 ? -20.984 -28.266 53.420 1.00 81.62 485 GLY A CA 1
ATOM 3866 C C . GLY A 1 485 ? -22.024 -28.047 52.313 1.00 81.62 485 GLY A C 1
ATOM 3867 O O . GLY A 1 485 ? -21.776 -28.370 51.154 1.00 81.62 485 GLY A O 1
ATOM 3868 N N . ASP A 1 486 ? -23.203 -27.520 52.652 1.00 86.19 486 ASP A N 1
ATOM 3869 C CA . ASP A 1 486 ? -24.263 -27.240 51.688 1.00 86.19 486 ASP A CA 1
ATOM 3870 C C . ASP A 1 486 ? -23.976 -25.936 50.943 1.00 86.19 486 ASP A C 1
ATOM 3872 O O . ASP A 1 486 ? -23.633 -24.915 51.545 1.00 86.19 486 ASP A O 1
ATOM 3876 N N . VAL A 1 487 ? -24.206 -25.926 49.631 1.00 85.00 487 VAL A N 1
ATOM 3877 C CA . VAL A 1 487 ? -24.185 -24.681 48.861 1.00 85.00 487 VAL A CA 1
ATOM 3878 C C . VAL A 1 487 ? -25.449 -23.871 49.181 1.00 85.00 487 VAL A C 1
ATOM 3880 O O . VAL A 1 487 ? -26.571 -24.374 49.237 1.00 85.00 487 VAL A O 1
ATOM 3883 N N . ARG A 1 488 ? -25.279 -22.575 49.409 1.00 87.81 488 ARG A N 1
ATOM 3884 C CA . ARG A 1 488 ? -26.341 -21.607 49.670 1.00 87.81 488 ARG A CA 1
ATOM 3885 C C . ARG A 1 488 ? -26.181 -20.416 48.741 1.00 87.81 488 ARG A C 1
ATOM 3887 O O . ARG A 1 488 ? -25.076 -20.043 48.343 1.00 87.81 488 ARG A O 1
ATOM 3894 N N . LEU A 1 489 ? -27.308 -19.798 48.417 1.00 88.62 489 LEU A N 1
ATOM 3895 C CA . LEU A 1 489 ? -27.337 -18.489 47.786 1.00 88.62 489 LEU A CA 1
ATOM 3896 C C . LEU A 1 489 ? -27.699 -17.454 48.848 1.00 88.62 489 LEU A C 1
ATOM 3898 O O . LEU A 1 489 ? -28.785 -17.512 49.427 1.00 88.62 489 LEU A O 1
ATOM 3902 N N . LEU A 1 490 ? -26.798 -16.508 49.078 1.00 89.19 490 LEU A N 1
ATOM 3903 C CA . LEU A 1 490 ? -27.008 -15.367 49.959 1.00 89.19 490 LEU A CA 1
ATOM 3904 C C . LEU A 1 490 ? -27.346 -14.144 49.101 1.00 89.19 490 LEU A C 1
ATOM 3906 O O . LEU A 1 490 ? -26.669 -13.867 48.109 1.00 89.19 490 LEU A O 1
ATOM 3910 N N . SER A 1 491 ? -28.390 -13.411 49.475 1.00 89.75 491 SER A N 1
ATOM 3911 C CA . SER A 1 491 ? -28.827 -12.198 48.779 1.00 89.75 491 SER A CA 1
ATOM 3912 C C . SER A 1 491 ? -28.814 -11.008 49.731 1.00 89.75 491 SER A C 1
ATOM 3914 O O . SER A 1 491 ? -29.543 -11.006 50.722 1.00 89.75 491 SER A O 1
ATOM 3916 N N . TYR A 1 492 ? -28.014 -9.989 49.417 1.00 88.38 492 TYR A N 1
ATOM 3917 C CA . TYR A 1 492 ? -27.854 -8.784 50.235 1.00 88.38 492 TYR A CA 1
ATOM 3918 C C . TYR A 1 492 ? -28.520 -7.574 49.577 1.00 88.38 492 TYR A C 1
ATOM 3920 O O . TYR A 1 492 ? -28.139 -7.164 48.476 1.00 88.38 492 TYR A O 1
ATOM 3928 N N . SER A 1 493 ? -29.486 -6.977 50.280 1.00 85.75 493 SER A N 1
ATOM 3929 C CA . SER A 1 493 ? -30.183 -5.746 49.878 1.00 85.75 493 SER A CA 1
ATOM 3930 C C . SER A 1 493 ? -29.546 -4.540 50.545 1.00 85.75 493 SER A C 1
ATOM 3932 O O . SER A 1 493 ? -29.956 -4.014 51.568 1.00 85.75 493 SER A O 1
ATOM 3934 N N . LEU A 1 494 ? -28.481 -4.109 49.920 1.00 81.81 494 LEU A N 1
ATOM 3935 C CA . LEU A 1 494 ? -27.530 -3.142 50.411 1.00 81.81 494 LEU A CA 1
ATOM 3936 C C . LEU A 1 494 ? -28.190 -1.741 50.593 1.00 81.81 494 LEU A C 1
ATOM 3938 O O . LEU A 1 494 ? -28.773 -1.231 49.630 1.00 81.81 494 LEU A O 1
ATOM 3942 N N . PRO A 1 495 ? -28.158 -1.104 51.804 1.00 76.94 495 PRO A N 1
ATOM 3943 C CA . PRO A 1 495 ? -27.158 -1.234 52.891 1.00 76.94 495 PRO A CA 1
ATOM 3944 C C . PRO A 1 495 ? -27.470 -2.251 53.978 1.00 76.94 495 PRO A C 1
ATOM 3946 O O . PRO A 1 495 ? -26.715 -2.343 54.942 1.00 76.94 495 PRO A O 1
ATOM 3949 N N . GLU A 1 496 ? -28.557 -3.002 53.859 1.00 82.00 496 GLU A N 1
ATOM 3950 C CA . GLU A 1 496 ? -28.859 -4.067 54.805 1.00 82.00 496 GLU A CA 1
ATOM 3951 C C . GLU A 1 496 ? -27.836 -5.197 54.613 1.00 82.00 496 GLU A C 1
ATOM 3953 O O . GLU A 1 496 ? -27.618 -5.695 53.506 1.00 82.00 496 GLU A O 1
ATOM 3958 N N . LEU A 1 497 ? -27.146 -5.542 55.701 1.00 77.06 497 LEU A N 1
ATOM 3959 C CA . LEU A 1 497 ? -26.026 -6.490 55.705 1.00 77.06 497 LEU A CA 1
ATOM 3960 C C . LEU A 1 497 ? -26.450 -7.902 56.130 1.00 77.06 497 LEU A C 1
ATOM 3962 O O . LEU A 1 497 ? -25.620 -8.809 56.145 1.00 77.06 497 LEU A O 1
ATOM 3966 N N . GLU A 1 498 ? -27.723 -8.098 56.474 1.00 83.50 498 GLU A N 1
ATOM 3967 C CA . GLU A 1 498 ? -28.278 -9.419 56.756 1.00 83.50 498 GLU A CA 1
ATOM 3968 C C . GLU A 1 498 ? -28.688 -10.095 55.437 1.00 83.50 498 GLU A C 1
ATOM 3970 O O . GLU A 1 498 ? -29.481 -9.522 54.684 1.00 83.50 498 GLU A O 1
ATOM 3975 N N . PRO A 1 499 ? -28.149 -11.287 55.116 1.00 85.75 499 PRO A N 1
ATOM 3976 C CA . PRO A 1 499 ? -28.507 -11.977 53.888 1.00 85.75 499 PRO A CA 1
ATOM 3977 C C . PRO A 1 499 ? -29.862 -12.670 53.996 1.00 85.75 499 PRO A C 1
ATOM 3979 O O . PRO A 1 499 ? -30.152 -13.364 54.971 1.00 85.75 499 PRO A O 1
ATOM 3982 N N . GLU A 1 500 ? -30.637 -12.614 52.917 1.00 87.62 500 GLU A N 1
ATOM 3983 C CA . GLU A 1 500 ? -31.656 -13.630 52.662 1.00 87.62 500 GLU A CA 1
ATOM 3984 C C . GLU A 1 500 ? -30.951 -14.916 52.187 1.00 87.62 500 GLU A C 1
ATOM 3986 O O . GLU A 1 500 ? -30.255 -14.897 51.169 1.00 87.62 500 GLU A O 1
ATOM 3991 N N . VAL A 1 501 ? -31.118 -16.023 52.920 1.00 87.81 501 VAL A N 1
ATOM 3992 C CA . VAL A 1 501 ? -30.473 -17.318 52.630 1.00 87.81 501 VAL A CA 1
ATOM 3993 C C . VAL A 1 501 ? -31.432 -18.241 51.882 1.00 87.81 501 VAL A C 1
ATOM 3995 O O . VAL A 1 501 ? -32.564 -18.457 52.317 1.00 87.81 501 VAL A O 1
ATOM 3998 N N . LYS A 1 502 ? -30.975 -18.817 50.766 1.00 86.62 502 LYS A N 1
ATOM 3999 C CA . LYS A 1 502 ? -31.732 -19.782 49.954 1.00 86.62 502 LYS A CA 1
ATOM 4000 C C . LYS A 1 502 ? -30.933 -21.066 49.769 1.00 86.62 502 LYS A C 1
ATOM 4002 O O . LYS A 1 502 ? -29.721 -21.022 49.556 1.00 86.62 502 LYS A O 1
ATOM 4007 N N . GLU A 1 503 ? -31.618 -22.209 49.819 1.00 83.69 503 GLU A N 1
ATOM 4008 C CA . GLU A 1 503 ? -31.016 -23.489 49.436 1.00 83.69 503 GLU A CA 1
ATOM 4009 C C . GLU A 1 503 ? -30.574 -23.446 47.971 1.00 83.69 503 GLU A C 1
ATOM 4011 O O . GLU A 1 503 ? -31.314 -22.978 47.099 1.00 83.69 503 GLU A O 1
ATOM 4016 N N . TRP A 1 504 ? -29.373 -23.950 47.699 1.00 83.38 504 TRP A N 1
ATOM 4017 C CA . TRP A 1 504 ? -28.779 -23.929 46.372 1.00 83.38 504 TRP A CA 1
ATOM 4018 C C . TRP A 1 504 ? -27.926 -25.185 46.162 1.00 83.38 504 TRP A C 1
ATOM 4020 O O . TRP A 1 504 ? -27.472 -25.792 47.119 1.00 83.38 504 TRP A O 1
ATOM 4030 N N . GLU A 1 505 ? -27.731 -25.634 44.925 1.00 69.81 505 GLU A N 1
ATOM 4031 C CA . GLU A 1 505 ? -26.980 -26.883 44.673 1.00 69.81 505 GLU A CA 1
ATOM 4032 C C . GLU A 1 505 ? -25.940 -26.762 43.552 1.00 69.81 505 GLU A C 1
ATOM 4034 O O . GLU A 1 505 ? -25.222 -27.721 43.287 1.00 69.81 505 GLU A O 1
ATOM 4039 N N . LEU A 1 506 ? -25.862 -25.626 42.848 1.00 71.44 506 LEU A N 1
ATOM 4040 C CA . LEU A 1 506 ? -25.210 -25.560 41.533 1.00 71.44 506 LEU A CA 1
ATOM 4041 C C . LEU A 1 506 ? -24.237 -24.380 41.437 1.00 71.44 506 LEU A C 1
ATOM 4043 O O . LEU A 1 506 ? -24.517 -23.288 41.918 1.00 71.44 506 LEU A O 1
ATOM 4047 N N . SER A 1 507 ? -23.087 -24.580 40.799 1.00 64.88 507 SER A N 1
ATOM 4048 C CA . SER A 1 507 ? -21.964 -23.627 40.805 1.00 64.88 507 SER A CA 1
ATOM 4049 C C . SER A 1 507 ? -21.892 -22.699 39.580 1.00 64.88 507 SER A C 1
ATOM 4051 O O . SER A 1 507 ? -20.839 -22.123 39.321 1.00 64.88 507 SER A O 1
ATOM 4053 N N . GLY A 1 508 ? -22.965 -22.593 38.787 1.00 69.81 508 GLY A N 1
ATOM 4054 C CA . GLY A 1 508 ? -23.020 -21.739 37.588 1.00 69.81 508 GLY A CA 1
ATOM 4055 C C . GLY A 1 508 ? -23.396 -20.283 37.889 1.00 69.81 508 GLY A C 1
ATOM 4056 O O . GLY A 1 508 ? -23.947 -19.998 38.950 1.00 69.81 508 GLY A O 1
ATOM 4057 N N . ASP A 1 509 ? -23.142 -19.364 36.952 1.00 79.44 509 ASP A N 1
ATOM 4058 C CA . ASP A 1 509 ? -23.496 -17.943 37.102 1.00 79.44 509 ASP A CA 1
ATOM 4059 C C . ASP A 1 509 ? -25.020 -17.762 37.234 1.00 79.44 509 ASP A C 1
ATOM 4061 O O . ASP A 1 509 ? -25.798 -18.273 36.419 1.00 79.44 509 ASP A O 1
ATOM 4065 N N . ILE A 1 510 ? -25.453 -17.047 38.275 1.00 84.19 510 ILE A N 1
ATOM 4066 C CA . ILE A 1 510 ? -26.865 -16.904 38.648 1.00 84.19 510 ILE A CA 1
ATOM 4067 C C . ILE A 1 510 ? -27.338 -15.459 38.496 1.00 84.19 510 ILE A C 1
ATOM 4069 O O . ILE A 1 510 ? -26.664 -14.521 38.909 1.00 84.19 510 ILE A O 1
ATOM 4073 N N . ASN A 1 511 ? -28.537 -15.258 37.956 1.00 85.56 511 ASN A N 1
ATOM 4074 C CA . ASN A 1 511 ? -29.157 -13.942 37.859 1.00 85.56 511 ASN A CA 1
ATOM 4075 C C . ASN A 1 511 ? -30.143 -13.632 39.010 1.00 85.56 511 ASN A C 1
ATOM 4077 O O . ASN A 1 511 ? -30.546 -14.507 39.776 1.00 85.56 511 ASN A O 1
ATOM 4081 N N . GLN A 1 512 ? -30.620 -12.382 39.091 1.00 79.00 512 GLN A N 1
ATOM 4082 C CA . GLN A 1 512 ? -31.594 -11.918 40.105 1.00 79.00 512 GLN A CA 1
ATOM 4083 C C . GLN A 1 512 ? -32.933 -12.658 40.139 1.00 79.00 512 GLN A C 1
ATOM 4085 O O . GLN A 1 512 ? -33.643 -12.614 41.139 1.00 79.00 512 GLN A O 1
ATOM 4090 N N . THR A 1 513 ? -33.294 -13.335 39.054 1.00 84.19 513 THR A N 1
ATOM 4091 C CA . THR A 1 513 ? -34.536 -14.117 38.969 1.00 84.19 513 THR A CA 1
ATOM 4092 C C . THR A 1 513 ? -34.301 -15.603 39.252 1.00 84.19 513 THR A C 1
ATOM 4094 O O . THR A 1 513 ? -35.186 -16.423 39.001 1.00 84.19 513 THR A O 1
ATOM 4097 N N . LEU A 1 514 ? -33.130 -15.928 39.818 1.00 85.00 514 LEU A N 1
ATOM 4098 C CA . LEU A 1 514 ? -32.660 -17.267 40.172 1.00 85.00 514 LEU A CA 1
ATOM 4099 C C . LEU A 1 514 ? -32.466 -18.191 38.968 1.00 85.00 514 LEU A C 1
ATOM 4101 O O . LEU A 1 514 ? -32.563 -19.415 39.107 1.00 85.00 514 LEU A O 1
ATOM 4105 N N . HIS A 1 515 ? -32.199 -17.607 37.797 1.00 88.31 515 HIS A N 1
ATOM 4106 C CA . HIS A 1 515 ? -31.824 -18.376 36.624 1.00 88.31 515 HIS A CA 1
ATOM 4107 C C . HIS A 1 515 ? -30.323 -18.565 36.547 1.00 88.31 515 HIS A C 1
ATOM 4109 O O . HIS A 1 515 ? -29.557 -17.646 36.824 1.00 88.31 515 HIS A O 1
ATOM 4115 N N . TRP A 1 516 ? -29.925 -19.754 36.131 1.00 87.88 516 TRP A N 1
ATOM 4116 C CA . TRP A 1 516 ? -28.545 -20.120 35.853 1.00 87.88 516 TRP A CA 1
ATOM 4117 C C . TRP A 1 516 ? -28.530 -21.055 34.645 1.00 87.88 516 TRP A C 1
ATOM 4119 O O . TRP A 1 516 ? -29.586 -21.510 34.188 1.00 87.88 516 TRP A O 1
ATOM 4129 N N . TYR A 1 517 ? -27.345 -21.304 34.104 1.00 89.81 517 TYR A N 1
ATOM 4130 C CA . TYR A 1 517 ? -27.196 -22.068 32.876 1.00 89.81 517 TYR A CA 1
ATOM 4131 C C . TYR A 1 517 ? -26.162 -23.186 32.994 1.00 89.81 517 TYR A C 1
ATOM 4133 O O . TYR A 1 517 ? -25.197 -23.082 33.750 1.00 89.81 517 TYR A O 1
ATOM 4141 N N . ASP A 1 518 ? -26.378 -24.240 32.210 1.00 89.12 518 ASP A N 1
ATOM 4142 C CA . ASP A 1 518 ? -25.441 -25.341 31.990 1.00 89.12 518 ASP A CA 1
ATOM 4143 C C . ASP A 1 518 ? -25.138 -25.465 30.492 1.00 89.12 518 ASP A C 1
ATOM 4145 O O . ASP A 1 518 ? -26.029 -25.302 29.651 1.00 89.12 518 ASP A O 1
ATOM 4149 N N . ILE A 1 519 ? -23.879 -25.733 30.157 1.00 88.56 519 ILE A N 1
ATOM 4150 C CA . ILE A 1 519 ? -23.373 -25.705 28.783 1.00 88.56 519 ILE A CA 1
ATOM 4151 C C . ILE A 1 519 ? -22.892 -27.105 28.403 1.00 88.56 519 ILE A C 1
ATOM 4153 O O . ILE A 1 519 ? -21.930 -27.631 28.956 1.00 88.56 519 ILE A O 1
ATOM 4157 N N . GLY A 1 520 ? -23.548 -27.700 27.410 1.00 88.69 520 GLY A N 1
ATOM 4158 C CA . GLY A 1 520 ? -23.039 -28.834 26.642 1.00 88.69 520 GLY A CA 1
ATOM 4159 C C . GLY A 1 520 ? -22.314 -28.374 25.372 1.00 88.69 520 GLY A C 1
ATOM 4160 O O . GLY A 1 520 ? -22.245 -27.187 25.078 1.00 88.69 520 GLY A O 1
ATOM 4161 N N . SER A 1 521 ? -21.821 -29.316 24.560 1.00 88.06 521 SER A N 1
ATOM 4162 C CA . SER A 1 521 ? -21.049 -28.985 23.348 1.00 88.06 521 SER A CA 1
ATOM 4163 C C . SER A 1 521 ? -21.794 -28.058 22.382 1.00 88.06 521 SER A C 1
ATOM 4165 O O . SER A 1 521 ? -21.202 -27.122 21.873 1.00 88.06 521 SER A O 1
ATOM 4167 N N . SER A 1 522 ? -23.084 -28.285 22.139 1.00 90.88 522 SER A N 1
ATOM 4168 C CA . SER A 1 522 ? -23.932 -27.436 21.283 1.00 90.88 522 SER A CA 1
ATOM 4169 C C . SER A 1 522 ? -25.305 -27.177 21.911 1.00 90.88 522 SER A C 1
ATOM 4171 O O . SER A 1 522 ? -26.313 -26.974 21.232 1.00 90.88 522 SER A O 1
ATOM 4173 N N . ARG A 1 523 ? -25.385 -27.262 23.241 1.00 92.00 523 ARG A N 1
ATOM 4174 C CA . ARG A 1 523 ? -26.634 -27.102 23.988 1.00 92.00 523 ARG A CA 1
ATOM 4175 C C . ARG A 1 523 ? -26.415 -26.171 25.166 1.00 92.00 523 ARG A C 1
ATOM 4177 O O . ARG A 1 523 ? -25.476 -26.381 25.921 1.00 92.00 523 ARG A O 1
ATOM 4184 N N . LEU A 1 524 ? -27.309 -25.211 25.348 1.00 91.44 524 LEU A N 1
ATOM 4185 C CA . LEU A 1 524 ? -27.393 -24.376 26.539 1.00 91.44 524 LEU A CA 1
ATOM 4186 C C . LEU A 1 524 ? -28.709 -24.685 27.251 1.00 91.44 524 LEU A C 1
ATOM 4188 O O . LEU A 1 524 ? -29.784 -24.429 26.711 1.00 91.44 524 LEU A O 1
ATOM 4192 N N . ASP A 1 525 ? -28.642 -25.240 28.454 1.00 91.62 525 ASP A N 1
ATOM 4193 C CA . ASP A 1 525 ? -29.817 -25.446 29.296 1.00 91.62 525 ASP A CA 1
ATOM 4194 C C . ASP A 1 525 ? -29.950 -24.297 30.292 1.00 91.62 525 ASP A C 1
ATOM 4196 O O . ASP A 1 525 ? -28.999 -23.970 30.996 1.00 91.62 525 ASP A O 1
ATOM 4200 N N . ILE A 1 526 ? -31.144 -23.714 30.384 1.00 91.12 526 ILE A N 1
ATOM 4201 C CA . ILE A 1 526 ? -31.473 -22.671 31.355 1.00 91.12 526 ILE A CA 1
ATOM 4202 C C . ILE A 1 526 ? -32.367 -23.268 32.433 1.00 91.12 526 ILE A C 1
ATOM 4204 O O . ILE A 1 526 ? -33.379 -23.922 32.153 1.00 91.12 526 ILE A O 1
ATOM 4208 N N . TYR A 1 527 ? -32.014 -22.998 33.679 1.00 88.81 527 TYR A N 1
ATOM 4209 C CA . TYR A 1 527 ? -32.714 -23.465 34.863 1.00 88.81 527 TYR A CA 1
ATOM 4210 C C . TYR A 1 527 ? -33.218 -22.281 35.676 1.00 88.81 527 TYR A C 1
ATOM 4212 O O . TYR A 1 527 ? -32.626 -21.210 35.632 1.00 88.81 527 TYR A O 1
ATOM 4220 N N . GLN A 1 528 ? -34.282 -22.490 36.449 1.00 88.12 528 GLN A N 1
ATOM 4221 C CA . GLN A 1 528 ? -34.711 -21.604 37.526 1.00 88.12 528 GLN A CA 1
ATOM 4222 C C . GLN A 1 528 ? -34.770 -22.414 38.824 1.00 88.12 528 GLN A C 1
ATOM 4224 O O . GLN A 1 528 ? -35.552 -23.366 38.946 1.00 88.12 528 GLN A O 1
ATOM 4229 N N . GLY A 1 529 ? -33.907 -22.085 39.787 1.00 82.31 529 GLY A N 1
ATOM 4230 C CA . GLY A 1 529 ? -33.636 -22.993 40.905 1.00 82.31 529 GLY A CA 1
ATOM 4231 C C . GLY A 1 529 ? -33.167 -24.355 40.381 1.00 82.31 529 GLY A C 1
ATOM 4232 O O . GLY A 1 529 ? -32.203 -24.426 39.628 1.00 82.31 529 GLY A O 1
ATOM 4233 N N . ARG A 1 530 ? -33.867 -25.443 40.721 1.00 81.56 530 ARG A N 1
ATOM 4234 C CA . ARG A 1 530 ? -33.531 -26.802 40.240 1.00 81.56 530 ARG A CA 1
ATOM 4235 C C . ARG A 1 530 ? -34.270 -27.217 38.964 1.00 81.56 530 ARG A C 1
ATOM 4237 O O . ARG A 1 530 ? -33.994 -28.273 38.403 1.00 81.56 530 ARG A O 1
ATOM 4244 N N . ASN A 1 531 ? -35.235 -26.420 38.511 1.00 86.62 531 ASN A N 1
ATOM 4245 C CA . ASN A 1 531 ? -36.091 -26.791 37.391 1.00 86.62 531 ASN A CA 1
ATOM 4246 C C . ASN A 1 531 ? -35.484 -26.295 36.085 1.00 86.62 531 ASN A C 1
ATOM 4248 O O . ASN A 1 531 ? -35.269 -25.096 35.929 1.00 86.62 531 ASN A O 1
ATOM 4252 N N . ARG A 1 532 ? -35.261 -27.195 35.123 1.00 89.69 532 ARG A N 1
ATOM 4253 C CA . ARG A 1 532 ? -34.910 -26.794 33.757 1.00 89.69 532 ARG A CA 1
ATOM 4254 C C . ARG A 1 532 ? -36.117 -26.124 33.112 1.00 89.69 532 ARG A C 1
ATOM 4256 O O . ARG A 1 532 ? -37.153 -26.770 32.955 1.00 89.69 532 ARG A O 1
ATOM 4263 N N . ILE A 1 533 ? -35.977 -24.859 32.733 1.00 91.44 533 ILE A N 1
ATOM 4264 C CA . ILE A 1 533 ? -37.061 -24.070 32.139 1.00 91.44 533 ILE A CA 1
ATOM 4265 C C . ILE A 1 533 ? -36.955 -23.973 30.617 1.00 91.44 533 ILE A C 1
ATOM 4267 O O . ILE A 1 533 ? -37.977 -23.874 29.945 1.00 91.44 533 ILE A O 1
ATOM 4271 N N . HIS A 1 534 ? -35.740 -24.027 30.070 1.00 91.31 534 HIS A N 1
ATOM 4272 C CA . HIS A 1 534 ? -35.501 -23.867 28.642 1.00 91.31 534 HIS A CA 1
ATOM 4273 C C . HIS A 1 534 ? -34.237 -24.622 28.216 1.00 91.31 534 HIS A C 1
ATOM 4275 O O . HIS A 1 534 ? -33.353 -24.881 29.030 1.00 91.31 534 HIS A O 1
ATOM 4281 N N . SER A 1 535 ? -34.167 -25.005 26.946 1.00 91.75 535 SER A N 1
ATOM 4282 C CA . SER A 1 535 ? -33.005 -25.669 26.358 1.00 91.75 535 SER A CA 1
ATOM 4283 C C . SER A 1 535 ? -32.840 -25.152 24.939 1.00 91.75 535 SER A C 1
ATOM 4285 O O . SER A 1 535 ? -33.743 -25.299 24.116 1.00 91.75 535 SER A O 1
ATOM 4287 N N . VAL A 1 536 ? -31.703 -24.521 24.681 1.00 90.25 536 VAL A N 1
ATOM 4288 C CA . VAL A 1 536 ? -31.315 -24.000 23.375 1.00 90.25 536 VAL A CA 1
ATOM 4289 C C . VAL A 1 536 ? -30.355 -24.996 22.751 1.00 90.25 536 VAL A C 1
ATOM 4291 O O . VAL A 1 536 ? -29.368 -25.383 23.377 1.00 90.25 536 VAL A O 1
ATOM 4294 N N . HIS A 1 537 ? -30.628 -25.405 21.518 1.00 91.44 537 HIS A N 1
ATOM 4295 C CA . HIS A 1 537 ? -29.695 -26.191 20.723 1.00 91.44 537 HIS A CA 1
ATOM 4296 C C . HIS A 1 537 ? -29.171 -25.326 19.584 1.00 91.44 537 HIS A C 1
ATOM 4298 O O . HIS A 1 537 ? -29.969 -24.702 18.887 1.00 91.44 537 HIS A O 1
ATOM 4304 N N . LEU A 1 538 ? -27.851 -25.274 19.436 1.00 89.50 538 LEU A N 1
ATOM 4305 C CA . LEU A 1 538 ? -27.187 -24.585 18.338 1.00 89.50 538 LEU A CA 1
ATOM 4306 C C . LEU A 1 538 ? -26.682 -25.611 17.327 1.00 89.50 538 LEU A C 1
ATOM 4308 O O . LEU A 1 538 ? -26.322 -26.731 17.696 1.00 89.50 538 LEU A O 1
ATOM 4312 N N . ASP A 1 539 ? -26.623 -25.206 16.063 1.00 89.06 539 ASP A N 1
ATOM 4313 C CA . ASP A 1 539 ? -26.073 -26.043 14.995 1.00 89.06 539 ASP A CA 1
ATOM 4314 C C . ASP A 1 539 ? -24.556 -26.240 15.163 1.00 89.06 539 ASP A C 1
ATOM 4316 O O . ASP A 1 539 ? -24.018 -27.308 14.864 1.00 89.06 539 ASP A O 1
ATOM 4320 N N . ASN A 1 540 ? -23.882 -25.226 15.714 1.00 90.31 540 ASN A N 1
ATOM 4321 C CA . ASN A 1 540 ? -22.444 -25.198 15.951 1.00 90.31 540 ASN A CA 1
ATOM 4322 C C . ASN A 1 540 ? -22.082 -25.392 17.431 1.00 90.31 540 ASN A C 1
ATOM 4324 O O . ASN A 1 540 ? -22.895 -25.220 18.343 1.00 90.31 540 ASN A O 1
ATOM 4328 N N . GLN A 1 541 ? -20.824 -25.766 17.677 1.00 92.19 541 GLN A N 1
ATOM 4329 C CA . GLN A 1 541 ? -20.303 -25.932 19.031 1.00 92.19 541 GLN A CA 1
ATOM 4330 C C . GLN A 1 541 ? -20.218 -24.574 19.746 1.00 92.19 541 GLN A C 1
ATOM 4332 O O . GLN A 1 541 ? -19.668 -23.622 19.193 1.00 92.19 541 GLN A O 1
ATOM 4337 N N . ILE A 1 542 ? -20.705 -24.510 20.986 1.00 92.06 542 ILE A N 1
ATOM 4338 C CA . ILE A 1 542 ? -20.554 -23.360 21.882 1.00 92.06 542 ILE A CA 1
ATOM 4339 C C . ILE A 1 542 ? -19.082 -23.262 22.301 1.00 92.06 542 ILE A C 1
ATOM 4341 O O . ILE A 1 542 ? -18.515 -24.217 22.838 1.00 92.06 542 ILE A O 1
ATOM 4345 N N . VAL A 1 543 ? -18.469 -22.108 22.042 1.00 90.56 543 VAL A N 1
ATOM 4346 C CA . VAL A 1 543 ? -17.086 -21.779 22.421 1.00 90.56 543 VAL A CA 1
ATOM 4347 C C . VAL A 1 543 ? -17.061 -21.136 23.801 1.00 90.56 543 VAL A C 1
ATOM 4349 O O . VAL A 1 543 ? -16.247 -21.504 24.647 1.00 90.56 543 VAL A O 1
ATOM 4352 N N . SER A 1 544 ? -17.972 -20.199 24.038 1.00 90.00 544 SER A N 1
ATOM 4353 C CA . SER A 1 544 ? -18.052 -19.413 25.267 1.00 90.00 544 SER A CA 1
ATOM 4354 C C . SER A 1 544 ? -19.478 -18.911 25.485 1.00 90.00 544 SER A C 1
ATOM 4356 O O . SER A 1 544 ? -20.283 -18.785 24.558 1.00 90.00 544 SER A O 1
ATOM 4358 N N . VAL A 1 545 ? -19.792 -18.624 26.746 1.00 91.31 545 VAL A N 1
ATOM 4359 C CA . VAL A 1 545 ? -21.015 -17.930 27.154 1.00 91.31 545 VAL A CA 1
ATOM 4360 C C . VAL A 1 545 ? -20.604 -16.839 28.130 1.00 91.31 545 VAL A C 1
ATOM 4362 O O . VAL A 1 545 ? -19.814 -17.087 29.043 1.00 91.31 545 VAL A O 1
ATOM 4365 N N . SER A 1 546 ? -21.099 -15.622 27.926 1.00 90.75 546 SER A N 1
ATOM 4366 C CA . SER A 1 546 ? -20.814 -14.515 28.834 1.00 90.75 546 SER A CA 1
ATOM 4367 C C . SER A 1 546 ? -21.501 -14.714 30.191 1.00 90.75 546 SER A C 1
ATOM 4369 O O . SER A 1 546 ? -22.403 -15.536 30.361 1.00 90.75 546 SER A O 1
ATOM 4371 N N . ARG A 1 547 ? -21.088 -13.941 31.199 1.00 87.69 547 ARG A N 1
ATOM 4372 C CA . ARG A 1 547 ? -21.901 -13.786 32.415 1.00 87.69 547 ARG A CA 1
ATOM 4373 C C . ARG A 1 547 ? -23.242 -13.151 32.067 1.00 87.69 547 ARG A C 1
ATOM 4375 O O . ARG A 1 547 ? -23.361 -12.481 31.036 1.00 87.69 547 ARG A O 1
ATOM 4382 N N . TRP A 1 548 ? -24.223 -13.302 32.950 1.00 88.62 548 TRP A N 1
ATOM 4383 C CA . TRP A 1 548 ? -25.476 -12.569 32.813 1.00 88.62 548 TRP A CA 1
ATOM 4384 C C . TRP A 1 548 ? -25.221 -11.064 32.683 1.00 88.62 548 TRP A C 1
ATOM 4386 O O . TRP A 1 548 ? -24.320 -10.510 33.322 1.00 88.62 548 TRP A O 1
ATOM 4396 N N . SER A 1 549 ? -26.041 -10.389 31.874 1.00 88.81 549 SER A N 1
ATOM 4397 C CA . SER A 1 549 ? -26.081 -8.928 31.878 1.00 88.81 549 SER A CA 1
ATOM 4398 C C . SER A 1 549 ? -26.338 -8.405 33.303 1.00 88.81 549 SER A C 1
ATOM 4400 O O . SER A 1 549 ? -26.887 -9.126 34.135 1.00 88.81 549 SER A O 1
ATOM 4402 N N . PRO A 1 550 ? -25.976 -7.154 33.624 1.00 83.88 550 PRO A N 1
ATOM 4403 C CA . PRO A 1 550 ? -26.126 -6.600 34.975 1.00 83.88 550 PRO A CA 1
ATOM 4404 C C . PRO A 1 550 ? -27.554 -6.614 35.552 1.00 83.88 550 PRO A C 1
ATOM 4406 O O . PRO A 1 550 ? -27.727 -6.636 36.769 1.00 83.88 550 PRO A O 1
ATOM 4409 N N . ASP A 1 551 ? -28.591 -6.623 34.713 1.00 82.44 551 ASP A N 1
ATOM 4410 C CA . ASP A 1 551 ? -29.990 -6.845 35.112 1.00 82.44 551 ASP A CA 1
ATOM 4411 C C . ASP A 1 551 ? -30.421 -8.320 35.097 1.00 82.44 551 ASP A C 1
ATOM 4413 O O . ASP A 1 551 ? -31.586 -8.648 35.323 1.00 82.44 551 ASP A O 1
ATOM 4417 N N . GLY A 1 552 ? -29.514 -9.232 34.786 1.00 85.31 552 GLY A N 1
ATOM 4418 C CA . GLY A 1 552 ? -29.784 -10.652 34.719 1.00 85.31 552 GLY A CA 1
ATOM 4419 C C . GLY A 1 552 ? -30.552 -11.122 33.487 1.00 85.31 552 GLY A C 1
ATOM 4420 O O . GLY A 1 552 ? -30.947 -12.282 33.449 1.00 85.31 552 GLY A O 1
ATOM 4421 N N . ARG A 1 553 ? -30.847 -10.264 32.511 1.00 88.81 553 ARG A N 1
ATOM 4422 C CA . ARG A 1 553 ? -31.767 -10.613 31.425 1.00 88.81 553 ARG A CA 1
ATOM 4423 C C . ARG A 1 553 ? -31.108 -11.352 30.268 1.00 88.81 553 ARG A C 1
ATOM 4425 O O . ARG A 1 553 ? -31.738 -12.248 29.707 1.00 88.81 553 ARG A O 1
ATOM 4432 N N . TYR A 1 554 ? -29.898 -10.962 29.890 1.00 91.88 554 TYR A N 1
ATOM 4433 C CA . TYR A 1 554 ? -29.276 -11.391 28.644 1.00 91.88 554 TYR A CA 1
ATOM 4434 C C . TYR A 1 554 ? -28.013 -12.218 28.867 1.00 91.88 554 TYR A C 1
ATOM 4436 O O . TYR A 1 554 ? -27.282 -12.002 29.834 1.00 91.88 554 TYR A O 1
ATOM 4444 N N . LEU A 1 555 ? -27.743 -13.118 27.922 1.00 92.50 555 LEU A N 1
ATOM 4445 C CA . LEU A 1 555 ? -26.472 -13.828 27.770 1.00 92.50 555 LEU A CA 1
ATOM 4446 C C . LEU A 1 555 ? -26.006 -13.727 26.329 1.00 92.50 555 LEU A C 1
ATOM 4448 O O . LEU A 1 555 ? -26.823 -13.779 25.410 1.00 92.50 555 LEU A O 1
ATOM 4452 N N . VAL A 1 556 ? -24.695 -13.635 26.143 1.00 94.00 556 VAL A N 1
ATOM 4453 C CA . VAL A 1 556 ? -24.068 -13.770 24.830 1.00 94.00 556 VAL A CA 1
ATOM 4454 C C . VAL A 1 556 ? -23.485 -15.167 24.726 1.00 94.00 556 VAL A C 1
ATOM 4456 O O . VAL A 1 556 ? -22.820 -15.623 25.652 1.00 94.00 556 VAL A O 1
ATOM 4459 N N . ILE A 1 557 ? -23.757 -15.840 23.617 1.00 93.44 557 ILE A N 1
ATOM 4460 C CA . ILE A 1 557 ? -23.281 -17.186 23.318 1.00 93.44 557 ILE A CA 1
ATOM 4461 C C . ILE A 1 557 ? -22.466 -17.093 22.036 1.00 93.44 557 ILE A C 1
ATOM 4463 O O . ILE A 1 557 ? -22.995 -16.689 21.000 1.00 93.44 557 ILE A O 1
ATOM 4467 N N . GLU A 1 558 ? -21.196 -17.467 22.103 1.00 92.19 558 GLU A N 1
ATOM 4468 C CA . GLU A 1 558 ? -20.300 -17.459 20.948 1.00 92.19 558 GLU A CA 1
ATOM 4469 C C . GLU A 1 558 ? -20.094 -18.898 20.481 1.00 92.19 558 GLU A C 1
ATOM 4471 O O . GLU A 1 558 ? -19.883 -19.805 21.295 1.00 92.19 558 GLU A O 1
ATOM 4476 N N . SER A 1 559 ? -20.187 -19.128 19.173 1.00 89.38 559 SER A N 1
ATOM 4477 C CA . SER A 1 559 ? -20.058 -20.464 18.589 1.00 89.38 559 SER A CA 1
ATOM 4478 C C . SER A 1 559 ? -18.957 -20.537 17.532 1.00 89.38 559 SER A C 1
ATOM 4480 O O . SER A 1 559 ? -18.490 -19.525 17.003 1.00 89.38 559 SER A O 1
ATOM 4482 N N . ILE A 1 560 ? -18.497 -21.757 17.241 1.00 85.31 560 ILE A N 1
ATOM 4483 C CA . ILE A 1 560 ? -17.511 -21.998 16.182 1.00 85.31 560 ILE A CA 1
ATOM 4484 C C . ILE A 1 560 ? -18.096 -21.547 14.838 1.00 85.31 560 ILE A C 1
ATOM 4486 O O . ILE A 1 560 ? -19.211 -21.920 14.494 1.00 85.31 560 ILE A O 1
ATOM 4490 N N . GLY A 1 561 ? -17.314 -20.794 14.059 1.00 77.38 561 GLY A N 1
ATOM 4491 C CA . GLY A 1 561 ? -17.741 -20.273 12.754 1.00 77.38 561 GLY A CA 1
ATOM 4492 C C . GLY A 1 561 ? -18.252 -18.830 12.777 1.00 77.38 561 GLY A C 1
ATOM 4493 O O . GLY A 1 561 ? -18.765 -18.370 11.763 1.00 77.38 561 GLY A O 1
ATOM 4494 N N . SER A 1 562 ? -18.070 -18.113 13.894 1.00 67.81 562 SER A N 1
ATOM 4495 C CA . SER A 1 562 ? -18.429 -16.693 14.066 1.00 67.81 562 SER A CA 1
ATOM 4496 C C . SER A 1 562 ? -19.934 -16.403 14.088 1.00 67.81 562 SER A C 1
ATOM 4498 O O . SER A 1 562 ? -20.340 -15.250 13.958 1.00 67.81 562 SER A O 1
ATOM 4500 N N . GLU A 1 563 ? -20.768 -17.425 14.279 1.00 84.88 563 GLU A N 1
ATOM 4501 C CA . GLU A 1 563 ? -22.183 -17.233 14.588 1.00 84.88 563 GLU A CA 1
ATOM 4502 C C . GLU A 1 563 ? -22.331 -16.965 16.086 1.00 84.88 563 GLU A C 1
ATOM 4504 O O . GLU A 1 563 ? -22.012 -17.809 16.929 1.00 84.88 563 GLU A O 1
ATOM 4509 N N . ASN A 1 564 ? -22.813 -15.776 16.425 1.00 91.44 564 ASN A N 1
ATOM 4510 C CA . ASN A 1 564 ? -22.965 -15.339 17.804 1.00 91.44 564 ASN A CA 1
ATOM 4511 C C . ASN A 1 564 ? -24.434 -15.071 18.103 1.00 91.44 564 ASN A C 1
ATOM 4513 O O . ASN A 1 564 ? -25.195 -14.656 17.229 1.00 91.44 564 ASN A O 1
ATOM 4517 N N . TRP A 1 565 ? -24.842 -15.305 19.345 1.00 93.00 565 TRP A N 1
ATOM 4518 C CA . TRP A 1 565 ? -26.246 -15.269 19.728 1.00 93.00 565 TRP A CA 1
ATOM 4519 C C . TRP A 1 565 ? -26.455 -14.494 21.022 1.00 93.00 565 TRP A C 1
ATOM 4521 O O . TRP A 1 565 ? -25.669 -14.588 21.962 1.00 93.00 565 TRP A O 1
ATOM 4531 N N . LEU A 1 566 ? -27.561 -13.761 21.085 1.00 94.06 566 LEU A N 1
ATOM 4532 C CA . LEU A 1 566 ? -28.060 -13.097 22.278 1.00 94.06 566 LEU A CA 1
ATOM 4533 C C . LEU A 1 566 ? -29.296 -13.846 22.782 1.00 94.06 566 LEU A C 1
ATOM 4535 O O . LEU A 1 566 ? -30.344 -13.852 22.131 1.00 94.06 566 LEU A O 1
ATOM 4539 N N . TYR A 1 567 ? -29.181 -14.467 23.948 1.00 93.19 567 TYR A N 1
ATOM 4540 C CA . TYR A 1 567 ? -30.306 -15.095 24.631 1.00 93.19 567 TYR A CA 1
ATOM 4541 C C . TYR A 1 567 ? -31.012 -14.080 25.537 1.00 93.19 567 TYR A C 1
ATOM 4543 O O . TYR A 1 567 ? -30.363 -13.417 26.344 1.00 93.19 567 TYR A O 1
ATOM 4551 N N . ASP A 1 568 ? -32.338 -13.971 25.424 1.00 92.38 568 ASP A N 1
ATOM 4552 C CA . ASP A 1 568 ? -33.201 -13.170 26.302 1.00 92.38 568 ASP A CA 1
ATOM 4553 C C . ASP A 1 568 ? -33.972 -14.093 27.247 1.00 92.38 568 ASP A C 1
ATOM 4555 O O . ASP A 1 568 ? -34.879 -14.812 26.827 1.00 92.38 568 ASP A O 1
ATOM 4559 N N . ASN A 1 569 ? -33.649 -14.040 28.537 1.00 89.50 569 ASN A N 1
ATOM 4560 C CA . ASN A 1 569 ? -34.249 -14.904 29.548 1.00 89.50 569 ASN A CA 1
ATOM 4561 C C . ASN A 1 569 ? -35.747 -14.659 29.765 1.00 89.50 569 ASN A C 1
ATOM 4563 O O . ASN A 1 569 ? -36.475 -15.586 30.111 1.00 89.50 569 ASN A O 1
ATOM 4567 N N . ILE A 1 570 ? -36.224 -13.424 29.575 1.00 87.62 570 ILE A N 1
ATOM 4568 C CA . ILE A 1 570 ? -37.634 -13.088 29.820 1.00 87.62 570 ILE A CA 1
ATOM 4569 C C . ILE A 1 570 ? -38.503 -13.631 28.691 1.00 87.62 570 ILE A C 1
ATOM 4571 O O . ILE A 1 570 ? -39.548 -14.230 28.938 1.00 87.62 570 ILE A O 1
ATOM 4575 N N . ASN A 1 571 ? -38.062 -13.419 27.453 1.00 89.44 571 ASN A N 1
ATOM 4576 C CA . ASN A 1 571 ? -38.790 -13.863 26.268 1.00 89.44 571 ASN A CA 1
ATOM 4577 C C . ASN A 1 571 ? -38.454 -15.306 25.867 1.00 89.44 571 ASN A C 1
ATOM 4579 O O . ASN A 1 571 ? -39.120 -15.853 24.992 1.00 89.44 571 ASN A O 1
ATOM 4583 N N . GLN A 1 572 ? -37.437 -15.907 26.496 1.00 88.81 572 GLN A N 1
ATOM 4584 C CA . GLN A 1 572 ? -36.887 -17.226 26.166 1.00 88.81 572 GLN A CA 1
ATOM 4585 C C . GLN A 1 572 ? -36.580 -17.350 24.673 1.00 88.81 572 GLN A C 1
ATOM 4587 O O . GLN A 1 572 ? -36.912 -18.336 24.015 1.00 88.81 572 GLN A O 1
ATOM 4592 N N . SER A 1 573 ? -35.993 -16.290 24.127 1.00 90.12 573 SER A N 1
ATOM 4593 C CA . SER A 1 573 ? -35.733 -16.153 22.702 1.00 90.12 573 SER A CA 1
ATOM 4594 C C . SER A 1 573 ? -34.246 -16.032 22.445 1.00 90.12 573 SER A C 1
ATOM 4596 O O . SER A 1 573 ? -33.531 -15.365 23.195 1.00 90.12 573 SER A O 1
ATOM 4598 N N . LEU A 1 574 ? -33.810 -16.617 21.339 1.00 91.00 574 LEU A N 1
ATOM 4599 C CA . LEU A 1 574 ? -32.455 -16.501 20.839 1.00 91.00 574 LEU A CA 1
ATOM 4600 C C . LEU A 1 574 ? -32.455 -15.571 19.621 1.00 91.00 574 LEU A C 1
ATOM 4602 O O . LEU A 1 574 ? -33.207 -15.798 18.676 1.00 91.00 574 LEU A O 1
ATOM 4606 N N . THR A 1 575 ? -31.638 -14.522 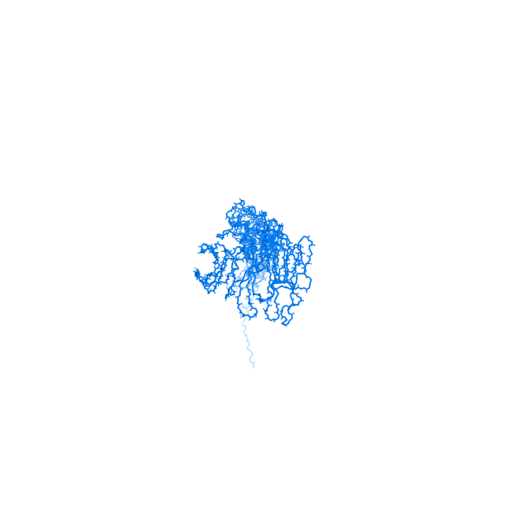19.659 1.00 91.69 575 THR A N 1
ATOM 4607 C CA . THR A 1 575 ? -31.453 -13.586 18.540 1.00 91.69 575 THR A CA 1
ATOM 4608 C C . THR A 1 575 ? -30.049 -13.753 17.986 1.00 91.69 575 THR A C 1
ATOM 4610 O O . THR A 1 575 ? -29.094 -13.716 18.758 1.00 91.69 575 THR A O 1
ATOM 4613 N N . GLN A 1 576 ? -29.911 -13.938 16.676 1.00 91.44 576 GLN A N 1
ATOM 4614 C CA . GLN A 1 576 ? -28.598 -13.974 16.038 1.00 91.44 576 GLN A CA 1
ATOM 4615 C C . GLN A 1 576 ? -27.985 -12.570 16.023 1.00 91.44 576 GLN A C 1
ATOM 4617 O O . GLN A 1 576 ? -28.678 -11.585 15.770 1.00 91.44 576 GLN A O 1
ATOM 4622 N N . ILE A 1 577 ? -26.694 -12.477 16.322 1.00 91.88 577 ILE A N 1
ATOM 4623 C CA . ILE A 1 577 ? -25.903 -11.261 16.160 1.00 91.88 577 ILE A CA 1
ATOM 4624 C C . ILE A 1 577 ? -25.217 -11.370 14.797 1.00 91.88 577 ILE A C 1
ATOM 4626 O O . ILE A 1 577 ? -24.175 -12.012 14.670 1.00 91.88 577 ILE A O 1
ATOM 4630 N N . ASP A 1 578 ? -25.805 -10.733 13.783 1.00 87.50 578 ASP A N 1
ATOM 4631 C CA . ASP A 1 578 ? -25.297 -10.703 12.401 1.00 87.50 578 ASP A CA 1
ATOM 4632 C C . ASP A 1 578 ? -24.142 -9.699 12.241 1.00 87.50 578 ASP A C 1
ATOM 4634 O O . ASP A 1 578 ? -24.127 -8.851 11.348 1.00 87.50 578 ASP A O 1
ATOM 4638 N N . LEU A 1 579 ? -23.177 -9.757 13.158 1.00 89.25 579 LEU A N 1
ATOM 4639 C CA . LEU A 1 579 ? -22.020 -8.877 13.190 1.00 89.25 579 LEU A CA 1
ATOM 4640 C C . LEU A 1 579 ? -20.759 -9.707 13.444 1.00 89.25 579 LEU A C 1
ATOM 4642 O O . LEU A 1 579 ? -20.707 -10.439 14.438 1.00 89.25 579 LEU A O 1
ATOM 4646 N N . PRO A 1 580 ? -19.727 -9.603 12.588 1.00 90.06 580 PRO A N 1
ATOM 4647 C CA . PRO A 1 580 ? -18.483 -10.313 12.826 1.00 90.06 580 PRO A CA 1
ATOM 4648 C C . PRO A 1 580 ? -17.809 -9.799 14.101 1.00 90.06 580 PRO A C 1
ATOM 4650 O O . PRO A 1 580 ? -17.973 -8.641 14.497 1.00 90.06 580 PRO A O 1
ATOM 4653 N N . GLY A 1 581 ? -17.015 -10.664 14.725 1.00 90.19 581 GLY A N 1
ATOM 4654 C CA . GLY A 1 581 ? -16.246 -10.333 15.917 1.00 90.19 581 GLY A CA 1
ATOM 4655 C C . GLY A 1 581 ? -16.664 -11.140 17.134 1.00 90.19 581 GLY A C 1
ATOM 4656 O O . GLY A 1 581 ? -17.113 -12.279 16.998 1.00 90.19 581 GLY A O 1
ATOM 4657 N N . GLN A 1 582 ? -16.483 -10.543 18.309 1.00 92.12 582 GLN A N 1
ATOM 4658 C CA . GLN A 1 582 ? -16.667 -11.225 19.588 1.00 92.12 582 GLN A CA 1
ATOM 4659 C C . GLN A 1 582 ? -17.130 -10.289 20.705 1.00 92.12 582 GLN A C 1
ATOM 4661 O O . GLN A 1 582 ? -16.968 -9.062 20.646 1.00 92.12 582 GLN A O 1
ATOM 4666 N N . PHE A 1 583 ? -17.670 -10.889 21.759 1.00 93.56 583 PHE A N 1
ATOM 4667 C CA . PHE A 1 583 ? -18.089 -10.192 22.962 1.00 93.56 583 PHE A CA 1
ATOM 4668 C C . PHE A 1 583 ? -16.900 -9.496 23.634 1.00 93.56 583 PHE A C 1
ATOM 4670 O O . PHE A 1 583 ? -15.837 -10.088 23.818 1.00 93.56 583 PHE A O 1
ATOM 4677 N N . ALA A 1 584 ? -17.082 -8.226 24.010 1.00 93.50 584 ALA A N 1
ATOM 4678 C CA . ALA A 1 584 ? -16.048 -7.448 24.687 1.00 93.50 584 ALA A CA 1
ATOM 4679 C C . ALA A 1 584 ? -16.360 -7.267 26.175 1.00 93.50 584 ALA A C 1
ATOM 4681 O O . ALA A 1 584 ? -15.541 -7.597 27.025 1.00 93.50 584 ALA A O 1
ATOM 4682 N N . ALA A 1 585 ? -17.538 -6.723 26.498 1.00 92.25 585 ALA A N 1
ATOM 4683 C CA . ALA A 1 585 ? -17.934 -6.463 27.879 1.00 92.25 585 ALA A CA 1
ATOM 4684 C C . ALA A 1 585 ? -19.430 -6.155 28.015 1.00 92.25 585 ALA A C 1
ATOM 4686 O O . ALA A 1 585 ? -20.082 -5.667 27.088 1.00 92.25 585 ALA A O 1
ATOM 4687 N N . TRP A 1 586 ? -19.942 -6.326 29.234 1.00 89.06 586 TRP A N 1
ATOM 4688 C CA . TRP A 1 586 ? -21.199 -5.722 29.668 1.00 89.06 586 TRP A CA 1
ATOM 4689 C C . TRP A 1 586 ? -20.941 -4.370 30.347 1.00 89.06 586 TRP A C 1
ATOM 4691 O O . TRP A 1 586 ? -20.111 -4.268 31.248 1.00 89.06 586 TRP A O 1
ATOM 4701 N N . GLY A 1 587 ? -21.691 -3.334 29.968 1.00 84.06 587 GLY A N 1
ATOM 4702 C CA . GLY A 1 587 ? -21.808 -2.088 30.736 1.00 84.06 587 GLY A CA 1
ATOM 4703 C C . GLY A 1 587 ? -22.942 -2.163 31.757 1.00 84.06 587 GLY A C 1
ATOM 4704 O O . GLY A 1 587 ? -23.945 -2.827 31.502 1.00 84.06 587 GLY A O 1
ATOM 4705 N N . SER A 1 588 ? -22.845 -1.440 32.882 1.00 72.56 588 SER A N 1
ATOM 4706 C CA . SER A 1 588 ? -23.792 -1.608 34.007 1.00 72.56 588 SER A CA 1
ATOM 4707 C C . SER A 1 588 ? -25.256 -1.226 33.710 1.00 72.56 588 SER A C 1
ATOM 4709 O O . SER A 1 588 ? -26.145 -1.579 34.474 1.00 72.56 588 SER A O 1
ATOM 4711 N N . GLY A 1 589 ? -25.531 -0.564 32.579 1.00 69.19 589 GLY A N 1
ATOM 4712 C CA . GLY A 1 589 ? -26.884 -0.314 32.061 1.00 69.19 589 GLY A CA 1
ATOM 4713 C C . GLY A 1 589 ? -27.378 -1.345 31.035 1.00 69.19 589 GLY A C 1
ATOM 4714 O O . GLY A 1 589 ? -28.147 -0.974 30.152 1.00 69.19 589 GLY A O 1
ATOM 4715 N N . ASN A 1 590 ? -26.886 -2.590 31.084 1.00 75.25 590 ASN A N 1
ATOM 4716 C CA . ASN A 1 590 ? -27.122 -3.654 30.085 1.00 75.25 590 ASN A CA 1
ATOM 4717 C C . ASN A 1 590 ? -26.652 -3.294 28.674 1.00 75.25 590 ASN A C 1
ATOM 4719 O O . ASN A 1 590 ? -27.210 -3.737 27.671 1.00 75.25 590 ASN A O 1
ATOM 4723 N N . GLN A 1 591 ? -25.631 -2.447 28.598 1.00 87.12 591 GLN A N 1
ATOM 4724 C CA . GLN A 1 591 ? -25.015 -2.078 27.333 1.00 87.12 591 GLN A CA 1
ATOM 4725 C C . GLN A 1 591 ? -24.130 -3.237 26.886 1.00 87.12 591 GLN A C 1
ATOM 4727 O O . GLN A 1 591 ? -23.265 -3.674 27.644 1.00 87.12 591 GLN A O 1
ATOM 4732 N N . LEU A 1 592 ? -24.351 -3.723 25.671 1.00 92.56 592 LEU A N 1
ATOM 4733 C CA . LEU A 1 592 ? -23.552 -4.778 25.068 1.00 92.56 592 LEU A CA 1
ATOM 4734 C C . LEU A 1 592 ? -22.405 -4.140 24.282 1.00 92.56 592 LEU A C 1
ATOM 4736 O O . LEU A 1 592 ? -22.666 -3.386 23.344 1.00 92.56 592 LEU A O 1
ATOM 4740 N N . TYR A 1 593 ? -21.159 -4.417 24.665 1.00 94.94 593 TYR A N 1
ATOM 4741 C CA . TYR A 1 593 ? -19.978 -3.983 23.922 1.00 94.94 593 TYR A CA 1
ATOM 4742 C C . TYR A 1 593 ? -19.351 -5.152 23.165 1.00 94.94 593 TYR A C 1
ATOM 4744 O O . TYR A 1 593 ? -19.258 -6.267 23.682 1.00 94.94 593 TYR A O 1
ATOM 4752 N N . TRP A 1 594 ? -18.915 -4.872 21.942 1.00 94.62 594 TRP A N 1
ATOM 4753 C CA . TRP A 1 594 ? -18.492 -5.861 20.960 1.00 94.62 594 TRP A CA 1
ATOM 4754 C C . TRP A 1 594 ? -17.208 -5.416 20.268 1.00 94.62 594 TRP A C 1
ATOM 4756 O O . TRP A 1 594 ? -17.063 -4.238 19.936 1.00 94.62 594 TRP A O 1
ATOM 4766 N N . TYR A 1 595 ? -16.284 -6.344 20.044 1.00 94.94 595 TYR A N 1
ATOM 4767 C CA . TYR A 1 595 ? -15.102 -6.114 19.222 1.00 94.94 595 TYR A CA 1
ATOM 4768 C C . TYR A 1 595 ? -15.463 -6.354 17.760 1.00 94.94 595 TYR A C 1
ATOM 4770 O O . TYR A 1 595 ? -15.591 -7.501 17.346 1.00 94.94 595 TYR A O 1
ATOM 4778 N N . HIS A 1 596 ? -15.636 -5.285 16.984 1.00 94.75 596 HIS A N 1
ATOM 4779 C CA . HIS A 1 596 ? -15.884 -5.376 15.550 1.00 94.75 596 HIS A CA 1
ATOM 4780 C C . HIS A 1 596 ? -14.553 -5.315 14.785 1.00 94.75 596 HIS A C 1
ATOM 4782 O O . HIS A 1 596 ? -13.872 -4.288 14.860 1.00 94.75 596 HIS A O 1
ATOM 4788 N N . PRO A 1 597 ? -14.181 -6.353 14.016 1.00 94.00 597 PRO A N 1
ATOM 4789 C CA . PRO A 1 597 ? -12.937 -6.351 13.257 1.00 94.00 597 PRO A CA 1
ATOM 4790 C C . PRO A 1 597 ? -12.972 -5.303 12.138 1.00 94.00 597 PRO A C 1
ATOM 4792 O O . PRO A 1 597 ? -13.998 -5.121 11.476 1.00 94.00 597 PRO A O 1
ATOM 4795 N N . LEU A 1 598 ? -11.841 -4.637 11.935 1.00 93.69 598 LEU A N 1
ATOM 4796 C CA . LEU A 1 598 ? -11.517 -3.724 10.849 1.00 93.69 598 LEU A CA 1
ATOM 4797 C C . LEU A 1 598 ? -10.144 -4.135 10.293 1.00 93.69 598 LEU A C 1
ATOM 4799 O O . LEU A 1 598 ? -9.152 -4.136 11.018 1.00 93.69 598 LEU A O 1
ATOM 4803 N N . TRP A 1 599 ? -10.090 -4.454 8.998 1.00 91.19 599 TRP A N 1
ATOM 4804 C CA . TRP A 1 599 ? -8.876 -4.961 8.337 1.00 91.19 599 TRP A CA 1
ATOM 4805 C C . TRP A 1 599 ? -8.293 -6.203 9.052 1.00 91.19 599 TRP A C 1
ATOM 4807 O O . TRP A 1 599 ? -9.052 -6.977 9.634 1.00 91.19 599 TRP A O 1
ATOM 4817 N N . GLU A 1 600 ? -6.988 -6.477 8.937 1.00 84.00 600 GLU A N 1
ATOM 4818 C CA . GLU A 1 600 ? -6.381 -7.728 9.420 1.00 84.00 600 GLU A CA 1
ATOM 4819 C C . GLU A 1 600 ? -6.095 -7.751 10.925 1.00 84.00 600 GLU A C 1
ATOM 4821 O O . GLU A 1 600 ? -5.977 -8.837 11.494 1.00 84.00 600 GLU A O 1
ATOM 4826 N N . SER A 1 601 ? -5.937 -6.593 11.565 1.00 80.19 601 SER A N 1
ATOM 4827 C CA . SER A 1 601 ? -5.389 -6.522 12.924 1.00 80.19 601 SER A CA 1
ATOM 4828 C C . SER A 1 601 ? -6.131 -5.586 13.870 1.00 80.19 601 SER A C 1
ATOM 4830 O O . SER A 1 601 ? -5.920 -5.705 15.070 1.00 80.19 601 SER A O 1
ATOM 4832 N N . ASP A 1 602 ? -7.022 -4.705 13.409 1.00 91.38 602 ASP A N 1
ATOM 4833 C CA . ASP A 1 602 ? -7.702 -3.758 14.294 1.00 91.38 602 ASP A CA 1
ATOM 4834 C C . ASP A 1 602 ? -9.117 -4.210 14.659 1.00 91.38 602 ASP A C 1
ATOM 4836 O O . ASP A 1 602 ? -9.883 -4.718 13.849 1.00 91.38 602 ASP A O 1
ATOM 4840 N N . ASN A 1 603 ? -9.495 -3.998 15.916 1.00 94.38 603 ASN A N 1
ATOM 4841 C CA . ASN A 1 603 ? -10.824 -4.294 16.432 1.00 94.38 603 ASN A CA 1
ATOM 4842 C C . ASN A 1 603 ? -11.396 -3.045 17.087 1.00 94.38 603 ASN A C 1
ATOM 4844 O O . ASN A 1 603 ? -10.898 -2.594 18.120 1.00 94.38 603 ASN A O 1
ATOM 4848 N N . VAL A 1 604 ? -12.452 -2.491 16.504 1.00 96.25 604 VAL A N 1
ATOM 4849 C CA . VAL A 1 604 ? -13.145 -1.315 17.031 1.00 96.25 604 VAL A CA 1
ATOM 4850 C C . VAL A 1 604 ? -14.195 -1.750 18.040 1.00 96.25 604 VAL A C 1
ATOM 4852 O O . VAL A 1 604 ? -14.997 -2.647 17.785 1.00 96.25 604 VAL A O 1
ATOM 4855 N N . LEU A 1 605 ? -14.230 -1.080 19.187 1.00 96.12 605 LEU A N 1
ATOM 4856 C CA . LEU A 1 605 ? -15.259 -1.297 20.189 1.00 96.12 605 LEU A CA 1
ATOM 4857 C C . LEU A 1 605 ? -16.572 -0.659 19.728 1.00 96.12 605 LEU A C 1
ATOM 4859 O O . LEU A 1 605 ? -16.673 0.559 19.561 1.00 96.12 605 LEU A O 1
ATOM 4863 N N . VAL A 1 606 ? -17.608 -1.470 19.564 1.00 95.56 606 VAL A N 1
ATOM 4864 C CA . VAL A 1 606 ? -18.947 -1.010 19.190 1.00 95.56 606 VAL A CA 1
ATOM 4865 C C . VAL A 1 606 ? -19.947 -1.342 20.285 1.00 95.56 606 VAL A C 1
ATOM 4867 O O . VAL A 1 606 ? -19.788 -2.305 21.031 1.00 95.56 606 VAL A O 1
ATOM 4870 N N . ARG A 1 607 ? -20.988 -0.520 20.404 1.00 94.75 607 ARG A N 1
ATOM 4871 C CA . ARG A 1 607 ? -22.107 -0.766 21.314 1.00 94.75 607 ARG A CA 1
ATOM 4872 C C . ARG A 1 607 ? -23.286 -1.305 20.524 1.00 94.75 607 ARG A C 1
ATOM 4874 O O . ARG A 1 607 ? -23.735 -0.639 19.591 1.00 94.75 607 ARG A O 1
ATOM 4881 N N . LEU A 1 608 ? -23.811 -2.447 20.944 1.00 93.12 608 LEU A N 1
ATOM 4882 C CA . LEU A 1 608 ? -24.977 -3.090 20.350 1.00 93.12 608 LEU A CA 1
ATOM 4883 C C . LEU A 1 608 ? -26.233 -2.838 21.190 1.00 93.12 608 LEU A C 1
ATOM 4885 O O . LEU A 1 608 ? -26.161 -2.588 22.399 1.00 93.12 608 LEU A O 1
ATOM 4889 N N . ASN A 1 609 ? -27.396 -2.897 20.547 1.00 89.25 609 ASN A N 1
ATOM 4890 C CA . ASN A 1 609 ? -28.679 -2.966 21.238 1.00 89.25 609 ASN A CA 1
ATOM 4891 C C . ASN A 1 609 ? -29.021 -4.421 21.607 1.00 89.25 609 ASN A C 1
ATOM 4893 O O . ASN A 1 609 ? -28.300 -5.367 21.299 1.00 89.25 609 ASN A O 1
ATOM 4897 N N . THR A 1 610 ? -30.178 -4.608 22.238 1.00 81.19 610 THR A N 1
ATOM 4898 C CA . THR A 1 610 ? -30.690 -5.921 22.660 1.00 81.19 610 THR A CA 1
ATOM 4899 C C . THR A 1 610 ? -31.201 -6.791 21.504 1.00 81.19 610 THR A C 1
ATOM 4901 O O . THR A 1 610 ? -31.871 -7.787 21.748 1.00 81.19 610 THR A O 1
ATOM 4904 N N . ARG A 1 611 ? -30.961 -6.394 20.250 1.00 84.56 611 ARG A N 1
ATOM 4905 C CA . ARG A 1 611 ? -31.196 -7.194 19.039 1.00 84.56 611 ARG A CA 1
ATOM 4906 C C . ARG A 1 611 ? -29.890 -7.551 18.323 1.00 84.56 611 ARG A C 1
ATOM 4908 O O . ARG A 1 611 ? -29.947 -8.149 17.263 1.00 84.56 611 ARG A O 1
ATOM 4915 N N . GLY A 1 612 ? -28.735 -7.164 18.874 1.00 84.75 612 GLY A N 1
ATOM 4916 C CA . GLY A 1 612 ? -27.436 -7.353 18.226 1.00 84.75 612 GLY A CA 1
ATOM 4917 C C . GLY A 1 612 ? -27.099 -6.304 17.160 1.00 84.75 612 GLY A C 1
ATOM 4918 O O . GLY A 1 612 ? -26.068 -6.422 16.511 1.00 84.75 612 GLY A O 1
ATOM 4919 N N . GLU A 1 613 ? -27.916 -5.261 16.985 1.00 90.38 613 GLU A N 1
ATOM 4920 C CA . GLU A 1 613 ? -27.668 -4.211 15.989 1.00 90.38 613 GLU A CA 1
ATOM 4921 C C . GLU A 1 613 ? -26.748 -3.123 16.563 1.00 90.38 613 GLU A C 1
ATOM 4923 O O . GLU A 1 613 ? -26.866 -2.740 17.734 1.00 90.38 613 GLU A O 1
ATOM 4928 N N . VAL A 1 614 ? -25.863 -2.573 15.728 1.00 93.25 614 VAL A N 1
ATOM 4929 C CA . VAL A 1 614 ? -24.935 -1.503 16.121 1.00 93.25 614 VAL A CA 1
ATOM 4930 C C . VAL A 1 614 ? -25.701 -0.213 16.439 1.00 93.25 614 VAL A C 1
ATOM 4932 O O . VAL A 1 614 ? -26.399 0.348 15.600 1.00 93.25 614 VAL A O 1
ATOM 4935 N N . VAL A 1 615 ? -25.523 0.294 17.660 1.00 93.38 615 VAL A N 1
ATOM 4936 C CA . VAL A 1 615 ? -26.059 1.587 18.123 1.00 93.38 615 VAL A CA 1
ATOM 4937 C C . VAL A 1 615 ? -25.037 2.703 17.956 1.00 93.38 615 VAL A C 1
ATOM 4939 O O . VAL A 1 615 ? -25.397 3.846 17.682 1.00 93.38 615 VAL A O 1
ATOM 4942 N N . SER A 1 616 ? -23.762 2.411 18.213 1.00 94.25 616 SER A N 1
ATOM 4943 C CA . SER A 1 616 ? -22.691 3.400 18.102 1.00 94.25 616 SER A CA 1
ATOM 4944 C C . SER A 1 616 ? -21.322 2.744 18.007 1.00 94.25 616 SER A C 1
ATOM 4946 O O . SER A 1 616 ? -21.017 1.853 18.802 1.00 94.25 616 SER A O 1
ATOM 4948 N N . TYR A 1 617 ? -20.476 3.271 17.128 1.00 95.31 617 TYR A N 1
ATOM 4949 C CA . TYR A 1 617 ? -19.049 2.967 17.075 1.00 95.31 617 TYR A CA 1
ATOM 4950 C C . TYR A 1 617 ? -18.309 3.870 18.064 1.00 95.31 617 TYR A C 1
ATOM 4952 O O . TYR A 1 617 ? -18.454 5.097 18.026 1.00 95.31 617 TYR A O 1
ATOM 4960 N N . LEU A 1 618 ? -17.572 3.276 19.000 1.00 94.94 618 LEU A N 1
ATOM 4961 C CA . LEU A 1 618 ? -16.822 4.025 20.002 1.00 94.94 618 LEU A CA 1
ATOM 4962 C C . LEU A 1 618 ? -15.402 4.279 19.491 1.00 94.94 618 LEU A C 1
ATOM 4964 O O . LEU A 1 618 ? -14.856 3.426 18.797 1.00 94.94 618 LEU A O 1
ATOM 4968 N N . PRO A 1 619 ? -14.769 5.408 19.851 1.00 94.94 619 PRO A N 1
ATOM 4969 C CA . PRO A 1 619 ? -13.414 5.726 19.417 1.00 94.94 619 PRO A CA 1
ATOM 4970 C C . PRO A 1 619 ? -12.371 4.926 20.219 1.00 94.94 619 PRO A C 1
ATOM 4972 O O . PRO A 1 619 ? -11.471 5.496 20.820 1.00 94.94 619 PRO A O 1
ATOM 4975 N N . TYR A 1 620 ? -12.505 3.602 20.266 1.00 94.94 620 TYR A N 1
ATOM 4976 C CA . TYR A 1 620 ? -11.537 2.689 20.866 1.00 94.94 620 TYR A CA 1
ATOM 4977 C C . TYR A 1 620 ? -11.266 1.555 19.884 1.00 94.94 620 TYR A C 1
ATOM 4979 O O . TYR A 1 620 ? -12.186 0.826 19.524 1.00 94.94 620 TYR A O 1
ATOM 4987 N N . SER A 1 621 ? -10.013 1.404 19.468 1.00 93.94 621 SER A N 1
ATOM 4988 C CA . SER A 1 621 ? -9.537 0.327 18.599 1.00 93.94 621 SER A CA 1
ATOM 4989 C C . SER A 1 621 ? -8.381 -0.416 19.255 1.00 93.94 621 SER A C 1
ATOM 4991 O O . SER A 1 621 ? -7.492 0.224 19.829 1.00 93.94 621 SER A O 1
ATOM 4993 N N . PHE A 1 622 ? -8.356 -1.735 19.110 1.00 92.19 622 PHE A N 1
ATOM 4994 C CA . PHE A 1 622 ? -7.352 -2.606 19.708 1.00 92.19 622 PHE A CA 1
ATOM 4995 C C . PHE A 1 622 ? -6.773 -3.555 18.663 1.00 92.19 622 PHE A C 1
ATOM 4997 O O . PHE A 1 622 ? -7.523 -4.154 17.897 1.00 92.19 622 PHE A O 1
ATOM 5004 N N . SER A 1 623 ? -5.453 -3.747 18.694 1.00 88.81 623 SER A N 1
ATOM 5005 C CA . SER A 1 623 ? -4.768 -4.697 17.809 1.00 88.81 623 SER A CA 1
ATOM 5006 C C . SER A 1 623 ? -5.039 -6.166 18.168 1.00 88.81 623 SER A C 1
ATOM 5008 O O . SER A 1 623 ? -4.747 -7.082 17.406 1.00 88.81 623 SER A O 1
ATOM 5010 N N . VAL A 1 624 ? -5.560 -6.400 19.374 1.00 87.12 624 VAL A N 1
ATOM 5011 C CA . VAL A 1 624 ? -5.945 -7.709 19.899 1.00 87.12 624 VAL A CA 1
ATOM 5012 C C . VAL A 1 624 ? -7.180 -7.553 20.775 1.00 87.12 624 VAL A C 1
ATOM 5014 O O . VAL A 1 624 ? -7.437 -6.492 21.343 1.00 87.12 624 VAL A O 1
ATOM 5017 N N . THR A 1 625 ? -7.945 -8.624 20.922 1.00 87.00 625 THR A N 1
ATOM 5018 C CA . THR A 1 625 ? -9.085 -8.643 21.837 1.00 87.00 625 THR A CA 1
ATOM 5019 C C . THR A 1 625 ? -8.629 -8.917 23.267 1.00 87.00 625 THR A C 1
ATOM 5021 O O . THR A 1 625 ? -7.814 -9.813 23.492 1.00 87.00 625 THR A O 1
ATOM 5024 N N . HIS A 1 626 ? -9.179 -8.195 24.243 1.00 85.12 626 HIS A N 1
ATOM 5025 C CA . HIS A 1 626 ? -8.826 -8.348 25.654 1.00 85.12 626 HIS A CA 1
ATOM 5026 C C . HIS A 1 626 ? -9.970 -8.995 26.437 1.00 85.12 626 HIS A C 1
ATOM 5028 O O . HIS A 1 626 ? -11.118 -8.580 26.315 1.00 85.12 626 HIS A O 1
ATOM 5034 N N . TYR A 1 627 ? -9.643 -9.985 27.269 1.00 73.56 627 TYR A N 1
ATOM 5035 C CA . TYR A 1 627 ? -10.626 -10.701 28.087 1.00 73.56 627 TYR A CA 1
ATOM 5036 C C . TYR A 1 627 ? -11.139 -9.867 29.280 1.00 73.56 627 TYR A C 1
ATOM 5038 O O . TYR A 1 627 ? -12.304 -9.969 29.647 1.00 73.56 627 TYR A O 1
ATOM 5046 N N . ASP A 1 628 ? -10.301 -8.987 29.844 1.00 79.44 628 ASP A N 1
ATOM 5047 C CA . ASP A 1 628 ? -10.624 -8.172 31.030 1.00 79.44 628 ASP A CA 1
ATOM 5048 C C . ASP A 1 628 ? -10.943 -6.704 30.692 1.00 79.44 628 ASP A C 1
ATOM 5050 O O . ASP A 1 628 ? -10.562 -5.778 31.416 1.00 79.44 628 ASP A O 1
ATOM 5054 N N . LEU A 1 629 ? -11.608 -6.459 29.558 1.00 92.50 629 LEU A N 1
ATOM 5055 C CA . LEU A 1 629 ? -12.031 -5.111 29.185 1.00 92.50 629 LEU A CA 1
ATOM 5056 C C . LEU A 1 629 ? -13.207 -4.648 30.064 1.00 92.50 629 LEU A C 1
ATOM 5058 O O . LEU A 1 629 ? -14.219 -5.327 30.213 1.00 92.50 629 LEU A O 1
ATOM 5062 N N . SER A 1 630 ? -13.100 -3.444 30.622 1.00 92.81 630 SER A N 1
ATOM 5063 C CA . SER A 1 630 ? -14.129 -2.824 31.456 1.00 92.81 630 SER A CA 1
ATOM 5064 C C . SER A 1 630 ? -14.449 -1.413 30.965 1.00 92.81 630 SER A C 1
ATOM 5066 O O . SER A 1 630 ? -13.548 -0.628 30.661 1.00 92.81 630 SER A O 1
ATOM 5068 N N . VAL A 1 631 ? -15.742 -1.079 30.889 1.00 93.56 631 VAL A N 1
ATOM 5069 C CA . VAL A 1 631 ? -16.251 0.157 30.271 1.00 93.56 631 VAL A CA 1
ATOM 5070 C C . VAL A 1 631 ? -17.159 0.903 31.249 1.00 93.56 631 VAL A C 1
ATOM 5072 O O . VAL A 1 631 ? -18.049 0.309 31.858 1.00 93.56 631 VAL A O 1
ATOM 5075 N N . SER A 1 632 ? -16.967 2.218 31.395 1.00 92.56 632 SER A N 1
ATOM 5076 C CA . SER A 1 632 ? -17.857 3.060 32.209 1.00 92.56 632 SER A CA 1
ATOM 5077 C C . SER A 1 632 ? -19.248 3.207 31.574 1.00 92.56 632 SER A C 1
ATOM 5079 O O . SER A 1 632 ? -19.415 3.059 30.367 1.00 92.56 632 SER A O 1
ATOM 5081 N N . ASN A 1 633 ? -20.271 3.594 32.344 1.00 89.38 633 ASN A N 1
ATOM 5082 C CA . ASN A 1 633 ? -21.662 3.660 31.847 1.00 89.38 633 ASN A CA 1
ATOM 5083 C C . ASN A 1 633 ? -21.895 4.627 30.689 1.00 89.38 633 ASN A C 1
ATOM 5085 O O . ASN A 1 633 ? -22.807 4.447 29.882 1.00 89.38 633 ASN A O 1
ATOM 5089 N N . ASN A 1 634 ? -21.105 5.694 30.640 1.00 88.69 634 ASN A N 1
ATOM 5090 C CA . ASN A 1 634 ? -21.144 6.670 29.560 1.00 88.69 634 ASN A CA 1
ATOM 5091 C C . ASN A 1 634 ? -20.244 6.290 28.375 1.00 88.69 634 ASN A C 1
ATOM 5093 O O . ASN A 1 634 ? -20.178 7.062 27.426 1.00 88.69 634 ASN A O 1
ATOM 5097 N N . ALA A 1 635 ? -19.549 5.149 28.440 1.00 90.06 635 ALA A N 1
ATOM 5098 C CA . ALA A 1 635 ? -18.593 4.672 27.444 1.00 90.06 635 ALA A CA 1
ATOM 5099 C C . ALA A 1 635 ? -17.449 5.651 27.119 1.00 90.06 635 ALA A C 1
ATOM 5101 O O . ALA A 1 635 ? -16.829 5.534 26.070 1.00 90.06 635 ALA A O 1
ATOM 5102 N N . ASN A 1 636 ? -17.159 6.620 27.996 1.00 91.75 636 ASN A N 1
ATOM 5103 C CA . ASN A 1 636 ? -16.078 7.593 27.785 1.00 91.75 636 ASN A CA 1
ATOM 5104 C C . ASN A 1 636 ? -14.746 7.154 28.402 1.00 91.75 636 ASN A C 1
ATOM 5106 O O . ASN A 1 636 ? -13.738 7.848 28.244 1.00 91.75 636 ASN A O 1
ATOM 5110 N N . LYS A 1 637 ? -14.745 6.057 29.164 1.00 93.44 637 LYS A N 1
ATOM 5111 C CA . LYS A 1 637 ? -13.557 5.506 29.804 1.00 93.44 637 LYS A CA 1
ATOM 5112 C C . LYS A 1 637 ? -13.546 3.992 29.665 1.00 93.44 637 LYS A C 1
ATOM 5114 O O . LYS A 1 637 ? -14.551 3.334 29.942 1.00 93.44 637 LYS A O 1
ATOM 5119 N N . VAL A 1 638 ? -12.392 3.471 29.274 1.00 94.50 638 VAL A N 1
ATOM 5120 C CA . VAL A 1 638 ? -12.153 2.045 29.064 1.00 94.50 638 VAL A CA 1
ATOM 5121 C C . VAL A 1 638 ? -10.873 1.652 29.786 1.00 94.50 638 VAL A C 1
ATOM 5123 O O . VAL A 1 638 ? -9.891 2.396 29.775 1.00 94.50 638 VAL A O 1
ATOM 5126 N N . VAL A 1 639 ? -10.897 0.501 30.447 1.00 94.69 639 VAL A N 1
ATOM 5127 C CA . VAL A 1 639 ? -9.766 -0.068 31.180 1.00 94.69 639 VAL A CA 1
ATOM 5128 C C . VAL A 1 639 ? -9.566 -1.503 30.732 1.00 94.69 639 VAL A C 1
ATOM 5130 O O . VAL A 1 639 ? -10.538 -2.231 30.559 1.00 94.69 639 VAL A O 1
ATOM 5133 N N . TRP A 1 640 ? -8.312 -1.899 30.558 1.00 93.62 640 TRP A N 1
ATOM 5134 C CA . TRP A 1 640 ? -7.936 -3.279 30.278 1.00 93.62 640 TRP A CA 1
ATOM 5135 C C . TRP A 1 640 ? -6.520 -3.547 30.782 1.00 93.62 640 TRP A C 1
ATOM 5137 O O . TRP A 1 640 ? -5.786 -2.630 31.171 1.00 93.62 640 TRP A O 1
ATOM 5147 N N . VAL A 1 641 ? -6.138 -4.817 30.775 1.00 90.00 641 VAL A N 1
ATOM 5148 C CA . VAL A 1 641 ? -4.810 -5.273 31.175 1.00 90.00 641 VAL A CA 1
ATOM 5149 C C . VAL A 1 641 ? -4.117 -5.909 29.972 1.00 90.00 641 VAL A C 1
ATOM 5151 O O . VAL A 1 641 ? -4.728 -6.670 29.224 1.00 90.00 641 VAL A O 1
ATOM 5154 N N . VAL A 1 642 ? -2.846 -5.566 29.759 1.00 87.75 642 VAL A N 1
ATOM 5155 C CA . VAL A 1 642 ? -1.984 -6.162 28.725 1.00 87.75 642 VAL A CA 1
ATOM 5156 C C . VAL A 1 642 ? -0.548 -6.208 29.237 1.00 87.75 642 VAL A C 1
ATOM 5158 O O . VAL A 1 642 ? -0.083 -5.228 29.816 1.00 87.75 642 VAL A O 1
ATOM 5161 N N . ASP A 1 643 ? 0.136 -7.339 29.058 1.00 84.25 643 ASP A N 1
ATOM 5162 C CA . ASP A 1 643 ? 1.525 -7.561 29.497 1.00 84.25 643 ASP A CA 1
ATOM 5163 C C . ASP A 1 643 ? 1.790 -7.129 30.952 1.00 84.25 643 ASP A C 1
ATOM 5165 O O . ASP A 1 643 ? 2.723 -6.378 31.241 1.00 84.25 643 ASP A O 1
ATOM 5169 N N . ASP A 1 644 ? 0.921 -7.555 31.874 1.00 82.81 644 ASP A N 1
ATOM 5170 C CA . ASP A 1 644 ? 0.937 -7.196 33.300 1.00 82.81 644 ASP A CA 1
ATOM 5171 C C . ASP A 1 644 ? 0.764 -5.691 33.615 1.00 82.81 644 ASP A C 1
ATOM 5173 O O . ASP A 1 644 ? 0.963 -5.252 34.757 1.00 82.81 644 ASP A O 1
ATOM 5177 N N . GLN A 1 645 ? 0.395 -4.877 32.620 1.00 87.50 645 GLN A N 1
ATOM 5178 C CA . GLN A 1 645 ? 0.209 -3.434 32.742 1.00 87.50 645 GLN A CA 1
ATOM 5179 C C . GLN A 1 645 ? -1.262 -3.038 32.662 1.00 87.50 645 GLN A C 1
ATOM 5181 O O . GLN A 1 645 ? -2.006 -3.452 31.775 1.00 87.50 645 GLN A O 1
ATOM 5186 N N . LEU A 1 646 ? -1.650 -2.124 33.550 1.00 90.56 646 LEU A N 1
ATOM 5187 C CA . LEU A 1 646 ? -2.956 -1.486 33.520 1.00 90.56 646 LEU A CA 1
ATOM 5188 C C . LEU A 1 646 ? -2.981 -0.377 32.465 1.00 90.56 646 LEU A C 1
ATOM 5190 O O . LEU A 1 646 ? -2.273 0.632 32.585 1.00 90.56 646 LEU A O 1
ATOM 5194 N N . LYS A 1 647 ? -3.828 -0.543 31.454 1.00 92.38 647 LYS A N 1
ATOM 5195 C CA . LYS A 1 647 ? -4.098 0.474 30.442 1.00 92.38 647 LYS A CA 1
ATOM 5196 C C . LYS A 1 647 ? -5.432 1.145 30.724 1.00 92.38 647 LYS A C 1
ATOM 5198 O O . LYS A 1 647 ? -6.386 0.533 31.204 1.00 92.38 647 LYS A O 1
ATOM 5203 N N . TYR A 1 648 ? -5.473 2.435 30.442 1.00 92.56 648 TYR A N 1
ATOM 5204 C CA . TYR A 1 648 ? -6.634 3.279 30.643 1.00 92.56 648 TYR A CA 1
ATOM 5205 C C . TYR A 1 648 ? -6.757 4.233 29.469 1.00 92.56 648 TYR A C 1
ATOM 5207 O O . TYR A 1 648 ? -5.798 4.933 29.137 1.00 92.56 648 TYR A O 1
ATOM 5215 N N . SER A 1 649 ? -7.953 4.304 28.900 1.00 92.25 649 SER A N 1
ATOM 5216 C CA . SER A 1 649 ? -8.256 5.235 27.823 1.00 92.25 649 SER A CA 1
ATOM 5217 C C . SER A 1 649 ? -9.444 6.095 28.164 1.00 92.25 649 SER A C 1
ATOM 5219 O O . SER A 1 649 ? -10.429 5.635 28.743 1.00 92.25 649 SER A O 1
ATOM 5221 N N . ARG A 1 650 ? -9.343 7.365 27.781 1.00 91.12 650 ARG A N 1
ATOM 5222 C CA . ARG A 1 650 ? -10.409 8.348 27.940 1.00 91.12 650 ARG A CA 1
ATOM 5223 C C . ARG A 1 650 ? -10.617 9.115 26.648 1.00 91.12 650 ARG A C 1
ATOM 5225 O O . ARG A 1 650 ? -9.642 9.477 25.986 1.00 91.12 650 ARG A O 1
ATOM 5232 N N . ARG A 1 651 ? -11.886 9.342 26.339 1.00 86.44 651 ARG A N 1
ATOM 5233 C CA . ARG A 1 651 ? -12.306 10.266 25.293 1.00 86.44 651 ARG A CA 1
ATOM 5234 C C . ARG A 1 651 ? -12.210 11.712 25.770 1.00 86.44 651 ARG A C 1
ATOM 5236 O O . ARG A 1 651 ? -12.416 11.942 26.988 1.00 86.44 651 ARG A O 1
#

Sequence (651 aa):
MQVPHINLTKKHVQIITSVVLVLAVVTTLIFSYPWLQMQLASLMLTHGNYEQAEQILIRLNERRPEWTRPRQKLIISQLHLGKHQQAAQTVISLADRSSLDPAMLALTYADVARELISSGHSSTALELSFRVLNERNDPLLKEAVMEICFQIAETGDLTLALNGINLALDLAEENWNIRQRAFNILLTKALEAPASQAEPILDRALDLYPYNTLAVTHKAKILANREGAEAALDYMVSKEHNILNNGATQEYMDTKRDLVLRLAERNEDVDLSPYIAGMGEEELLDFVLQGLRMAWNNNQTGEQFYRLFQTSVEVVYAYGRNLFETETWSDALSVFQHLQTLDPEHSPYDLIFAALRSKTDTTHQTLSINGRSVDMAQISPNGNFIAFRRWQNYPWLDENVRSQLVLRDLSTSRDIIVGTGDQFAWSANSNWLAHVTTSNTGMGTLRIYDLNSGENTTLAEDYNVMNVNWANNTLLVQAEEKELGDVRLLSYSLPELEPEVKEWELSGDINQTLHWYDIGSSRLDIYQGRNRIHSVHLDNQIVSVSRWSPDGRYLVIESIGSENWLYDNINQSLTQIDLPGQFAAWGSGNQLYWYHPLWESDNVLVRLNTRGEVVSYLPYSFSVTHYDLSVSNNANKVVWVVDDQLKYSRR

Foldseek 3Di:
DDDDDPPCPPVNVVVVVVVVVVVVVVVVVCVVDLVSLLVVLVVCVVVVVLVVSLVSLVVSCVVCVVDLSSLLSNLSSCLSVVVLLVSLVSLLSSLLDPPDDPQVSLVSLLVSLVSCVVVVNLVSSLVSLVSSCVNHPDLSNLVSLLVSLLVQLQRHALVSNVSSLVSNVVSDDPDLVSLVSSLVSLLVNLVPDDLVSSQVSLVVSCVSVVQDQSSLLSNLVSCCVVPRLVRSQVSCLVNVVVNLVVDHDPSSVVSLLVSLLRVCVVDVPDQCQSSCPPQDPVRLVVSLLVQLVVCLVVLHLSVNSCVNPVLDLSNLVSSLVSCVSNVVLVVSLVSLVVSCVSPVPPDPSQQVVLQSCLSVVKDKDFLDDPPWFWDFWAAQQQRQKIWTKTWPDDPPDPDDTWIWTWIAGPVVRDIDTLGTFPDWDAALVRQKIWGWHADPVRFIWIWIQGNVVRDIDTADPQWRWQDWAAQHQKIWTWTQGNPPRFIWIWIDNPPRRHTDIDGAHDRAAAAPQQWGWDADQQKIFIDRGPHTDDMDGHPFGWPDKDHAASNNFWIWTAGPPQWIWIAGNVVRDIATQPAGFAWADHRNVRWTWTFGDDPDFKTWIFTADSRNHTPHTHSHIGSDGAPNWYAHNVRQKIWGDDPSIIMIMGD